Protein AF-0000000066196982 (afdb_homodimer)

InterPro domains:
  IPR005828 Major facilitator, sugar transporter-like [PF00083] (126-309)
  IPR020846 Major facilitator superfamily domain [PS50850] (96-330)
  IPR036259 MFS transporter superfamily [G3DSA:1.20.1250.20] (120-324)
  IPR036259 MFS transporter superfamily [SSF103473] (125-310)

Secondary structure (DSSP, 8-state):
-HHHHHHHHH-TTSHHHHHHHHHHHHHHHHHGGGTSTHHHHT----EEE--HHHH-TTS-TTTT-S--HHHHHHHHS-B-TTSSBPSSEEESS--THHHH--S------GGGEEE-TT-EEE--SS-SB-HHHHHT--GGGHHHHHHHHHHHHHHHHHHHHHHHHHHHHH-HHHHHHHHHHHHHHHHHHHHT-SSHHHHHHHHHHHHHHHHHHHHHHHHHHHHTS-HHHHHHHHHHHHHHHHHHHHHHHHHHHH--BHHHHHHHHHHHHHHHHHHGGGPPPPHHHHHHTT-HHHHHHHHHHHHHHTT-S-HHHHS-HHHHHHHHHHHHH-/-HHHHHHHHH-TTSHHHHHHHHHHHHHHHHHGGGTSTHHHHT----EEE--HHHH-TTS-TTTT-S--HHHHHHHHS-B-TTSSBPSSEEESS--THHHH--S------GGGEEE-TT-EEE--SS-SB-HHHHHT--GGGHHHHHHHHHHHHHHHHHHHHHHHHHHHHH-HHHHHHHHHHHHHHHHHHHHT-SSHHHHHHHHHHHHHHHHHHHHHHHHHHHHTS-HHHHHHHHHHHHHHHHHHHHHHHHHHHH--BHHHHHHHHHHHHHHHHHHGGGPPPPHHHHHHTT-HHHHHHHHHHHHHHTT-S-HHHHS-HHHHHHHHHHHHH-

Radius of gyration: 30.45 Å; Cα contacts (8 Å, |Δi|>4): 1036; chains: 2; bounding box: 46×93×70 Å

Nearest PDB structures (foldseek):
  9b1o-assembly1_A  TM=9.537E-01  e=1.356E-25  Homo sapiens
  8wjh-assembly1_A  TM=9.286E-01  e=8.519E-24  Homo sapiens
  8wjq-assembly1_A  TM=9.465E-01  e=1.471E-23  Homo sapiens
  8sdz-assembly1_A  TM=9.503E-01  e=7.357E-22  Rattus norvegicus
  8bvt-assembly1_A  TM=9.376E-01  e=7.357E-22  Rattus nativitatis

Sequence (660 aa):
MGFDVLLDQVGGMGRFQICLIAFFCIANILLFPNIVLENFTAFTPGHRCWVPLLDNDTVSDNDTGTLSKDDLLRISIPLDSNLRPQKCQRFIHPQWQLLHLKGTFPNTNETDTEPCVDGWVYDRTSFLSTIVTEWDLVCESQSLKSMVQSLFMAGSLLGGLIYGHLSDRVGRKIICKLCFLQLAISNTCAAFAPTFLVYCILRFLAGFSTMTILGNTFILSLEWTLPQSRSMAIMVLLCSYSVGQMLLGGLAFAIQDWRVLQLTVSTPIIVLFLSSWKMVESARWLIINNQLDEGLKELRRVAHTNGKKNTEETLTAEVIWKGEMIAVIKMGFDVLLDQVGGMGRFQICLIAFFCIANILLFPNIVLENFTAFTPGHRCWVPLLDNDTVSDNDTGTLSKDDLLRISIPLDSNLRPQKCQRFIHPQWQLLHLKGTFPNTNETDTEPCVDGWVYDRTSFLSTIVTEWDLVCESQSLKSMVQSLFMAGSLLGGLIYGHLSDRVGRKIICKLCFLQLAISNTCAAFAPTFLVYCILRFLAGFSTMTILGNTFILSLEWTLPQSRSMAIMVLLCSYSVGQMLLGGLAFAIQDWRVLQLTVSTPIIVLFLSSWKMVESARWLIINNQLDEGLKELRRVAHTNGKKNTEETLTAEVIWKGEMIAVIK

Structure (mmCIF, N/CA/C/O backbone):
data_AF-0000000066196982-model_v1
#
loop_
_entity.id
_entity.type
_entity.pdbx_description
1 polymer 'Steroid transmembrane transporter SLC22A24'
#
loop_
_atom_site.group_PDB
_atom_site.id
_atom_site.type_symbol
_atom_site.label_atom_id
_atom_site.label_alt_id
_atom_site.label_comp_id
_atom_site.label_asym_id
_atom_site.label_entity_id
_atom_site.label_seq_id
_atom_site.pdbx_PDB_ins_code
_atom_site.Cartn_x
_atom_site.Cartn_y
_atom_site.Cartn_z
_atom_site.occupancy
_atom_site.B_iso_or_equiv
_atom_site.auth_seq_id
_atom_site.auth_comp_id
_atom_site.auth_asym_id
_atom_site.auth_atom_id
_atom_site.pdbx_PDB_model_num
ATOM 1 N N . MET A 1 1 ? 2.791 -30.219 -17 1 42.16 1 MET A N 1
ATOM 2 C CA . MET A 1 1 ? 2.607 -31.391 -16.156 1 42.16 1 MET A CA 1
ATOM 3 C C . MET A 1 1 ? 3.783 -31.562 -15.195 1 42.16 1 MET A C 1
ATOM 5 O O . MET A 1 1 ? 3.588 -31.812 -14.008 1 42.16 1 MET A O 1
ATOM 9 N N . GLY A 1 2 ? 5.004 -31.234 -15.883 1 58.72 2 GLY A N 1
ATOM 10 C CA . GLY A 1 2 ? 6.227 -31.906 -15.461 1 58.72 2 GLY A CA 1
ATOM 11 C C . GLY A 1 2 ? 6.84 -31.297 -14.219 1 58.72 2 GLY A C 1
ATOM 12 O O . GLY A 1 2 ? 7.16 -32 -13.266 1 58.72 2 GLY A O 1
ATOM 13 N N . PHE A 1 3 ? 6.465 -29.953 -14.07 1 73.62 3 PHE A N 1
ATOM 14 C CA . PHE A 1 3 ? 7.293 -29.422 -12.992 1 73.62 3 PHE A CA 1
ATOM 15 C C . PHE A 1 3 ? 6.617 -29.625 -11.641 1 73.62 3 PHE A C 1
ATOM 17 O O . PHE A 1 3 ? 7.293 -29.797 -10.625 1 73.62 3 PHE A O 1
ATOM 24 N N . ASP A 1 4 ? 5.324 -29.766 -11.656 1 74.81 4 ASP A N 1
ATOM 25 C CA . ASP A 1 4 ? 4.586 -29.938 -10.406 1 74.81 4 ASP A CA 1
ATOM 26 C C . ASP A 1 4 ? 4.859 -31.312 -9.805 1 74.81 4 ASP A C 1
ATOM 28 O O . ASP A 1 4 ? 4.852 -31.484 -8.578 1 74.81 4 ASP A O 1
ATOM 32 N N . VAL A 1 5 ? 5.098 -32.25 -10.68 1 73.31 5 VAL A N 1
ATOM 33 C CA . VAL A 1 5 ? 5.41 -33.594 -10.211 1 73.31 5 VAL A CA 1
ATOM 34 C C . VAL A 1 5 ? 6.773 -33.625 -9.531 1 73.31 5 VAL A C 1
ATOM 36 O O . VAL A 1 5 ? 6.961 -34.281 -8.508 1 73.31 5 VAL A O 1
ATOM 39 N N . LEU A 1 6 ? 7.613 -32.844 -10.102 1 77.25 6 LEU A N 1
ATOM 40 C CA . LEU A 1 6 ? 8.938 -32.75 -9.508 1 77.25 6 LEU A CA 1
ATOM 41 C C . LEU A 1 6 ? 8.875 -32.062 -8.148 1 77.25 6 LEU A C 1
ATOM 43 O O . LEU A 1 6 ? 9.562 -32.469 -7.211 1 77.25 6 LEU A O 1
ATOM 47 N N . LEU A 1 7 ? 8.023 -31.125 -8.086 1 80.56 7 LEU A N 1
ATOM 48 C CA . LEU A 1 7 ? 7.871 -30.391 -6.832 1 80.56 7 LEU A CA 1
ATOM 49 C C . LEU A 1 7 ? 7.238 -31.281 -5.766 1 80.56 7 LEU A C 1
ATOM 51 O O . LEU A 1 7 ? 7.578 -31.172 -4.582 1 80.56 7 LEU A O 1
ATOM 55 N N . ASP A 1 8 ? 6.336 -32.031 -6.195 1 78.56 8 ASP A N 1
ATOM 56 C CA . ASP A 1 8 ? 5.688 -32.938 -5.254 1 78.56 8 ASP A CA 1
ATOM 57 C C . ASP A 1 8 ? 6.684 -33.938 -4.691 1 78.56 8 ASP A C 1
ATOM 59 O O . ASP A 1 8 ? 6.586 -34.344 -3.527 1 78.56 8 ASP A O 1
ATOM 63 N N . GLN A 1 9 ? 7.578 -34.375 -5.527 1 77.81 9 GLN A N 1
ATOM 64 C CA . GLN A 1 9 ? 8.594 -35.344 -5.113 1 77.81 9 GLN A CA 1
ATOM 65 C C . GLN A 1 9 ? 9.531 -34.719 -4.074 1 77.81 9 GLN A C 1
ATOM 67 O O . GLN A 1 9 ? 10.062 -35.438 -3.219 1 77.81 9 GLN A O 1
ATOM 72 N N . VAL A 1 10 ? 9.711 -33.438 -4.16 1 82.31 10 VAL A N 1
ATOM 73 C CA . VAL A 1 10 ? 10.617 -32.781 -3.221 1 82.31 10 VAL A CA 1
ATOM 74 C C . VAL A 1 10 ? 9.844 -32.344 -1.983 1 82.31 10 VAL A C 1
ATOM 76 O O . VAL A 1 10 ? 10.438 -31.953 -0.976 1 82.31 10 VAL A O 1
ATOM 79 N N . GLY A 1 11 ? 8.602 -32.438 -1.888 1 76.62 11 GLY A N 1
ATOM 80 C CA . GLY A 1 11 ? 7.777 -32 -0.77 1 76.62 11 GLY A CA 1
ATOM 81 C C . GLY A 1 11 ? 7.102 -30.672 -1.005 1 76.62 11 GLY A C 1
ATOM 82 O O . GLY A 1 11 ? 7.746 -29.625 -0.916 1 76.62 11 GLY A O 1
ATOM 83 N N . GLY A 1 12 ? 6.059 -30.5 -1.497 1 72.06 12 GLY A N 1
ATOM 84 C CA . GLY A 1 12 ? 5.316 -29.328 -1.912 1 72.06 12 GLY A CA 1
ATOM 85 C C . GLY A 1 12 ? 5.188 -28.281 -0.815 1 72.06 12 GLY A C 1
ATOM 86 O O . GLY A 1 12 ? 5.152 -27.094 -1.091 1 72.06 12 GLY A O 1
ATOM 87 N N . MET A 1 13 ? 4.949 -28.641 0.433 1 79.44 13 MET A N 1
ATOM 88 C CA . MET A 1 13 ? 4.859 -27.703 1.561 1 79.44 13 MET A CA 1
ATOM 89 C C . MET A 1 13 ? 5.621 -28.25 2.766 1 79.44 13 MET A C 1
ATOM 91 O O . MET A 1 13 ? 5.02 -28.578 3.791 1 79.44 13 MET A O 1
ATOM 95 N N . GLY A 1 14 ? 6.91 -28.281 2.639 1 88.44 14 GLY A N 1
ATOM 96 C CA . GLY A 1 14 ? 7.781 -28.781 3.695 1 88.44 14 GLY A CA 1
ATOM 97 C C . GLY A 1 14 ? 8.469 -27.672 4.469 1 88.44 14 GLY A C 1
ATOM 98 O O . GLY A 1 14 ? 8.008 -26.531 4.465 1 88.44 14 GLY A O 1
ATOM 99 N N . ARG A 1 15 ? 9.406 -28.031 5.188 1 90.75 15 ARG A N 1
ATOM 100 C CA . ARG A 1 15 ? 10.148 -27.094 6.02 1 90.75 15 ARG A CA 1
ATOM 101 C C . ARG A 1 15 ? 10.812 -26.016 5.172 1 90.75 15 ARG A C 1
ATOM 103 O O . ARG A 1 15 ? 10.852 -24.844 5.57 1 90.75 15 ARG A O 1
ATOM 110 N N . PHE A 1 16 ? 11.297 -26.359 4.047 1 92 16 PHE A N 1
ATOM 111 C CA . PHE A 1 16 ? 11.953 -25.391 3.17 1 92 16 PHE A CA 1
ATOM 112 C C . PHE A 1 16 ? 10.977 -24.312 2.732 1 92 16 PHE A C 1
ATOM 114 O O . PHE A 1 16 ? 11.289 -23.125 2.795 1 92 16 PHE A O 1
ATOM 121 N N . GLN A 1 17 ? 9.828 -24.703 2.287 1 91.94 17 GLN A N 1
ATOM 122 C CA . GLN A 1 17 ? 8.844 -23.75 1.786 1 91.94 17 GLN A CA 1
ATOM 123 C C . GLN A 1 17 ? 8.359 -22.828 2.896 1 91.94 17 GLN A C 1
ATOM 125 O O . GLN A 1 17 ? 8.188 -21.625 2.68 1 91.94 17 GLN A O 1
ATOM 130 N N . ILE A 1 18 ? 8.242 -23.391 4.051 1 92.31 18 ILE A N 1
ATOM 131 C CA . ILE A 1 18 ? 7.797 -22.594 5.18 1 92.31 18 ILE A CA 1
ATOM 132 C C . ILE A 1 18 ? 8.867 -21.562 5.535 1 92.31 18 ILE A C 1
ATOM 134 O O . ILE A 1 18 ? 8.562 -20.391 5.785 1 92.31 18 ILE A O 1
ATOM 138 N N . CYS A 1 19 ? 10.055 -21.953 5.543 1 92 19 CYS A N 1
ATOM 139 C CA . CYS A 1 19 ? 11.164 -21.047 5.836 1 92 19 CYS A CA 1
ATOM 140 C C . CYS A 1 19 ? 11.297 -19.984 4.754 1 92 19 CYS A C 1
ATOM 142 O O . CYS A 1 19 ? 11.586 -18.828 5.047 1 92 19 CYS A O 1
ATOM 144 N N . LEU A 1 20 ? 11.086 -20.406 3.535 1 92.31 20 LEU A N 1
ATOM 145 C CA . LEU A 1 20 ? 11.164 -19.484 2.416 1 92.31 20 LEU A CA 1
ATOM 146 C C . LEU A 1 20 ? 10.078 -18.422 2.514 1 92.31 20 LEU A C 1
ATOM 148 O O . LEU A 1 20 ? 10.367 -17.219 2.396 1 92.31 20 LEU A O 1
ATOM 152 N N . ILE A 1 21 ? 8.898 -18.844 2.779 1 92.88 21 ILE A N 1
ATOM 153 C CA . ILE A 1 21 ? 7.773 -17.922 2.879 1 92.88 21 ILE A CA 1
ATOM 154 C C . ILE A 1 21 ? 7.957 -17.016 4.09 1 92.88 21 ILE A C 1
ATOM 156 O O . ILE A 1 21 ? 7.676 -15.812 4.023 1 92.88 21 ILE A O 1
ATOM 160 N N . ALA A 1 22 ? 8.438 -17.562 5.141 1 93.44 22 ALA A N 1
ATOM 161 C CA . ALA A 1 22 ? 8.711 -16.766 6.332 1 93.44 22 ALA A CA 1
ATOM 162 C C . ALA A 1 22 ? 9.75 -15.68 6.039 1 93.44 22 ALA A C 1
ATOM 164 O O . ALA A 1 22 ? 9.602 -14.531 6.461 1 93.44 22 ALA A O 1
ATOM 165 N N . PHE A 1 23 ? 10.773 -16.094 5.383 1 93.38 23 PHE A N 1
ATOM 166 C CA . PHE A 1 23 ? 11.812 -15.133 5.012 1 93.38 23 PHE A CA 1
ATOM 167 C C . PHE A 1 23 ? 11.234 -14.016 4.156 1 93.38 23 PHE A C 1
ATOM 169 O O . PHE A 1 23 ? 11.531 -12.836 4.379 1 93.38 23 PHE A O 1
ATOM 176 N N . PHE A 1 24 ? 10.383 -14.32 3.197 1 93.94 24 PHE A N 1
ATOM 177 C CA . PHE A 1 24 ? 9.805 -13.32 2.301 1 93.94 24 PHE A CA 1
ATOM 178 C C . PHE A 1 24 ? 8.781 -12.461 3.031 1 93.94 24 PHE A C 1
ATOM 180 O O . PHE A 1 24 ? 8.625 -11.273 2.723 1 93.94 24 PHE A O 1
ATOM 187 N N . CYS A 1 25 ? 8.148 -13.023 4.023 1 94.62 25 CYS A N 1
ATOM 188 C CA . CYS A 1 25 ? 7.254 -12.227 4.852 1 94.62 25 CYS A CA 1
ATOM 189 C C . CYS A 1 25 ? 8.031 -11.156 5.617 1 94.62 25 CYS A C 1
ATOM 191 O O . CYS A 1 25 ? 7.613 -10 5.664 1 94.62 25 CYS A O 1
ATOM 193 N N . ILE A 1 26 ? 9.117 -11.578 6.137 1 94.62 26 ILE A N 1
ATOM 194 C CA . ILE A 1 26 ? 9.953 -10.633 6.867 1 94.62 26 ILE A CA 1
ATOM 195 C C . ILE A 1 26 ? 10.469 -9.555 5.918 1 94.62 26 ILE A C 1
ATOM 197 O O . ILE A 1 26 ? 10.469 -8.367 6.254 1 94.62 26 ILE A O 1
ATOM 201 N N . ALA A 1 27 ? 10.883 -9.969 4.777 1 93.12 27 ALA A N 1
ATOM 202 C CA . ALA A 1 27 ? 11.367 -9.023 3.775 1 93.12 27 ALA A CA 1
ATOM 203 C C . ALA A 1 27 ? 10.281 -8.023 3.398 1 93.12 27 ALA A C 1
ATOM 205 O O . ALA A 1 27 ? 10.539 -6.824 3.297 1 93.12 27 ALA A O 1
ATOM 206 N N . ASN A 1 28 ? 9.086 -8.5 3.234 1 93.69 28 ASN A N 1
ATOM 207 C CA . ASN A 1 28 ? 7.973 -7.629 2.861 1 93.69 28 ASN A CA 1
ATOM 208 C C . ASN A 1 28 ? 7.633 -6.648 3.979 1 93.69 28 ASN A C 1
ATOM 210 O O . ASN A 1 28 ? 7.328 -5.48 3.715 1 93.69 28 ASN A O 1
ATOM 214 N N . ILE A 1 29 ? 7.676 -7.117 5.207 1 94.44 29 ILE A N 1
ATOM 215 C CA . ILE A 1 29 ? 7.363 -6.281 6.363 1 94.44 29 ILE A CA 1
ATOM 216 C C . ILE A 1 29 ? 8.352 -5.121 6.445 1 94.44 29 ILE A C 1
ATOM 218 O O . ILE A 1 29 ? 7.973 -3.99 6.754 1 94.44 29 ILE A O 1
ATOM 222 N N . LEU A 1 30 ? 9.531 -5.395 6.109 1 93.75 30 LEU A N 1
ATOM 223 C CA . LEU A 1 30 ? 10.578 -4.383 6.203 1 93.75 30 LEU A CA 1
ATOM 224 C C . LEU A 1 30 ? 10.594 -3.502 4.961 1 93.75 30 LEU A C 1
ATOM 226 O O . LEU A 1 30 ? 11.023 -2.348 5.02 1 93.75 30 LEU A O 1
ATOM 230 N N . LEU A 1 31 ? 10.102 -4 3.895 1 92.62 31 LEU A N 1
ATOM 231 C CA . LEU A 1 31 ? 10.141 -3.293 2.619 1 92.62 31 LEU A CA 1
ATOM 232 C C . LEU A 1 31 ? 8.945 -2.355 2.479 1 92.62 31 LEU A C 1
ATOM 234 O O . LEU A 1 31 ? 9.07 -1.255 1.94 1 92.62 31 LEU A O 1
ATOM 238 N N . PHE A 1 32 ? 7.828 -2.684 3.006 1 89.56 32 PHE A N 1
ATOM 239 C CA . PHE A 1 32 ? 6.578 -1.977 2.744 1 89.56 32 PHE A CA 1
ATOM 240 C C . PHE A 1 32 ? 6.637 -0.558 3.297 1 89.56 32 PHE A C 1
ATOM 242 O O . PHE A 1 32 ? 6.145 0.381 2.666 1 89.56 32 PHE A O 1
ATOM 249 N N . PRO A 1 33 ? 7.246 -0.372 4.445 1 90.56 33 PRO A N 1
ATOM 250 C CA . PRO A 1 33 ? 7.332 0.988 4.98 1 90.56 33 PRO A CA 1
ATOM 251 C C . PRO A 1 33 ? 7.977 1.968 4 1 90.56 33 PRO A C 1
ATOM 253 O O . PRO A 1 33 ? 7.664 3.162 4.023 1 90.56 33 PRO A O 1
ATOM 256 N N . ASN A 1 34 ? 8.828 1.452 3.156 1 89.44 34 ASN A N 1
ATOM 257 C CA . ASN A 1 34 ? 9.5 2.33 2.207 1 89.44 34 ASN A CA 1
ATOM 258 C C . ASN A 1 34 ? 8.539 2.863 1.15 1 89.44 34 ASN A C 1
ATOM 260 O O . ASN A 1 34 ? 8.805 3.889 0.521 1 89.44 34 ASN A O 1
ATOM 264 N N . ILE A 1 35 ? 7.434 2.203 1.004 1 87.38 35 ILE A N 1
ATOM 265 C CA . ILE A 1 35 ? 6.453 2.584 -0.004 1 87.38 35 ILE A CA 1
ATOM 266 C C . ILE A 1 35 ? 5.59 3.729 0.524 1 87.38 35 ILE A C 1
ATOM 268 O O . ILE A 1 35 ? 5.25 4.652 -0.218 1 87.38 35 ILE A O 1
ATOM 272 N N . VAL A 1 36 ? 5.344 3.736 1.823 1 83.19 36 VAL A N 1
ATOM 273 C CA . VAL A 1 36 ? 4.41 4.715 2.373 1 83.19 36 VAL A CA 1
ATOM 274 C C . VAL A 1 36 ? 5.148 5.652 3.324 1 83.19 36 VAL A C 1
ATOM 276 O O . VAL A 1 36 ? 4.527 6.301 4.172 1 83.19 36 VAL A O 1
ATOM 279 N N . LEU A 1 37 ? 6.375 5.723 3.205 1 87.31 37 LEU A N 1
ATOM 280 C CA . LEU A 1 37 ? 7.219 6.504 4.102 1 87.31 37 LEU A CA 1
ATOM 281 C C . LEU A 1 37 ? 6.863 7.984 4.031 1 87.31 37 LEU A C 1
ATOM 283 O O . LEU A 1 37 ? 6.867 8.68 5.051 1 87.31 37 LEU A O 1
ATOM 287 N N . GLU A 1 38 ? 6.504 8.492 2.879 1 85.12 38 GLU A N 1
ATOM 288 C CA . GLU A 1 38 ? 6.258 9.914 2.658 1 85.12 38 GLU A CA 1
ATOM 289 C C . GLU A 1 38 ? 4.992 10.375 3.375 1 85.12 38 GLU A C 1
ATOM 291 O O . GLU A 1 38 ? 4.773 11.57 3.557 1 85.12 38 GLU A O 1
ATOM 296 N N . ASN A 1 39 ? 4.242 9.453 3.777 1 76.5 39 ASN A N 1
ATOM 297 C CA . ASN A 1 39 ? 3.055 9.805 4.555 1 76.5 39 ASN A CA 1
ATOM 298 C C . ASN A 1 39 ? 3.428 10.453 5.883 1 76.5 39 ASN A C 1
ATOM 300 O O . ASN A 1 39 ? 2.668 11.266 6.414 1 76.5 39 ASN A O 1
ATOM 304 N N . PHE A 1 40 ? 4.57 10.172 6.277 1 78.12 40 PHE A N 1
ATOM 305 C CA . PHE A 1 40 ? 4.996 10.703 7.566 1 78.12 40 PHE A CA 1
ATOM 306 C C . PHE A 1 40 ? 6.129 11.711 7.387 1 78.12 40 PHE A C 1
ATOM 308 O O . PHE A 1 40 ? 6.141 12.758 8.039 1 78.12 40 PHE A O 1
ATOM 315 N N . THR A 1 41 ? 6.992 11.438 6.504 1 83.5 41 THR A N 1
ATOM 316 C CA . THR A 1 41 ? 8.148 12.312 6.324 1 83.5 41 THR A CA 1
ATOM 317 C C . THR A 1 41 ? 7.742 13.594 5.598 1 83.5 41 THR A C 1
ATOM 319 O O . THR A 1 41 ? 8.398 14.633 5.742 1 83.5 41 THR A O 1
ATOM 322 N N . ALA A 1 42 ? 6.734 13.516 4.816 1 78.69 42 ALA A N 1
ATOM 323 C CA . ALA A 1 42 ? 6.305 14.695 4.059 1 78.69 42 ALA A CA 1
ATOM 324 C C . ALA A 1 42 ? 5.082 15.344 4.699 1 78.69 42 ALA A C 1
ATOM 326 O O . ALA A 1 42 ? 4.328 16.062 4.031 1 78.69 42 ALA A O 1
ATOM 327 N N . PHE A 1 43 ? 4.996 15.203 5.895 1 72.69 43 PHE A N 1
ATOM 328 C CA . PHE A 1 43 ? 3.908 15.82 6.637 1 72.69 43 PHE A CA 1
ATOM 329 C C . PHE A 1 43 ? 4.109 17.328 6.73 1 72.69 43 PHE A C 1
ATOM 331 O O . PHE A 1 43 ? 5.227 17.797 6.957 1 72.69 43 PHE A O 1
ATOM 338 N N . THR A 1 44 ? 3.033 18.125 6.453 1 74.81 44 THR A N 1
ATOM 339 C CA . THR A 1 44 ? 3.121 19.578 6.559 1 74.81 44 THR A CA 1
ATOM 340 C C . THR A 1 44 ? 2.664 20.047 7.938 1 74.81 44 THR A C 1
ATOM 342 O O . THR A 1 44 ? 1.473 20 8.25 1 74.81 44 THR A O 1
ATOM 345 N N . PRO A 1 45 ? 3.6 20.516 8.656 1 73.56 45 PRO A N 1
ATOM 346 C CA . PRO A 1 45 ? 3.199 21.047 9.953 1 73.56 45 PRO A CA 1
ATOM 347 C C . PRO A 1 45 ? 2.594 22.453 9.852 1 73.56 45 PRO A C 1
ATOM 349 O O . PRO A 1 45 ? 2.639 23.078 8.789 1 73.56 45 PRO A O 1
ATOM 352 N N . GLY A 1 46 ? 2.002 22.891 10.875 1 70.06 46 GLY A N 1
ATOM 353 C CA . GLY A 1 46 ? 1.596 24.297 10.922 1 70.06 46 GLY A CA 1
ATOM 354 C C . GLY A 1 46 ? 2.756 25.25 10.773 1 70.06 46 GLY A C 1
ATOM 355 O O . GLY A 1 46 ? 3.848 25.016 11.289 1 70.06 46 GLY A O 1
ATOM 356 N N . HIS A 1 47 ? 2.521 26.281 9.945 1 75.19 47 HIS A N 1
ATOM 357 C CA . HIS A 1 47 ? 3.635 27.203 9.719 1 75.19 47 HIS A CA 1
ATOM 358 C C . HIS A 1 47 ? 3.146 28.641 9.594 1 75.19 47 HIS A C 1
ATOM 360 O O . HIS A 1 47 ? 1.95 28.875 9.422 1 75.19 47 HIS A O 1
ATOM 366 N N . ARG A 1 48 ? 4.016 29.578 9.883 1 75.19 48 ARG A N 1
ATOM 367 C CA . ARG A 1 48 ? 3.793 31 9.703 1 75.19 48 ARG A CA 1
ATOM 368 C C . ARG A 1 48 ? 5.027 31.688 9.117 1 75.19 48 ARG A C 1
ATOM 370 O O . ARG A 1 48 ? 6.121 31.109 9.133 1 75.19 48 ARG A O 1
ATOM 377 N N . CYS A 1 49 ? 4.828 32.844 8.562 1 78.69 49 CYS A N 1
ATOM 378 C CA . CYS A 1 49 ? 5.953 33.594 8.016 1 78.69 49 CYS A CA 1
ATOM 379 C C . CYS A 1 49 ? 6.918 34 9.117 1 78.69 49 CYS A C 1
ATOM 381 O O . CYS A 1 49 ? 6.496 34.281 10.234 1 78.69 49 CYS A O 1
ATOM 383 N N . TRP A 1 50 ? 8.18 34.094 8.812 1 80.06 50 TRP A N 1
ATOM 384 C CA . TRP A 1 50 ? 9.195 34.625 9.703 1 80.06 50 TRP A CA 1
ATOM 385 C C . TRP A 1 50 ? 9.039 36.125 9.859 1 80.06 50 TRP A C 1
ATOM 387 O O . TRP A 1 50 ? 8.891 36.844 8.867 1 80.06 50 TRP A O 1
ATOM 397 N N . VAL A 1 51 ? 9.023 36.531 11.07 1 74.94 51 VAL A N 1
ATOM 398 C CA . VAL A 1 51 ? 8.898 37.969 11.391 1 74.94 51 VAL A CA 1
ATOM 399 C C . VAL A 1 51 ? 10.164 38.438 12.094 1 74.94 51 VAL A C 1
ATOM 401 O O . VAL A 1 51 ? 10.469 38 13.211 1 74.94 51 VAL A O 1
ATOM 404 N N . PRO A 1 52 ? 10.93 39.312 11.461 1 72.94 52 PRO A N 1
ATOM 405 C CA . PRO A 1 52 ? 12.203 39.75 12.023 1 72.94 52 PRO A CA 1
ATOM 406 C C . PRO A 1 52 ? 12.062 40.344 13.422 1 72.94 52 PRO A C 1
ATOM 408 O O . PRO A 1 52 ? 12.93 40.125 14.273 1 72.94 52 PRO A O 1
ATOM 411 N N . LEU A 1 53 ? 10.945 41.031 13.695 1 69.5 53 LEU A N 1
ATOM 412 C CA . LEU A 1 53 ? 10.75 41.688 14.992 1 69.5 53 LEU A CA 1
ATOM 413 C C . LEU A 1 53 ? 10.594 40.656 16.094 1 69.5 53 LEU A C 1
ATOM 415 O O . LEU A 1 53 ? 10.922 40.906 17.25 1 69.5 53 LEU A O 1
ATOM 419 N N . LEU A 1 54 ? 10.125 39.531 15.625 1 70.06 54 LEU A N 1
ATOM 420 C CA . LEU A 1 54 ? 9.812 38.5 16.609 1 70.06 54 LEU A CA 1
ATOM 421 C C . LEU A 1 54 ? 10.883 37.406 16.609 1 70.06 54 LEU A C 1
ATOM 423 O O . LEU A 1 54 ? 11.266 36.906 17.672 1 70.06 54 LEU A O 1
ATOM 427 N N . ASP A 1 55 ? 11.422 37.062 15.461 1 69.94 55 ASP A N 1
ATOM 428 C CA . ASP A 1 55 ? 12.172 35.812 15.344 1 69.94 55 ASP A CA 1
ATOM 429 C C . ASP A 1 55 ? 13.672 36.094 15.266 1 69.94 55 ASP A C 1
ATOM 431 O O . ASP A 1 55 ? 14.477 35.156 15.344 1 69.94 55 ASP A O 1
ATOM 435 N N . ASN A 1 56 ? 14.172 37.375 15.078 1 57.88 56 ASN A N 1
ATOM 436 C CA . ASN A 1 56 ? 15.602 37.688 15.125 1 57.88 56 ASN A CA 1
ATOM 437 C C . ASN A 1 56 ? 16.125 37.688 16.562 1 57.88 56 ASN A C 1
ATOM 439 O O . ASN A 1 56 ? 15.453 38.188 17.469 1 57.88 56 ASN A O 1
ATOM 443 N N . ASP A 1 57 ? 16.859 36.75 16.891 1 53.19 57 ASP A N 1
ATOM 444 C CA . ASP A 1 57 ? 17.469 36.656 18.219 1 53.19 57 ASP A CA 1
ATOM 445 C C . ASP A 1 57 ? 17.969 38 18.688 1 53.19 57 ASP A C 1
ATOM 447 O O . ASP A 1 57 ? 18.125 38.25 19.891 1 53.19 57 ASP A O 1
ATOM 451 N N . THR A 1 58 ? 18.562 38.844 17.75 1 44.81 58 THR A N 1
ATOM 452 C CA . THR A 1 58 ? 19.281 40.031 18.188 1 44.81 58 THR A CA 1
ATOM 453 C C . THR A 1 58 ? 18.328 41.062 18.797 1 44.81 58 THR A C 1
ATOM 455 O O . THR A 1 58 ? 18.75 42.125 19.203 1 44.81 58 THR A O 1
ATOM 458 N N . VAL A 1 59 ? 17.188 41.125 18.312 1 44.16 59 VAL A N 1
ATOM 459 C CA . VAL A 1 59 ? 16.406 42.219 18.891 1 44.16 59 VAL A CA 1
ATOM 460 C C . VAL A 1 59 ? 16.281 42.031 20.406 1 44.16 59 VAL A C 1
ATOM 462 O O . VAL A 1 59 ? 15.758 41.031 20.875 1 44.16 59 VAL A O 1
ATOM 465 N N . SER A 1 60 ? 17.266 42.406 21.109 1 39 60 SER A N 1
ATOM 466 C CA . SER A 1 60 ? 17.406 42.656 22.547 1 39 60 SER A CA 1
ATOM 467 C C . SER A 1 60 ? 16.062 42.875 23.203 1 39 60 SER A C 1
ATOM 469 O O . SER A 1 60 ? 15.125 43.406 22.578 1 39 60 SER A O 1
ATOM 471 N N . ASP A 1 61 ? 15.82 42.188 24.297 1 39.41 61 ASP A N 1
ATOM 472 C CA . ASP A 1 61 ? 14.812 42.406 25.328 1 39.41 61 ASP A CA 1
ATOM 473 C C . ASP A 1 61 ? 14.305 43.844 25.328 1 39.41 61 ASP A C 1
ATOM 475 O O . ASP A 1 61 ? 13.312 44.156 25.984 1 39.41 61 ASP A O 1
ATOM 479 N N . ASN A 1 62 ? 15.289 44.781 25.141 1 36.59 62 ASN A N 1
ATOM 480 C CA . ASN A 1 62 ? 15.195 46.188 25.578 1 36.59 62 ASN A CA 1
ATOM 481 C C . ASN A 1 62 ? 14.195 46.969 24.75 1 36.59 62 ASN A C 1
ATOM 483 O O . ASN A 1 62 ? 13.562 47.906 25.25 1 36.59 62 ASN A O 1
ATOM 487 N N . ASP A 1 63 ? 14.453 47.125 23.359 1 38.09 63 ASP A N 1
ATOM 488 C CA . ASP A 1 63 ? 13.836 48.281 22.734 1 38.09 63 ASP A CA 1
ATOM 489 C C . ASP A 1 63 ? 12.344 48.031 22.484 1 38.09 63 ASP A C 1
ATOM 491 O O . ASP A 1 63 ? 11.594 49 22.219 1 38.09 63 ASP A O 1
ATOM 495 N N . THR A 1 64 ? 11.961 46.906 21.844 1 44.28 64 THR A N 1
ATOM 496 C CA . THR A 1 64 ? 10.516 46.75 21.688 1 44.28 64 THR A CA 1
ATOM 497 C C . THR A 1 64 ? 9.898 46.156 22.953 1 44.28 64 THR A C 1
ATOM 499 O O . THR A 1 64 ? 9.781 44.938 23.078 1 44.28 64 THR A O 1
ATOM 502 N N . GLY A 1 65 ? 10.547 46.281 24.125 1 44.41 65 GLY A N 1
ATOM 503 C CA . GLY A 1 65 ? 10.258 46 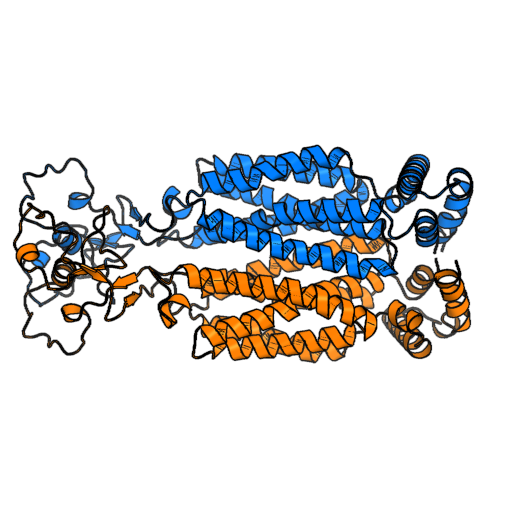25.516 1 44.41 65 GLY A CA 1
ATOM 504 C C . GLY A 1 65 ? 8.812 45.594 25.766 1 44.41 65 GLY A C 1
ATOM 505 O O . GLY A 1 65 ? 8.539 44.719 26.562 1 44.41 65 GLY A O 1
ATOM 506 N N . THR A 1 66 ? 7.699 46.5 25.531 1 52.5 66 THR A N 1
ATOM 507 C CA . THR A 1 66 ? 6.332 46.469 26.047 1 52.5 66 THR A CA 1
ATOM 508 C C . THR A 1 66 ? 5.426 45.625 25.156 1 52.5 66 THR A C 1
ATOM 510 O O . THR A 1 66 ? 4.27 45.375 25.5 1 52.5 66 THR A O 1
ATOM 513 N N . LEU A 1 67 ? 5.906 45.188 23.984 1 58.53 67 LEU A N 1
ATOM 514 C CA . LEU A 1 67 ? 4.891 44.562 23.125 1 58.53 67 LEU A CA 1
ATOM 515 C C . LEU A 1 67 ? 4.988 43.062 23.172 1 58.53 67 LEU A C 1
ATOM 517 O O . LEU A 1 67 ? 6.09 42.5 23.141 1 58.53 67 LEU A O 1
ATOM 521 N N . SER A 1 68 ? 3.932 42.344 23.516 1 59.12 68 SER A N 1
ATOM 522 C CA . SER A 1 68 ? 3.814 40.875 23.562 1 59.12 68 SER A CA 1
ATOM 523 C C . SER A 1 68 ? 4.066 40.25 22.203 1 59.12 68 SER A C 1
ATOM 525 O O . SER A 1 68 ? 3.973 40.938 21.172 1 59.12 68 SER A O 1
ATOM 527 N N . LYS A 1 69 ? 4.668 39.125 22.031 1 66.5 69 LYS A N 1
ATOM 528 C CA . LYS A 1 69 ? 4.887 38.344 20.812 1 66.5 69 LYS A CA 1
ATOM 529 C C . LYS A 1 69 ? 3.648 38.375 19.922 1 66.5 69 LYS A C 1
ATOM 531 O O . LYS A 1 69 ? 3.756 38.469 18.688 1 66.5 69 LYS A O 1
ATOM 536 N N . ASP A 1 70 ? 2.564 38.312 20.484 1 63.09 70 ASP A N 1
ATOM 537 C CA . ASP A 1 70 ? 1.313 38.312 19.719 1 63.09 70 ASP A CA 1
ATOM 538 C C . ASP A 1 70 ? 1.113 39.656 19.016 1 63.09 70 ASP A C 1
ATOM 540 O O . ASP A 1 70 ? 0.629 39.688 17.875 1 63.09 70 ASP A O 1
ATOM 544 N N . ASP A 1 71 ? 1.406 40.656 19.828 1 61.5 71 ASP A N 1
ATOM 545 C CA . ASP A 1 71 ? 1.305 41.969 19.219 1 61.5 71 ASP A CA 1
ATOM 546 C C . ASP A 1 71 ? 2.213 42.094 18 1 61.5 71 ASP A C 1
ATOM 548 O O . ASP A 1 71 ? 1.825 42.688 16.984 1 61.5 71 ASP A O 1
ATOM 552 N N . LEU A 1 72 ? 3.256 41.438 18.266 1 68.62 72 LEU A N 1
ATOM 553 C CA . LEU A 1 72 ? 4.211 41.531 17.172 1 68.62 72 LEU A CA 1
ATOM 554 C C . LEU A 1 72 ? 3.732 40.75 15.961 1 68.62 72 LEU A C 1
ATOM 556 O O . LEU A 1 72 ? 3.949 41.156 14.812 1 68.62 72 LEU A O 1
ATOM 560 N N . LEU A 1 73 ? 3.141 39.688 16.172 1 73 73 LEU A N 1
ATOM 561 C CA . LEU A 1 73 ? 2.619 38.875 15.078 1 73 73 LEU A CA 1
ATOM 562 C C . LEU A 1 73 ? 1.442 39.594 14.398 1 73 73 LEU A C 1
ATOM 564 O O . LEU A 1 73 ? 1.308 39.531 13.18 1 73 73 LEU A O 1
ATOM 568 N N . ARG A 1 74 ? 0.678 40.188 15.18 1 70.75 74 ARG A N 1
ATOM 569 C CA . ARG A 1 74 ? -0.506 40.875 14.664 1 70.75 74 ARG A CA 1
ATOM 570 C C . ARG A 1 74 ? -0.117 42 13.719 1 70.75 74 ARG A C 1
ATOM 572 O O . ARG A 1 74 ? -0.82 42.281 12.742 1 70.75 74 ARG A O 1
ATOM 579 N N . ILE A 1 75 ? 0.874 42.562 14.07 1 73.5 75 ILE A N 1
ATOM 580 C CA . ILE A 1 75 ? 1.254 43.719 13.258 1 73.5 75 ILE A CA 1
ATOM 581 C C . ILE A 1 75 ? 2.072 43.25 12.055 1 73.5 75 ILE A C 1
ATOM 583 O O . ILE A 1 75 ? 2.275 44.031 11.109 1 73.5 75 ILE A O 1
ATOM 587 N N . SER A 1 76 ? 2.477 42 12.133 1 75.38 76 SER A N 1
ATOM 588 C CA . SER A 1 76 ? 3.4 41.562 11.094 1 75.38 76 SER A CA 1
ATOM 589 C C . SER A 1 76 ? 2.713 40.625 10.102 1 75.38 76 SER A C 1
ATOM 591 O O . SER A 1 76 ? 3.119 40.531 8.945 1 75.38 76 SER A O 1
ATOM 593 N N . ILE A 1 77 ? 1.8 39.875 10.523 1 76.81 77 ILE A N 1
ATOM 594 C CA . ILE A 1 77 ? 1.147 38.906 9.672 1 76.81 77 ILE A CA 1
ATOM 595 C C . ILE A 1 77 ? -0.357 39.156 9.641 1 76.81 77 ILE A C 1
ATOM 597 O O . ILE A 1 77 ? -0.992 39.281 10.688 1 76.81 77 ILE A O 1
ATOM 601 N N . PRO A 1 78 ? -0.864 39.219 8.336 1 75.94 78 PRO A N 1
ATOM 602 C CA . PRO A 1 78 ? -2.314 39.406 8.234 1 75.94 78 PRO A CA 1
ATOM 603 C C . PRO A 1 78 ? -3.092 38.156 8.688 1 75.94 78 PRO A C 1
ATOM 605 O O . PRO A 1 78 ? -2.564 37.062 8.641 1 75.94 78 PRO A O 1
ATOM 608 N N . LEU A 1 79 ? -4.16 38.375 9.18 1 67 79 LEU A N 1
ATOM 609 C CA . LEU A 1 79 ? -5.008 37.281 9.648 1 67 79 LEU A CA 1
ATOM 610 C C . LEU A 1 79 ? -5.895 36.75 8.523 1 67 79 LEU A C 1
ATOM 612 O O . LEU A 1 79 ? -6.312 37.531 7.648 1 67 79 LEU A O 1
ATOM 616 N N . ASP A 1 80 ? -6.008 35.531 8.445 1 64.44 80 ASP A N 1
ATOM 617 C CA . ASP A 1 80 ? -6.887 34.906 7.457 1 64.44 80 ASP A CA 1
ATOM 618 C C . ASP A 1 80 ? -8.344 34.969 7.898 1 64.44 80 ASP A C 1
ATOM 620 O O . ASP A 1 80 ? -8.664 35.594 8.922 1 64.44 80 ASP A O 1
ATOM 624 N N . SER A 1 81 ? -9.234 34.438 6.977 1 56.41 81 SER A N 1
ATOM 625 C CA . SER A 1 81 ? -10.672 34.469 7.223 1 56.41 81 SER A CA 1
ATOM 626 C C . SER A 1 81 ? -11.008 33.844 8.57 1 56.41 81 SER A C 1
ATOM 628 O O . SER A 1 81 ? -12.023 34.188 9.188 1 56.41 81 SER A O 1
ATOM 630 N N . ASN A 1 82 ? -10.008 33.031 9.016 1 53.06 82 ASN A N 1
ATOM 631 C CA . ASN A 1 82 ? -10.227 32.375 10.297 1 53.06 82 ASN A CA 1
ATOM 632 C C . ASN A 1 82 ? -9.453 33.031 11.422 1 53.06 82 ASN A C 1
ATOM 634 O O . ASN A 1 82 ? -9.234 32.438 12.477 1 53.06 82 ASN A O 1
ATOM 638 N N . LEU A 1 83 ? -8.984 34.281 11.188 1 50.47 83 LEU A N 1
ATOM 639 C CA . LEU A 1 83 ? -8.25 35.125 12.125 1 50.47 83 LEU A CA 1
ATOM 640 C C . LEU A 1 83 ? -6.938 34.469 12.539 1 50.47 83 LEU A C 1
ATOM 642 O O . LEU A 1 83 ? -6.492 34.625 13.68 1 50.47 83 LEU A O 1
ATOM 646 N N . ARG A 1 84 ? -6.453 33.625 11.797 1 63.5 84 ARG A N 1
ATOM 647 C CA . ARG A 1 84 ? -5.113 33.062 11.953 1 63.5 84 ARG A CA 1
ATOM 648 C C . ARG A 1 84 ? -4.117 33.781 11.039 1 63.5 84 ARG A C 1
ATOM 650 O O . ARG A 1 84 ? -4.496 34.312 10 1 63.5 84 ARG A O 1
ATOM 657 N N . PRO A 1 85 ? -2.953 33.781 11.703 1 65.31 85 PRO A N 1
ATOM 658 C CA . PRO A 1 85 ? -1.95 34.375 10.82 1 65.31 85 PRO A CA 1
ATOM 659 C C . PRO A 1 85 ? -1.828 33.656 9.484 1 65.31 85 PRO A C 1
ATOM 661 O O . PRO A 1 85 ? -1.819 32.406 9.461 1 65.31 85 PRO A O 1
ATOM 664 N N . GLN A 1 86 ? -2.018 34.406 8.5 1 72.56 86 GLN A N 1
ATOM 665 C CA . GLN A 1 86 ? -1.854 33.812 7.176 1 72.56 86 GLN A CA 1
ATOM 666 C C . GLN A 1 86 ? -0.536 33.062 7.066 1 72.56 86 GLN A C 1
ATOM 668 O O . GLN A 1 86 ? 0.482 33.469 7.613 1 72.56 86 GLN A O 1
ATOM 673 N N . LYS A 1 87 ? -0.584 32 6.469 1 77.44 87 LYS A N 1
ATOM 674 C CA . LYS A 1 87 ? 0.556 31.094 6.441 1 77.44 87 LYS A CA 1
ATOM 675 C C . LYS A 1 87 ? 1.562 31.516 5.371 1 77.44 87 LYS A C 1
ATOM 677 O O . LYS A 1 87 ? 2.752 31.203 5.48 1 77.44 87 LYS A O 1
ATOM 682 N N . CYS A 1 88 ? 1.078 32.281 4.422 1 80.5 88 CYS A N 1
ATOM 683 C CA . CYS A 1 88 ? 1.969 32.469 3.281 1 80.5 88 CYS A CA 1
ATOM 684 C C . CYS A 1 88 ? 2.174 33.938 2.977 1 80.5 88 CYS A C 1
ATOM 686 O O . CYS A 1 88 ? 2.848 34.312 2.006 1 80.5 88 CYS A O 1
ATOM 688 N N . GLN A 1 89 ? 1.542 34.75 3.727 1 80.94 89 GLN A N 1
ATOM 689 C CA . GLN A 1 89 ? 1.686 36.188 3.494 1 80.94 89 GLN A CA 1
ATOM 690 C C . GLN A 1 89 ? 1.95 36.938 4.801 1 80.94 89 GLN A C 1
ATOM 692 O O . GLN A 1 89 ? 1.468 36.531 5.859 1 80.94 89 GLN A O 1
ATOM 697 N N . ARG A 1 90 ? 2.791 37.938 4.637 1 80.25 90 ARG A N 1
ATOM 698 C CA . ARG A 1 90 ? 3.035 38.812 5.766 1 80.25 90 ARG A CA 1
ATOM 699 C C . ARG A 1 90 ? 3 40.281 5.328 1 80.25 90 ARG A C 1
ATOM 701 O O . ARG A 1 90 ? 3.047 40.562 4.133 1 80.25 90 ARG A O 1
ATOM 708 N N . PHE A 1 91 ? 2.859 41.219 6.25 1 79.5 91 PHE A N 1
ATOM 709 C CA . PHE A 1 91 ? 2.873 42.625 5.93 1 79.5 91 PHE A CA 1
ATOM 710 C C . PHE A 1 91 ? 4.277 43.094 5.547 1 79.5 91 PHE A C 1
ATOM 712 O O . PHE A 1 91 ? 5.262 42.656 6.148 1 79.5 91 PHE A O 1
ATOM 719 N N . ILE A 1 92 ? 4.355 43.906 4.512 1 79.38 92 ILE A N 1
ATOM 720 C CA . ILE A 1 92 ? 5.645 44.438 4.105 1 79.38 92 ILE A CA 1
ATOM 721 C C . ILE A 1 92 ? 6.23 45.281 5.242 1 79.38 92 ILE A C 1
ATOM 723 O O . ILE A 1 92 ? 7.41 45.156 5.57 1 79.38 92 ILE A O 1
ATOM 727 N N . HIS A 1 93 ? 5.379 46.156 5.863 1 76.94 93 HIS A N 1
ATOM 728 C CA . HIS A 1 93 ? 5.75 46.969 7.031 1 76.94 93 HIS A CA 1
ATOM 729 C C . HIS A 1 93 ? 4.801 46.688 8.195 1 76.94 93 HIS A C 1
ATOM 731 O O . HIS A 1 93 ? 3.602 46.5 7.996 1 76.94 93 HIS A O 1
ATOM 737 N N . PRO A 1 94 ? 5.5 46.594 9.352 1 78.62 94 PRO A N 1
ATOM 738 C CA . PRO A 1 94 ? 4.621 46.375 10.508 1 78.62 94 PRO A CA 1
ATOM 739 C C . PRO A 1 94 ? 3.49 47.406 10.594 1 78.62 94 PRO A C 1
ATOM 741 O O . PRO A 1 94 ? 3.721 48.594 10.414 1 78.62 94 PRO A O 1
ATOM 744 N N . GLN A 1 95 ? 2.34 46.906 10.625 1 75.38 95 GLN A N 1
ATOM 745 C CA . GLN A 1 95 ? 1.17 47.781 10.758 1 75.38 95 GLN A CA 1
ATOM 746 C C . GLN A 1 95 ? 0.895 48.125 12.219 1 75.38 95 GLN A C 1
ATOM 748 O O . GLN A 1 95 ? 0.027 47.5 12.852 1 75.38 95 GLN A O 1
ATOM 753 N N . TRP A 1 96 ? 1.578 49.156 12.742 1 72.25 96 TRP A N 1
ATOM 754 C CA . TRP A 1 96 ? 1.529 49.531 14.148 1 72.25 96 TRP A CA 1
ATOM 755 C C . TRP A 1 96 ? 0.131 50 14.547 1 72.25 96 TRP A C 1
ATOM 757 O O . TRP A 1 96 ? -0.25 49.906 15.711 1 72.25 96 TRP A O 1
ATOM 767 N N . GLN A 1 97 ? -0.597 50.531 13.461 1 66.25 97 GLN A N 1
ATOM 768 C CA . GLN A 1 97 ? -1.952 51 13.719 1 66.25 97 GLN A CA 1
ATOM 769 C C . GLN A 1 97 ? -2.84 49.875 14.234 1 66.25 97 GLN A C 1
ATOM 771 O O . GLN A 1 97 ? -3.863 50.125 14.875 1 66.25 97 GLN A O 1
ATOM 776 N N . LEU A 1 98 ? -2.266 48.688 13.852 1 66.19 98 LEU A N 1
ATOM 777 C CA . LEU A 1 98 ? -3.076 47.531 14.227 1 66.19 98 LEU A CA 1
ATOM 778 C C . LEU A 1 98 ? -2.951 47.25 15.719 1 66.19 98 LEU A C 1
ATOM 780 O O . LEU A 1 98 ? -3.781 46.531 16.281 1 66.19 98 LEU A O 1
ATOM 784 N N . LEU A 1 99 ? -1.886 47.781 16.297 1 63.53 99 LEU A N 1
ATOM 785 C CA . LEU A 1 99 ? -1.723 47.594 17.734 1 63.53 99 LEU A CA 1
ATOM 786 C C . LEU A 1 99 ? -2.807 48.344 18.5 1 63.53 99 LEU A C 1
ATOM 788 O O . LEU A 1 99 ? -3.242 47.906 19.562 1 63.53 99 LEU A O 1
ATOM 792 N N . HIS A 1 100 ? -2.984 49.688 17.953 1 55.97 100 HIS A N 1
ATOM 793 C CA . HIS A 1 100 ? -3.939 50.562 18.641 1 55.97 100 HIS A CA 1
ATOM 794 C C . HIS A 1 100 ? -5.352 50.344 18.109 1 55.97 100 HIS A C 1
ATOM 796 O O . HIS A 1 100 ? -6.316 50.875 18.672 1 55.97 100 HIS A O 1
ATOM 802 N N . LEU A 1 101 ? -5.469 50 16.812 1 50.81 101 LEU A N 1
ATOM 803 C CA . LEU A 1 101 ? -6.793 49.969 16.188 1 50.81 101 LEU A CA 1
ATOM 804 C C . LEU A 1 101 ? -7.672 48.906 16.859 1 50.81 101 LEU A C 1
ATOM 806 O O . LEU A 1 101 ? -7.309 47.719 16.891 1 50.81 101 LEU A O 1
ATOM 810 N N . LYS A 1 102 ? -8.164 49.438 17.812 1 42.12 102 LYS A N 1
ATOM 811 C CA . LYS A 1 102 ? -9.352 48.906 18.5 1 42.12 102 LYS A CA 1
ATOM 812 C C . LYS A 1 102 ? -10.5 48.688 17.516 1 42.12 102 LYS A C 1
ATOM 814 O O . LYS A 1 102 ? -11.07 49.656 16.984 1 42.12 102 LYS A O 1
ATOM 819 N N . GLY A 1 103 ? -10.836 47.688 16.906 1 42.88 103 GLY A N 1
ATOM 820 C CA . GLY A 1 103 ? -12.07 47.312 16.234 1 42.88 103 GLY A CA 1
ATOM 821 C C . GLY A 1 103 ? -11.977 47.406 14.727 1 42.88 103 GLY A C 1
ATOM 822 O O . GLY A 1 103 ? -12.672 46.656 14.008 1 42.88 103 GLY A O 1
ATOM 823 N N . THR A 1 104 ? -11.789 48.719 14.102 1 39.78 104 THR A N 1
ATOM 824 C CA . THR A 1 104 ? -12.023 48.906 12.68 1 39.78 104 THR A CA 1
ATOM 825 C C . THR A 1 104 ? -10.875 48.344 11.852 1 39.78 104 THR A C 1
ATOM 827 O O . THR A 1 104 ? -9.734 48.781 11.977 1 39.78 104 THR A O 1
ATOM 830 N N . PHE A 1 105 ? -10.781 47.094 11.648 1 44.81 105 PHE A N 1
ATOM 831 C CA . PHE A 1 105 ? -9.828 46.531 10.711 1 44.81 105 PHE A CA 1
ATOM 832 C C . PHE A 1 105 ? -9.797 47.312 9.414 1 44.81 105 PHE A C 1
ATOM 834 O O . PHE A 1 105 ? -10.797 47.375 8.695 1 44.81 105 PHE A O 1
ATOM 841 N N . PRO A 1 106 ? -9.086 48.375 9.219 1 42.47 106 PRO A N 1
ATOM 842 C CA . PRO A 1 106 ? -9.078 48.938 7.863 1 42.47 106 PRO A CA 1
ATOM 843 C C . PRO A 1 106 ? -8.914 47.844 6.793 1 42.47 106 PRO A C 1
ATOM 845 O O . PRO A 1 106 ? -8.383 46.781 7.074 1 42.47 106 PRO A O 1
ATOM 848 N N . ASN A 1 107 ? -9.773 47.938 5.805 1 42.91 107 ASN A N 1
ATOM 849 C CA . ASN A 1 107 ? -9.57 47.219 4.547 1 42.91 107 ASN A CA 1
ATOM 850 C C . ASN A 1 107 ? -8.086 47.031 4.246 1 42.91 107 ASN A C 1
ATOM 852 O O . ASN A 1 107 ? -7.387 48.031 3.945 1 42.91 107 ASN A O 1
ATOM 856 N N . THR A 1 108 ? -7.328 46.469 5.113 1 47.38 108 THR A N 1
ATOM 857 C CA . THR A 1 108 ? -5.938 46.219 4.73 1 47.38 108 THR A CA 1
ATOM 858 C C . THR A 1 108 ? -5.828 45.969 3.229 1 47.38 108 THR A C 1
ATOM 860 O O . THR A 1 108 ? -6.453 45.062 2.703 1 47.38 108 THR A O 1
ATOM 863 N N . ASN A 1 109 ? -5.707 46.844 2.486 1 47.25 109 ASN A N 1
ATOM 864 C CA . ASN A 1 109 ? -5.461 46.75 1.052 1 47.25 109 ASN A CA 1
ATOM 865 C C . ASN A 1 109 ? -4.465 45.656 0.726 1 47.25 109 ASN A C 1
ATOM 867 O O . ASN A 1 109 ? -3.443 45.5 1.401 1 47.25 109 ASN A O 1
ATOM 871 N N . GLU A 1 110 ? -4.914 44.5 0.13 1 56.12 110 GLU A N 1
ATOM 872 C CA . GLU A 1 110 ? -4.129 43.469 -0.522 1 56.12 110 GLU A CA 1
ATOM 873 C C . GLU A 1 110 ? -2.742 44 -0.907 1 56.12 110 GLU A C 1
ATOM 875 O O . GLU A 1 110 ? -1.79 43.219 -1.001 1 56.12 110 GLU A O 1
ATOM 880 N N . THR A 1 111 ? -2.65 45.344 -1.039 1 58.62 111 THR A N 1
ATOM 881 C CA . THR A 1 111 ? -1.448 45.906 -1.63 1 58.62 111 THR A CA 1
ATOM 882 C C . THR A 1 111 ? -0.315 45.969 -0.609 1 58.62 111 THR A C 1
ATOM 884 O O . THR A 1 111 ? 0.848 46.156 -0.973 1 58.62 111 THR A O 1
ATOM 887 N N . ASP A 1 112 ? -0.595 45.562 0.705 1 72.38 112 ASP A N 1
ATOM 888 C CA . ASP A 1 112 ? 0.5 45.75 1.65 1 72.38 112 ASP A CA 1
ATOM 889 C C . ASP A 1 112 ? 1.034 44.406 2.15 1 72.38 112 ASP A C 1
ATOM 891 O O . ASP A 1 112 ? 1.638 44.344 3.223 1 72.38 112 ASP A O 1
ATOM 895 N N . THR A 1 113 ? 0.778 43.375 1.44 1 78.62 113 THR A N 1
ATOM 896 C CA . THR A 1 113 ? 1.277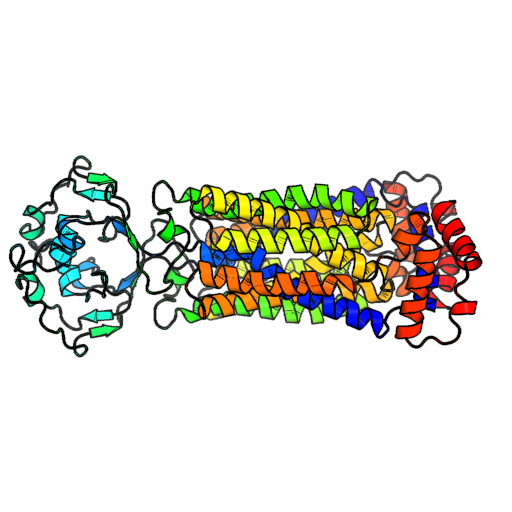 42.094 1.901 1 78.62 113 THR A CA 1
ATOM 897 C C . THR A 1 113 ? 2.299 41.531 0.92 1 78.62 113 THR A C 1
ATOM 899 O O . THR A 1 113 ? 2.307 41.875 -0.257 1 78.62 113 THR A O 1
ATOM 902 N N . GLU A 1 114 ? 3.305 40.906 1.386 1 79 114 GLU A N 1
ATOM 903 C CA . GLU A 1 114 ? 4.316 40.188 0.611 1 79 114 GLU A CA 1
ATOM 904 C C . GLU A 1 114 ? 4.41 38.719 1.041 1 79 114 GLU A C 1
ATOM 906 O O . GLU A 1 114 ? 3.982 38.375 2.141 1 79 114 GLU A O 1
ATOM 911 N N . PRO A 1 115 ? 4.863 37.906 0.119 1 81.5 115 PRO A N 1
ATOM 912 C CA . PRO A 1 115 ? 5.121 36.531 0.526 1 81.5 115 PRO A CA 1
ATOM 913 C C . PRO A 1 115 ? 6.215 36.438 1.586 1 81.5 115 PRO A C 1
ATOM 915 O O . PRO A 1 115 ? 6.914 37.406 1.86 1 81.5 115 PRO A O 1
ATOM 918 N N . CYS A 1 116 ? 6.25 35.312 2.229 1 82.88 116 CYS A N 1
ATOM 919 C CA . CYS A 1 116 ? 7.219 35.094 3.295 1 82.88 116 CYS A CA 1
ATOM 920 C C . CYS A 1 116 ? 8.641 35.062 2.744 1 82.88 116 CYS A C 1
ATOM 922 O O . CYS A 1 116 ? 9.242 33.969 2.629 1 82.88 116 CYS A O 1
ATOM 924 N N . VAL A 1 117 ? 9.219 36.156 2.543 1 77.5 117 VAL A N 1
ATOM 925 C CA . VAL A 1 117 ? 10.5 36.312 1.854 1 77.5 117 VAL A CA 1
ATOM 926 C C . VAL A 1 117 ? 11.641 35.875 2.779 1 77.5 117 VAL A C 1
ATOM 928 O O . VAL A 1 117 ? 12.695 35.438 2.316 1 77.5 117 VAL A O 1
ATOM 931 N N . ASP A 1 118 ? 11.516 36.062 4.152 1 74 118 ASP A N 1
ATOM 932 C CA . ASP A 1 118 ? 12.602 35.781 5.086 1 74 118 ASP A CA 1
ATOM 933 C C . ASP A 1 118 ? 12.516 34.344 5.605 1 74 118 ASP A C 1
ATOM 935 O O . ASP A 1 118 ? 13.266 33.938 6.508 1 74 118 ASP A O 1
ATOM 939 N N . GLY A 1 119 ? 11.531 33.594 5.141 1 77.81 119 GLY A N 1
ATOM 940 C CA . GLY A 1 119 ? 11.43 32.219 5.566 1 77.81 119 GLY A CA 1
ATOM 941 C C . GLY A 1 119 ? 10.195 31.938 6.398 1 77.81 119 GLY A C 1
ATOM 942 O O . GLY A 1 119 ? 9.273 32.75 6.445 1 77.81 119 GLY A O 1
ATOM 943 N N . TRP A 1 120 ? 10.219 30.75 6.941 1 81.06 120 TRP A N 1
ATOM 944 C CA . TRP A 1 120 ? 9.047 30.297 7.684 1 81.06 120 TRP A CA 1
ATOM 945 C C . TRP A 1 120 ? 9.438 29.781 9.062 1 81.06 120 TRP A C 1
ATOM 947 O O . TRP A 1 120 ? 10.594 29.406 9.281 1 81.06 120 TRP A O 1
ATOM 957 N N . VAL A 1 121 ? 8.5 29.891 10.023 1 77.75 121 VAL A N 1
ATOM 958 C CA . VAL A 1 121 ? 8.609 29.234 11.328 1 77.75 121 VAL A CA 1
ATOM 959 C C . VAL A 1 121 ? 7.633 28.062 11.406 1 77.75 121 VAL A C 1
ATOM 961 O O . VAL A 1 121 ? 6.441 28.219 11.125 1 77.75 121 VAL A O 1
ATOM 964 N N . TYR A 1 122 ? 8.141 26.891 11.719 1 75.69 122 TYR A N 1
ATOM 965 C CA . TYR A 1 122 ? 7.34 25.672 11.695 1 75.69 122 TYR A CA 1
ATOM 966 C C . TYR A 1 122 ? 7.016 25.203 13.117 1 75.69 122 TYR A C 1
ATOM 968 O O . TYR A 1 122 ? 7.801 25.422 14.039 1 75.69 122 TYR A O 1
ATOM 976 N N . ASP A 1 123 ? 5.773 24.609 13.211 1 69.12 123 ASP A N 1
ATOM 977 C CA . ASP A 1 123 ? 5.367 23.969 14.453 1 69.12 123 ASP A CA 1
ATOM 978 C C . ASP A 1 123 ? 6.039 22.594 14.594 1 69.12 123 ASP A C 1
ATOM 980 O O . ASP A 1 123 ? 5.785 21.688 13.805 1 69.12 123 ASP A O 1
ATOM 984 N N . ARG A 1 124 ? 6.883 22.406 15.594 1 66.19 124 ARG A N 1
ATOM 985 C CA . ARG A 1 124 ? 7.656 21.172 15.734 1 66.19 124 ARG A CA 1
ATOM 986 C C . ARG A 1 124 ? 7.105 20.297 16.844 1 66.19 124 ARG A C 1
ATOM 988 O O . ARG A 1 124 ? 7.82 19.469 17.406 1 66.19 124 ARG A O 1
ATOM 995 N N . THR A 1 125 ? 5.836 20.438 17.188 1 61.97 125 THR A N 1
ATOM 996 C CA . THR A 1 125 ? 5.258 19.688 18.297 1 61.97 125 THR A CA 1
ATOM 997 C C . THR A 1 125 ? 5.031 18.234 17.891 1 61.97 125 THR A C 1
ATOM 999 O O . THR A 1 125 ? 5.312 17.312 18.672 1 61.97 125 THR A O 1
ATOM 1002 N N . SER A 1 126 ? 4.523 18.062 16.75 1 64.81 126 SER A N 1
ATOM 1003 C CA . SER A 1 126 ? 4.246 16.703 16.297 1 64.81 126 SER A CA 1
ATOM 1004 C C . SER A 1 126 ? 5.48 16.062 15.68 1 64.81 126 SER A C 1
ATOM 1006 O O . SER A 1 126 ? 5.789 14.898 15.953 1 64.81 126 SER A O 1
ATOM 1008 N N . PHE A 1 127 ? 6.113 16.797 14.859 1 71.06 127 PHE A N 1
ATOM 1009 C CA . PHE A 1 127 ? 7.324 16.328 14.195 1 71.06 127 PHE A CA 1
ATOM 1010 C C . PHE A 1 127 ? 8.445 17.359 14.336 1 71.06 127 PHE A C 1
ATOM 1012 O O . PHE A 1 127 ? 8.227 18.547 14.141 1 71.06 127 PHE A O 1
ATOM 1019 N N . LEU A 1 128 ? 9.453 16.812 14.734 1 71.75 128 LEU A N 1
ATOM 1020 C CA . LEU A 1 128 ? 10.609 17.688 14.914 1 71.75 128 LEU A CA 1
ATOM 1021 C C . LEU A 1 128 ? 11.094 18.234 13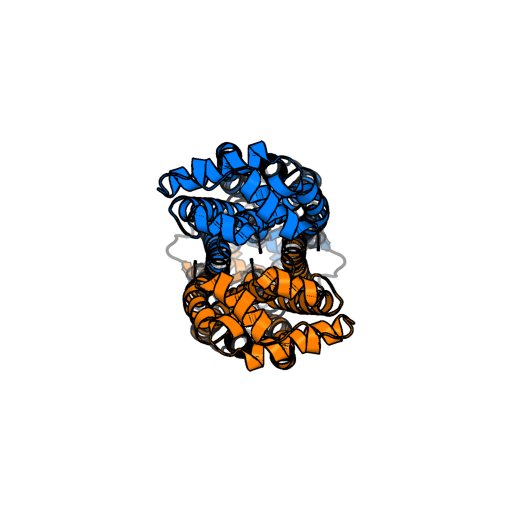.578 1 71.75 128 LEU A C 1
ATOM 1023 O O . LEU A 1 128 ? 11.398 19.422 13.469 1 71.75 128 LEU A O 1
ATOM 1027 N N . SER A 1 129 ? 11.156 17.312 12.633 1 81.06 129 SER A N 1
ATOM 1028 C CA . SER A 1 129 ? 11.625 17.719 11.312 1 81.06 129 SER A CA 1
ATOM 1029 C C . SER A 1 129 ? 11.023 16.844 10.219 1 81.06 129 SER A C 1
ATOM 1031 O O . SER A 1 129 ? 10.844 15.641 10.406 1 81.06 129 SER A O 1
ATOM 1033 N N . THR A 1 130 ? 10.594 17.547 9.156 1 83.5 130 THR A N 1
ATOM 1034 C CA . THR A 1 130 ? 10.086 16.891 7.969 1 83.5 130 THR A CA 1
ATOM 1035 C C . THR A 1 130 ? 10.766 17.422 6.711 1 83.5 130 THR A C 1
ATOM 1037 O O . THR A 1 130 ? 11.539 18.375 6.781 1 83.5 130 THR A O 1
ATOM 1040 N N . ILE A 1 131 ? 10.531 16.734 5.652 1 85.06 131 ILE A N 1
ATOM 1041 C CA . ILE A 1 131 ? 11.102 17.203 4.395 1 85.06 131 ILE A CA 1
ATOM 1042 C C . ILE A 1 131 ? 10.492 18.547 4.02 1 85.06 131 ILE A C 1
ATOM 1044 O O . ILE A 1 131 ? 11.148 19.375 3.379 1 85.06 131 ILE A O 1
ATOM 1048 N N . VAL A 1 132 ? 9.344 18.75 4.426 1 81.69 132 VAL A N 1
ATOM 1049 C CA . VAL A 1 132 ? 8.656 20 4.156 1 81.69 132 VAL A CA 1
ATOM 1050 C C . VAL A 1 132 ? 9.305 21.141 4.945 1 81.69 132 VAL A C 1
ATOM 1052 O O . VAL A 1 132 ? 9.523 22.234 4.41 1 81.69 132 VAL A O 1
ATOM 1055 N N . THR A 1 133 ? 9.617 20.891 6.176 1 81.94 133 THR A N 1
ATOM 1056 C CA . THR A 1 133 ? 10.219 21.906 7.031 1 81.94 133 THR A CA 1
ATOM 1057 C C . THR A 1 133 ? 11.68 22.125 6.656 1 81.94 133 THR A C 1
ATOM 1059 O O . THR A 1 133 ? 12.195 23.234 6.797 1 81.94 133 THR A O 1
ATOM 1062 N N . GLU A 1 134 ? 12.297 21.094 6.18 1 82.94 134 GLU A N 1
ATOM 1063 C CA . GLU A 1 134 ? 13.711 21.172 5.836 1 82.94 134 GLU A CA 1
ATOM 1064 C C . GLU A 1 134 ? 13.93 22.031 4.586 1 82.94 134 GLU A C 1
ATOM 1066 O O . GLU A 1 134 ? 14.852 22.844 4.531 1 82.94 134 GLU A O 1
ATOM 1071 N N . TRP A 1 135 ? 13.07 21.891 3.623 1 83.88 135 TRP A N 1
ATOM 1072 C CA . TRP A 1 135 ? 13.289 22.578 2.354 1 83.88 135 TRP A CA 1
ATOM 1073 C C . TRP A 1 135 ? 12.148 23.562 2.062 1 83.88 135 TRP A C 1
ATOM 1075 O O . TRP A 1 135 ? 11.977 24 0.923 1 83.88 135 TRP A O 1
ATOM 1085 N N . ASP A 1 136 ? 11.32 23.891 3.021 1 79.25 136 ASP A N 1
ATOM 1086 C CA . ASP A 1 136 ? 10.266 24.891 2.973 1 79.25 136 ASP A CA 1
ATOM 1087 C C . ASP A 1 136 ? 9.312 24.641 1.804 1 79.25 136 ASP A C 1
ATOM 1089 O O . ASP A 1 136 ? 9.07 25.531 0.991 1 79.25 136 ASP A O 1
ATOM 1093 N N . LEU A 1 137 ? 8.82 23.484 1.841 1 78.62 137 LEU A N 1
ATOM 1094 C CA . LEU A 1 137 ? 7.898 23.109 0.774 1 78.62 137 LEU A CA 1
ATOM 1095 C C . LEU A 1 137 ? 6.461 23.469 1.139 1 78.62 137 LEU A C 1
ATOM 1097 O O . LEU A 1 137 ? 5.59 22.594 1.16 1 78.62 137 LEU A O 1
ATOM 1101 N N . VAL A 1 138 ? 6.234 24.703 1.373 1 78.5 138 VAL A N 1
ATOM 1102 C CA . VAL A 1 138 ? 4.914 25.172 1.772 1 78.5 138 VAL A CA 1
ATOM 1103 C C . VAL A 1 138 ? 4.422 26.234 0.793 1 78.5 138 VAL A C 1
ATOM 1105 O O . VAL A 1 138 ? 5.188 26.703 -0.05 1 78.5 138 VAL A O 1
ATOM 1108 N N . CYS A 1 139 ? 3.125 26.562 0.889 1 79.19 139 CYS A N 1
ATOM 1109 C CA . CYS A 1 139 ? 2.479 27.609 0.117 1 79.19 139 CYS A CA 1
ATOM 1110 C C . CYS A 1 139 ? 2.656 27.375 -1.379 1 79.19 139 CYS A C 1
ATOM 1112 O O . CYS A 1 139 ? 2.268 26.328 -1.899 1 79.19 139 CYS A O 1
ATOM 1114 N N . GLU A 1 140 ? 3.455 28.109 -2.113 1 70.88 140 GLU A N 1
ATOM 1115 C CA . GLU A 1 140 ? 3.605 27.969 -3.559 1 70.88 140 GLU A CA 1
ATOM 1116 C C . GLU A 1 140 ? 4.309 26.656 -3.906 1 70.88 140 GLU A C 1
ATOM 1118 O O . GLU A 1 140 ? 4.102 26.109 -4.992 1 70.88 140 GLU A O 1
ATOM 1123 N N . SER A 1 141 ? 5.055 26.203 -2.92 1 74.69 141 SER A N 1
ATOM 1124 C CA . SER A 1 141 ? 5.836 24.984 -3.172 1 74.69 141 SER A CA 1
ATOM 1125 C C . SER A 1 141 ? 5.164 23.766 -2.562 1 74.69 141 SER A C 1
ATOM 1127 O O . SER A 1 141 ? 5.789 22.703 -2.424 1 74.69 141 SER A O 1
ATOM 1129 N N . GLN A 1 142 ? 3.912 23.875 -2.221 1 75.38 142 GLN A N 1
ATOM 1130 C CA . GLN A 1 142 ? 3.191 22.766 -1.59 1 75.38 142 GLN A CA 1
ATOM 1131 C C . GLN A 1 142 ? 3.045 21.594 -2.545 1 75.38 142 GLN A C 1
ATOM 1133 O O . GLN A 1 142 ? 3.053 20.438 -2.119 1 75.38 142 GLN A O 1
ATOM 1138 N N . SER A 1 143 ? 2.943 21.828 -3.801 1 72.75 143 SER A N 1
ATOM 1139 C CA . SER A 1 143 ? 2.803 20.781 -4.805 1 72.75 143 SER A CA 1
ATOM 1140 C C . SER A 1 143 ? 4.062 19.922 -4.891 1 72.75 143 SER A C 1
ATOM 1142 O O . SER A 1 143 ? 4.008 18.781 -5.332 1 72.75 143 SER A O 1
ATOM 1144 N N . LEU A 1 144 ? 5.105 20.469 -4.449 1 76.12 144 LEU A N 1
ATOM 1145 C CA . LEU A 1 144 ? 6.379 19.766 -4.535 1 76.12 144 LEU A CA 1
ATOM 1146 C C . LEU A 1 144 ? 6.414 18.578 -3.564 1 76.12 144 LEU A C 1
ATOM 1148 O O . LEU A 1 144 ? 7.109 17.594 -3.807 1 76.12 144 LEU A O 1
ATOM 1152 N N . LYS A 1 145 ? 5.711 18.75 -2.502 1 74 145 LYS A N 1
ATOM 1153 C CA . LYS A 1 145 ? 5.684 17.641 -1.556 1 74 145 LYS A CA 1
ATOM 1154 C C . LYS A 1 145 ? 5.02 16.406 -2.172 1 74 145 LYS A C 1
ATOM 1156 O O . LYS A 1 145 ? 5.484 15.281 -1.974 1 74 145 LYS A O 1
ATOM 1161 N N . SER A 1 146 ? 4.012 16.594 -2.965 1 74.5 146 SER A N 1
ATOM 1162 C CA . SER A 1 146 ? 3.322 15.5 -3.633 1 74.5 146 SER A CA 1
ATOM 1163 C C . SER A 1 146 ? 4.176 14.914 -4.754 1 74.5 146 SER A C 1
ATOM 1165 O O . SER A 1 146 ? 3.955 13.781 -5.184 1 74.5 146 SER A O 1
ATOM 1167 N N . MET A 1 147 ? 5.109 15.656 -5.172 1 80.44 147 MET A N 1
ATOM 1168 C CA . MET A 1 147 ? 5.973 15.234 -6.27 1 80.44 147 MET A CA 1
ATOM 1169 C C . MET A 1 147 ? 6.871 14.078 -5.844 1 80.44 147 MET A C 1
ATOM 1171 O O . MET A 1 147 ? 7.172 13.188 -6.645 1 80.44 147 MET A O 1
ATOM 1175 N N . VAL A 1 148 ? 7.203 14.062 -4.562 1 85.44 148 VAL A N 1
ATOM 1176 C CA . VAL A 1 148 ? 8.078 13 -4.082 1 85.44 148 VAL A CA 1
ATOM 1177 C C . VAL A 1 148 ? 7.375 11.656 -4.199 1 85.44 148 VAL A C 1
ATOM 1179 O O . VAL A 1 148 ? 7.926 10.703 -4.762 1 85.44 148 VAL A O 1
ATOM 1182 N N . GLN A 1 149 ? 6.219 11.594 -3.727 1 84.06 149 GLN A N 1
ATOM 1183 C CA . GLN A 1 149 ? 5.465 10.352 -3.793 1 84.06 149 GLN A CA 1
ATOM 1184 C C . GLN A 1 149 ? 5.172 9.961 -5.238 1 84.06 149 GLN A C 1
ATOM 1186 O O . GLN A 1 149 ? 5.199 8.773 -5.586 1 84.06 149 GLN A O 1
ATOM 1191 N N . SER A 1 150 ? 4.871 10.922 -6.086 1 84.75 150 SER A N 1
ATOM 1192 C CA . SER A 1 150 ? 4.617 10.664 -7.5 1 84.75 150 SER A CA 1
ATOM 1193 C C . SER A 1 150 ? 5.855 10.109 -8.195 1 84.75 150 SER A C 1
ATOM 1195 O O . SER A 1 150 ? 5.754 9.188 -9.016 1 84.75 150 SER A O 1
ATOM 1197 N N . LEU A 1 151 ? 6.922 10.641 -7.832 1 89.06 151 LEU A N 1
ATOM 1198 C CA . LEU A 1 151 ? 8.164 10.172 -8.43 1 89.06 151 LEU A CA 1
ATOM 1199 C C . LEU A 1 151 ? 8.492 8.758 -7.965 1 89.06 151 LEU A C 1
ATOM 1201 O O . LEU A 1 151 ? 9 7.945 -8.742 1 89.06 151 LEU A O 1
ATOM 1205 N N . PHE A 1 152 ? 8.258 8.531 -6.715 1 91.94 152 PHE A N 1
ATOM 1206 C CA . PHE A 1 152 ? 8.453 7.176 -6.219 1 91.94 152 PHE A CA 1
ATOM 1207 C C . PHE A 1 152 ? 7.57 6.191 -6.977 1 91.94 152 PHE A C 1
ATOM 1209 O O . PHE A 1 152 ? 8.031 5.125 -7.387 1 91.94 152 PHE A O 1
ATOM 1216 N N . MET A 1 153 ? 6.352 6.547 -7.215 1 89.62 153 MET A N 1
ATOM 1217 C CA . MET A 1 153 ? 5.414 5.684 -7.926 1 89.62 153 MET A CA 1
ATOM 1218 C C . MET A 1 153 ? 5.816 5.527 -9.391 1 89.62 153 MET A C 1
ATOM 1220 O O . MET A 1 153 ? 5.719 4.434 -9.945 1 89.62 153 MET A O 1
ATOM 1224 N N . ALA A 1 154 ? 6.207 6.562 -9.906 1 90.38 154 ALA A N 1
ATOM 1225 C CA . ALA A 1 154 ? 6.688 6.5 -11.289 1 90.38 154 ALA A CA 1
ATOM 1226 C C . ALA A 1 154 ? 7.891 5.566 -11.406 1 90.38 154 ALA A C 1
ATOM 1228 O O . ALA A 1 154 ? 7.988 4.789 -12.359 1 90.38 154 ALA A O 1
ATOM 1229 N N . GLY A 1 155 ? 8.781 5.719 -10.508 1 94 155 GLY A N 1
ATOM 1230 C CA . GLY A 1 155 ? 9.906 4.805 -10.477 1 94 155 GLY A CA 1
ATOM 1231 C C . GLY A 1 155 ? 9.5 3.354 -10.32 1 94 155 GLY A C 1
ATOM 1232 O O . GLY A 1 155 ? 10.055 2.473 -10.977 1 94 155 GLY A O 1
ATOM 1233 N N . SER A 1 156 ? 8.594 3.133 -9.484 1 92.94 156 SER A N 1
ATOM 1234 C CA . SER A 1 156 ? 8.133 1.768 -9.258 1 92.94 156 SER A CA 1
ATOM 1235 C C . SER A 1 156 ? 7.527 1.168 -10.523 1 92.94 156 SER A C 1
ATOM 1237 O O . SER A 1 156 ? 7.707 -0.02 -10.797 1 92.94 156 SER A O 1
ATOM 1239 N N . LEU A 1 157 ? 6.801 1.966 -11.273 1 91 157 LEU A N 1
ATOM 1240 C CA . LEU A 1 157 ? 6.203 1.5 -12.516 1 91 157 LEU A CA 1
ATOM 1241 C C . LEU A 1 157 ? 7.277 1.166 -13.547 1 91 157 LEU A C 1
ATOM 1243 O O . LEU A 1 157 ? 7.266 0.082 -14.133 1 91 157 LEU A O 1
ATOM 1247 N N . LEU A 1 158 ? 8.18 2.055 -13.672 1 93.56 158 LEU A N 1
ATOM 1248 C CA . LEU A 1 158 ? 9.242 1.867 -14.648 1 93.56 158 LEU A CA 1
ATOM 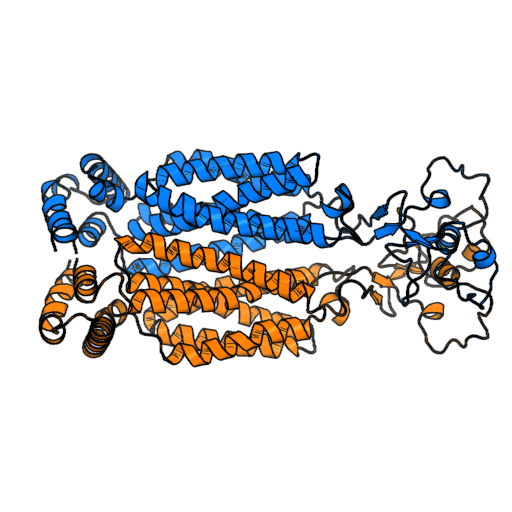1249 C C . LEU A 1 158 ? 10.156 0.717 -14.234 1 93.56 158 LEU A C 1
ATOM 1251 O O . LEU A 1 158 ? 10.516 -0.122 -15.062 1 93.56 158 LEU A O 1
ATOM 1255 N N . GLY A 1 159 ? 10.531 0.743 -13.039 1 93.5 159 GLY A N 1
ATOM 1256 C CA . GLY A 1 159 ? 11.391 -0.318 -12.539 1 93.5 159 GLY A CA 1
ATOM 1257 C C . GLY A 1 159 ? 10.75 -1.69 -12.609 1 93.5 159 GLY A C 1
ATOM 1258 O O . GLY A 1 159 ? 11.406 -2.674 -12.953 1 93.5 159 GLY A O 1
ATOM 1259 N N . GLY A 1 160 ? 9.469 -1.747 -12.25 1 91.75 160 GLY A N 1
ATOM 1260 C CA . GLY A 1 160 ? 8.758 -3.014 -12.336 1 91.75 160 GLY A CA 1
ATOM 1261 C C . GLY A 1 160 ? 8.758 -3.604 -13.734 1 91.75 160 GLY A C 1
ATOM 1262 O O . GLY A 1 160 ? 8.961 -4.805 -13.906 1 91.75 160 GLY A O 1
ATOM 1263 N N . LEU A 1 161 ? 8.625 -2.822 -14.695 1 88.12 161 LEU A N 1
ATOM 1264 C CA . LEU A 1 161 ? 8.57 -3.281 -16.078 1 88.12 161 LEU A CA 1
ATOM 1265 C C . LEU A 1 161 ? 9.953 -3.666 -16.578 1 88.12 161 LEU A C 1
ATOM 1267 O O . LEU A 1 161 ? 10.133 -4.723 -17.188 1 88.12 161 LEU A O 1
ATOM 1271 N N . ILE A 1 162 ? 10.914 -2.898 -16.203 1 92.56 162 ILE A N 1
ATOM 1272 C CA . ILE A 1 162 ? 12.266 -3.115 -16.719 1 92.56 162 ILE A CA 1
ATOM 1273 C C . ILE A 1 162 ? 12.914 -4.273 -15.961 1 92.56 162 ILE A C 1
ATOM 1275 O O . ILE A 1 162 ? 13.352 -5.25 -16.578 1 92.56 162 ILE A O 1
ATOM 1279 N N . TYR A 1 163 ? 12.945 -4.156 -14.672 1 93.06 163 TYR A N 1
ATOM 1280 C CA . TYR A 1 163 ? 13.594 -5.191 -13.867 1 93.06 163 TYR A CA 1
ATOM 1281 C C . TYR A 1 163 ? 12.797 -6.488 -13.906 1 93.06 163 TYR A C 1
ATOM 1283 O O . TYR A 1 163 ? 13.352 -7.57 -13.703 1 93.06 163 TYR A O 1
ATOM 1291 N N . GLY A 1 164 ? 11.5 -6.371 -14.102 1 85.88 164 GLY A N 1
ATOM 1292 C CA . GLY A 1 164 ? 10.711 -7.582 -14.273 1 85.88 164 GLY A CA 1
ATOM 1293 C C . GLY A 1 164 ? 11.125 -8.406 -15.477 1 85.88 164 GLY A C 1
ATOM 1294 O O . GLY A 1 164 ? 11.312 -9.617 -15.367 1 85.88 164 GLY A O 1
ATOM 1295 N N . HIS A 1 165 ? 11.32 -7.742 -16.5 1 87.38 165 HIS A N 1
ATOM 1296 C CA . HIS A 1 165 ? 11.773 -8.406 -17.719 1 87.38 165 HIS A CA 1
ATOM 1297 C C . HIS A 1 165 ? 13.203 -8.93 -17.562 1 87.38 165 HIS A C 1
ATOM 1299 O O . HIS A 1 165 ? 13.516 -10.031 -18.016 1 87.38 165 HIS A O 1
ATOM 1305 N N . LEU A 1 166 ? 13.953 -8.203 -16.906 1 90.81 166 LEU A N 1
ATOM 1306 C CA . LEU A 1 166 ? 15.336 -8.609 -16.688 1 90.81 166 LEU A CA 1
ATOM 1307 C C . LEU A 1 166 ? 15.422 -9.805 -15.75 1 90.81 166 LEU A C 1
ATOM 1309 O O . LEU A 1 166 ? 16.312 -10.641 -15.875 1 90.81 166 LEU A O 1
ATOM 1313 N N . SER A 1 167 ? 14.5 -9.867 -14.82 1 90.12 167 SER A N 1
ATOM 1314 C CA . SER A 1 167 ? 14.453 -11 -13.898 1 90.12 167 SER A CA 1
ATOM 1315 C C . SER A 1 167 ? 14.18 -12.305 -14.641 1 90.12 167 SER A C 1
ATOM 1317 O O . SER A 1 167 ? 14.711 -13.352 -14.273 1 90.12 167 SER A O 1
ATOM 1319 N N . ASP A 1 168 ? 13.453 -12.211 -15.719 1 86.62 168 ASP A N 1
ATOM 1320 C CA . ASP A 1 168 ? 13.125 -13.391 -16.5 1 86.62 168 ASP A CA 1
ATOM 1321 C C . ASP A 1 168 ? 14.305 -13.836 -17.359 1 86.62 168 ASP A C 1
ATOM 1323 O O . ASP A 1 168 ? 14.477 -15.023 -17.625 1 86.62 168 ASP A O 1
ATOM 1327 N N . ARG A 1 169 ? 15.141 -12.93 -17.688 1 88.25 169 ARG A N 1
ATOM 1328 C CA . ARG A 1 169 ? 16.234 -13.227 -18.594 1 88.25 169 ARG A CA 1
ATOM 1329 C C . ARG A 1 169 ? 17.5 -13.617 -17.828 1 88.25 169 ARG A C 1
ATOM 1331 O O . ARG A 1 169 ? 18.188 -14.57 -18.188 1 88.25 169 ARG A O 1
ATOM 1338 N N . VAL A 1 170 ? 17.828 -12.938 -16.781 1 90.56 170 VAL A N 1
ATOM 1339 C CA . VAL A 1 170 ? 19.109 -13.102 -16.094 1 90.56 170 VAL A CA 1
ATOM 1340 C C . VAL A 1 170 ? 18.938 -14.023 -14.883 1 90.56 170 VAL A C 1
ATOM 1342 O O . VAL A 1 170 ? 19.859 -14.75 -14.508 1 90.56 170 VAL A O 1
ATOM 1345 N N . GLY A 1 171 ? 17.766 -14.039 -14.375 1 89.31 171 GLY A N 1
ATOM 1346 C CA . GLY A 1 171 ? 17.5 -14.797 -13.164 1 89.31 171 GLY A CA 1
ATOM 1347 C C . GLY A 1 171 ? 16.859 -13.961 -12.062 1 89.31 171 GLY A C 1
ATOM 1348 O O . GLY A 1 171 ? 17.203 -12.789 -11.891 1 89.31 171 GLY A O 1
ATOM 1349 N N . ARG A 1 172 ? 16.016 -14.539 -11.352 1 88.38 172 ARG A N 1
ATOM 1350 C CA . ARG A 1 172 ? 15.273 -13.828 -10.32 1 88.38 172 ARG A CA 1
ATOM 1351 C C . ARG A 1 172 ? 16.156 -13.539 -9.109 1 88.38 172 ARG A C 1
ATOM 1353 O O . ARG A 1 172 ? 16.078 -12.461 -8.516 1 88.38 172 ARG A O 1
ATOM 1360 N N . LYS A 1 173 ? 16.938 -14.484 -8.82 1 90.31 173 LYS A N 1
ATOM 1361 C CA . LYS A 1 173 ? 17.781 -14.352 -7.641 1 90.31 173 LYS A CA 1
ATOM 1362 C C . LYS A 1 173 ? 18.766 -13.188 -7.793 1 90.31 173 LYS A C 1
ATOM 1364 O O . LYS A 1 173 ? 18.875 -12.344 -6.898 1 90.31 173 LYS A O 1
ATOM 1369 N N . ILE A 1 174 ? 19.406 -13.094 -8.906 1 91.62 174 ILE A N 1
ATOM 1370 C CA . ILE A 1 174 ? 20.422 -12.078 -9.141 1 91.62 174 ILE A CA 1
ATOM 1371 C C . ILE A 1 174 ? 19.781 -10.695 -9.172 1 91.62 174 ILE A C 1
ATOM 1373 O O . ILE A 1 174 ? 20.297 -9.742 -8.578 1 91.62 174 ILE A O 1
ATOM 1377 N N . ILE A 1 175 ? 18.703 -10.578 -9.867 1 93.38 175 ILE A N 1
ATOM 1378 C CA . ILE A 1 175 ? 18.047 -9.281 -9.977 1 93.38 175 ILE A CA 1
ATOM 1379 C C . ILE A 1 175 ? 17.484 -8.867 -8.617 1 93.38 175 ILE A C 1
ATOM 1381 O O . ILE A 1 175 ? 17.531 -7.691 -8.25 1 93.38 175 ILE A O 1
ATOM 1385 N N . CYS A 1 176 ? 16.969 -9.82 -7.883 1 92.12 176 CYS A N 1
ATOM 1386 C CA . CYS A 1 176 ? 16.469 -9.523 -6.543 1 92.12 176 CYS A CA 1
ATOM 1387 C C . CYS A 1 176 ? 17.594 -8.984 -5.66 1 92.12 176 CYS A C 1
ATOM 1389 O O . CYS A 1 176 ? 17.391 -8 -4.941 1 92.12 176 CYS A O 1
ATOM 1391 N N . LYS A 1 177 ? 18.734 -9.594 -5.738 1 92.62 177 LYS A N 1
ATOM 1392 C CA . LYS A 1 177 ? 19.891 -9.141 -4.965 1 92.62 177 LYS A CA 1
ATOM 1393 C C . LYS A 1 177 ? 20.281 -7.715 -5.348 1 92.62 177 LYS A C 1
ATOM 1395 O O . LYS A 1 177 ? 20.531 -6.883 -4.477 1 92.62 177 LYS A O 1
ATOM 1400 N N . LEU A 1 178 ? 20.312 -7.488 -6.598 1 93.62 178 LEU A N 1
ATOM 1401 C CA . LEU A 1 178 ? 20.703 -6.172 -7.098 1 93.62 178 LEU A CA 1
ATOM 1402 C C . LEU A 1 178 ? 19.688 -5.117 -6.676 1 93.62 178 LEU A C 1
ATOM 1404 O O . LEU A 1 178 ? 20.047 -3.982 -6.359 1 93.62 178 LEU A O 1
ATOM 1408 N N . CYS A 1 179 ? 18.469 -5.465 -6.703 1 94.81 179 CYS A N 1
ATOM 1409 C CA . CYS A 1 179 ? 17.422 -4.531 -6.309 1 94.81 179 CYS A CA 1
ATOM 1410 C C . CYS A 1 179 ? 17.484 -4.23 -4.816 1 94.81 179 CYS A C 1
ATOM 1412 O O . CYS A 1 179 ? 17.25 -3.096 -4.395 1 94.81 179 CYS A O 1
ATOM 1414 N N . PHE A 1 180 ? 17.812 -5.262 -4 1 94.81 180 PHE A N 1
ATOM 1415 C CA . PHE A 1 180 ? 18 -5.023 -2.576 1 94.81 180 PHE A CA 1
ATOM 1416 C C . PHE A 1 180 ? 19.141 -4.043 -2.34 1 94.81 180 PHE A C 1
ATOM 1418 O O . PHE A 1 180 ? 19.031 -3.139 -1.511 1 94.81 180 PHE A O 1
ATOM 1425 N N . LEU A 1 181 ? 20.172 -4.266 -3.09 1 95.12 181 LEU A N 1
ATOM 1426 C CA . LEU A 1 181 ? 21.328 -3.387 -2.957 1 95.12 181 LEU A CA 1
ATOM 1427 C C . LEU A 1 181 ? 20.984 -1.963 -3.377 1 95.12 181 LEU A C 1
ATOM 1429 O O . LEU A 1 181 ? 21.312 -1.005 -2.678 1 95.12 181 LEU A O 1
ATOM 1433 N N . GLN A 1 182 ? 20.375 -1.88 -4.477 1 96.75 182 GLN A N 1
ATOM 1434 C CA . GLN A 1 182 ? 19.984 -0.567 -4.98 1 96.75 182 GLN A CA 1
ATOM 1435 C C . GLN A 1 182 ? 19.062 0.148 -3.994 1 96.75 182 GLN A C 1
ATOM 1437 O O . GLN A 1 182 ? 19.203 1.35 -3.762 1 96.75 182 GLN A O 1
ATOM 1442 N N . LEU A 1 183 ? 18.125 -0.516 -3.461 1 95.88 183 LEU A N 1
ATOM 1443 C CA . LEU A 1 183 ? 17.203 0.069 -2.5 1 95.88 183 LEU A CA 1
ATOM 1444 C C . LEU A 1 183 ? 17.938 0.513 -1.238 1 95.88 183 LEU A C 1
ATOM 1446 O O . LEU A 1 183 ? 17.688 1.606 -0.725 1 95.88 183 LEU A O 1
ATOM 1450 N N . ALA A 1 184 ? 18.781 -0.327 -0.757 1 95.25 184 ALA A N 1
ATOM 1451 C CA . ALA A 1 184 ? 19.547 -0.01 0.45 1 95.25 184 ALA A CA 1
ATOM 1452 C C . ALA A 1 184 ? 20.391 1.247 0.254 1 95.25 184 ALA A C 1
ATOM 1454 O O . ALA A 1 184 ? 20.391 2.139 1.106 1 95.25 184 ALA A O 1
ATOM 1455 N N . ILE A 1 185 ? 21.031 1.344 -0.845 1 96.25 185 ILE A N 1
ATOM 1456 C CA . ILE A 1 185 ? 21.906 2.477 -1.121 1 96.25 185 ILE A CA 1
ATOM 1457 C C . ILE A 1 185 ? 21.078 3.742 -1.311 1 96.25 185 ILE A C 1
ATOM 1459 O O . ILE A 1 185 ? 21.375 4.781 -0.721 1 96.25 185 ILE A O 1
ATOM 1463 N N . SER A 1 186 ? 20.094 3.668 -2.115 1 96.62 186 SER A N 1
ATOM 1464 C CA . SER A 1 186 ? 19.266 4.836 -2.412 1 96.62 186 SER A CA 1
ATOM 1465 C C . SER A 1 186 ? 18.578 5.359 -1.157 1 96.62 186 SER A C 1
ATOM 1467 O O . SER A 1 186 ? 18.547 6.566 -0.917 1 96.62 186 SER A O 1
ATOM 1469 N N . ASN A 1 187 ? 18.047 4.488 -0.361 1 94 187 ASN A N 1
ATOM 1470 C CA . ASN A 1 187 ? 17.359 4.891 0.854 1 94 187 ASN A CA 1
ATOM 1471 C C . ASN A 1 187 ? 18.312 5.496 1.877 1 94 187 ASN A C 1
ATOM 1473 O O . ASN A 1 187 ? 17.969 6.465 2.559 1 94 187 ASN A O 1
ATOM 1477 N N . THR A 1 188 ? 19.453 4.887 2.045 1 95.25 188 THR A N 1
ATOM 1478 C CA . THR A 1 188 ? 20.438 5.418 2.982 1 95.25 188 THR A CA 1
ATOM 1479 C C . THR A 1 188 ? 20.938 6.789 2.529 1 95.25 188 THR A C 1
ATOM 1481 O O . THR A 1 188 ? 21.047 7.711 3.34 1 95.25 188 THR A O 1
ATOM 1484 N N . CYS A 1 189 ? 21.172 6.938 1.277 1 96.44 189 CYS A N 1
ATOM 1485 C CA . CYS A 1 189 ? 21.625 8.211 0.741 1 96.44 189 CYS A CA 1
ATOM 1486 C C . CYS A 1 189 ? 20.531 9.266 0.835 1 96.44 189 CYS A C 1
ATOM 1488 O O . CYS A 1 189 ? 20.828 10.461 0.981 1 96.44 189 CYS A O 1
ATOM 1490 N N . ALA A 1 190 ? 19.328 8.859 0.773 1 95 190 ALA A N 1
ATOM 1491 C CA . ALA A 1 190 ? 18.203 9.789 0.854 1 95 190 ALA A CA 1
ATOM 1492 C C . ALA A 1 190 ? 18.141 10.461 2.225 1 95 190 ALA A C 1
ATOM 1494 O O . ALA A 1 190 ? 17.719 11.609 2.34 1 95 190 ALA A O 1
ATOM 1495 N N . ALA A 1 191 ? 18.562 9.727 3.236 1 93.44 191 ALA A N 1
ATOM 1496 C CA . ALA A 1 191 ? 18.562 10.281 4.586 1 93.44 191 ALA A CA 1
ATOM 1497 C C . ALA A 1 191 ? 19.547 11.453 4.695 1 93.44 191 ALA A C 1
ATOM 1499 O O . ALA A 1 191 ? 19.375 12.328 5.551 1 93.44 191 ALA A O 1
ATOM 1500 N N . PHE A 1 192 ? 20.5 11.484 3.797 1 94.31 192 PHE A N 1
ATOM 1501 C CA . PHE A 1 192 ? 21.531 12.516 3.861 1 94.31 192 PHE A CA 1
ATOM 1502 C C . PHE A 1 192 ? 21.406 13.469 2.68 1 94.31 192 PHE A C 1
ATOM 1504 O O . PHE A 1 192 ? 22.359 14.195 2.363 1 94.31 192 PHE A O 1
ATOM 1511 N N . ALA A 1 193 ? 20.391 13.391 2.039 1 94.06 193 ALA A N 1
ATOM 1512 C CA . ALA A 1 193 ? 20.219 14.258 0.875 1 94.06 193 ALA A CA 1
ATOM 1513 C C . ALA A 1 193 ? 20.312 15.734 1.269 1 94.06 193 ALA A C 1
ATOM 1515 O O . ALA A 1 193 ? 19.594 16.188 2.166 1 94.06 193 ALA A O 1
ATOM 1516 N N . PRO A 1 194 ? 21.094 16.531 0.621 1 91.75 194 PRO A N 1
ATOM 1517 C CA . PRO A 1 194 ? 21.25 17.953 0.964 1 91.75 194 PRO A CA 1
ATOM 1518 C C . PRO A 1 194 ? 20.203 18.844 0.315 1 91.75 194 PRO A C 1
ATOM 1520 O O . PRO A 1 194 ? 19.891 19.922 0.834 1 91.75 194 PRO A O 1
ATOM 1523 N N . THR A 1 195 ? 19.797 18.375 -0.844 1 93 195 THR A N 1
ATOM 1524 C CA . THR A 1 195 ? 18.812 19.172 -1.562 1 93 195 THR A CA 1
ATOM 1525 C C . THR A 1 195 ? 17.562 18.344 -1.851 1 93 195 THR A C 1
ATOM 1527 O O . THR A 1 195 ? 17.609 17.109 -1.831 1 93 195 THR A O 1
ATOM 1530 N N . PHE A 1 196 ? 16.547 19.078 -2.141 1 92.12 196 PHE A N 1
ATOM 1531 C CA . PHE A 1 196 ? 15.273 18.422 -2.408 1 92.12 196 PHE A CA 1
ATOM 1532 C C . PHE A 1 196 ? 15.328 17.625 -3.703 1 92.12 196 PHE A C 1
ATOM 1534 O O . PHE A 1 196 ? 14.781 16.531 -3.785 1 92.12 196 PHE A O 1
ATOM 1541 N N . LEU A 1 197 ? 16 18.156 -4.652 1 92 197 LEU A N 1
ATOM 1542 C CA . LEU A 1 197 ? 16.109 17.484 -5.941 1 92 197 LEU A CA 1
ATOM 1543 C C . LEU A 1 197 ? 16.844 16.156 -5.801 1 92 197 LEU A C 1
ATOM 1545 O O . LEU A 1 197 ? 16.438 15.141 -6.383 1 92 197 LEU A O 1
ATOM 1549 N N . VAL A 1 198 ? 17.906 16.188 -5.023 1 94.88 198 VAL A N 1
ATO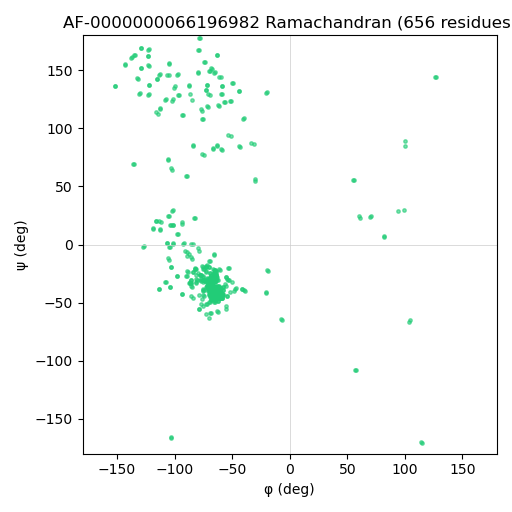M 1550 C CA . VAL A 1 198 ? 18.672 14.961 -4.793 1 94.88 198 VAL A CA 1
ATOM 1551 C C . VAL A 1 198 ? 17.797 13.938 -4.07 1 94.88 198 VAL A C 1
ATOM 1553 O O . VAL A 1 198 ? 17.844 12.742 -4.375 1 94.88 198 VAL A O 1
ATOM 1556 N N . TYR A 1 199 ? 17.031 14.422 -3.133 1 95.5 199 TYR A N 1
ATOM 1557 C CA . TYR A 1 199 ? 16.125 13.539 -2.408 1 95.5 199 TYR A CA 1
ATOM 1558 C C . TYR A 1 199 ? 15.117 12.898 -3.355 1 95.5 199 TYR A C 1
ATOM 1560 O O . TYR A 1 199 ? 14.867 11.688 -3.277 1 95.5 199 TYR A O 1
ATOM 1568 N N . CYS A 1 200 ? 14.609 13.672 -4.293 1 93.88 200 CYS A N 1
ATOM 1569 C CA . CYS A 1 200 ? 13.617 13.188 -5.242 1 93.88 200 CYS A CA 1
ATOM 1570 C C . CYS A 1 200 ? 14.211 12.117 -6.156 1 93.88 200 CYS A C 1
ATOM 1572 O O . CYS A 1 200 ? 13.578 11.094 -6.418 1 93.88 200 CYS A O 1
ATOM 1574 N N . ILE A 1 201 ? 15.352 12.297 -6.57 1 95.94 201 ILE A N 1
ATOM 1575 C CA . ILE A 1 201 ? 16 11.352 -7.469 1 95.94 201 ILE A CA 1
ATOM 1576 C C . ILE A 1 201 ? 16.281 10.047 -6.73 1 95.94 201 ILE A C 1
ATOM 1578 O O . ILE A 1 201 ? 16.094 8.961 -7.285 1 95.94 201 ILE A O 1
ATOM 1582 N N . LEU A 1 202 ? 16.703 10.211 -5.535 1 96.44 202 LEU A N 1
ATOM 1583 C CA . LEU A 1 202 ? 17 9.023 -4.742 1 96.44 202 LEU A CA 1
ATOM 1584 C C . LEU A 1 202 ? 15.742 8.227 -4.441 1 96.44 202 LEU A C 1
ATOM 1586 O O . LEU A 1 202 ? 15.758 6.996 -4.469 1 96.44 202 LEU A O 1
ATOM 1590 N N . ARG A 1 203 ? 14.68 8.93 -4.246 1 94.81 203 ARG A N 1
ATOM 1591 C CA . ARG A 1 203 ? 13.414 8.242 -4 1 94.81 203 ARG A CA 1
ATOM 1592 C C . ARG A 1 203 ? 12.898 7.582 -5.273 1 94.81 203 ARG A C 1
ATOM 1594 O O . ARG A 1 203 ? 12.289 6.508 -5.219 1 94.81 203 ARG A O 1
ATOM 1601 N N . PHE A 1 204 ? 13.133 8.234 -6.336 1 96 204 PHE A N 1
ATOM 1602 C CA . PHE A 1 204 ? 12.797 7.637 -7.625 1 96 204 PHE A CA 1
ATOM 1603 C C . PHE A 1 204 ? 13.555 6.328 -7.824 1 96 204 PHE A C 1
ATOM 1605 O O . PHE A 1 204 ? 12.969 5.324 -8.234 1 96 204 PHE A O 1
ATOM 1612 N N . LEU A 1 205 ? 14.75 6.344 -7.488 1 96.31 205 LEU A N 1
ATOM 1613 C CA . LEU A 1 205 ? 15.578 5.152 -7.629 1 96.31 205 LEU A CA 1
ATOM 1614 C C . LEU A 1 205 ? 15.148 4.074 -6.637 1 96.31 205 LEU A C 1
ATOM 1616 O O . LEU A 1 205 ? 15.219 2.881 -6.949 1 96.31 205 LEU A O 1
ATOM 1620 N N . ALA A 1 206 ? 14.797 4.484 -5.465 1 95.44 206 ALA A N 1
ATOM 1621 C CA . ALA A 1 206 ? 14.297 3.535 -4.477 1 95.44 206 ALA A CA 1
ATOM 1622 C C . ALA A 1 206 ? 13.016 2.867 -4.965 1 95.44 206 ALA A C 1
ATOM 1624 O O . ALA A 1 206 ? 12.844 1.652 -4.828 1 95.44 206 ALA A O 1
ATOM 1625 N N . GLY A 1 207 ? 12.141 3.646 -5.551 1 94.19 207 GLY A N 1
ATOM 1626 C CA . GLY A 1 207 ? 10.93 3.09 -6.133 1 94.19 207 GLY A CA 1
ATOM 1627 C C . GLY A 1 207 ? 11.203 2.148 -7.289 1 94.19 207 GLY A C 1
ATOM 1628 O O . GLY A 1 207 ? 10.508 1.144 -7.457 1 94.19 207 GLY A O 1
ATOM 1629 N N . PHE A 1 208 ? 12.25 2.359 -7.977 1 94.62 208 PHE A N 1
ATOM 1630 C CA . PHE A 1 208 ? 12.633 1.594 -9.156 1 94.62 208 PHE A CA 1
ATOM 1631 C C . PHE A 1 208 ? 12.891 0.136 -8.797 1 94.62 208 PHE A C 1
ATOM 1633 O O . PHE A 1 208 ? 12.656 -0.762 -9.609 1 94.62 208 PHE A O 1
ATOM 1640 N N . SER A 1 209 ? 13.281 -0.076 -7.613 1 94.56 209 SER A N 1
ATOM 1641 C CA . SER A 1 209 ? 13.664 -1.424 -7.207 1 94.56 209 SER A CA 1
ATOM 1642 C C . SER A 1 209 ? 12.578 -2.08 -6.363 1 94.56 209 SER A C 1
ATOM 1644 O O . SER A 1 209 ? 12.547 -3.305 -6.223 1 94.56 209 SER A O 1
ATOM 1646 N N . THR A 1 210 ? 11.727 -1.335 -5.828 1 92.62 210 THR A N 1
ATOM 1647 C CA . THR A 1 210 ? 10.805 -1.808 -4.801 1 92.62 210 THR A CA 1
ATOM 1648 C C . THR A 1 210 ? 9.797 -2.795 -5.391 1 92.62 210 THR A C 1
ATOM 1650 O O . THR A 1 210 ? 9.602 -3.887 -4.852 1 92.62 210 THR A O 1
ATOM 1653 N N . MET A 1 211 ? 9.195 -2.523 -6.52 1 90.5 211 MET A N 1
ATOM 1654 C CA . MET A 1 211 ? 8.156 -3.379 -7.094 1 90.5 211 MET A CA 1
ATOM 1655 C C . MET A 1 211 ? 8.75 -4.703 -7.574 1 90.5 211 MET A C 1
ATOM 1657 O O . MET A 1 211 ? 8.094 -5.742 -7.5 1 90.5 211 MET A O 1
ATOM 1661 N N . THR A 1 212 ? 9.914 -4.586 -8 1 91.94 212 THR A N 1
ATOM 1662 C CA . THR A 1 212 ? 10.57 -5.797 -8.477 1 91.94 212 THR A CA 1
ATOM 1663 C C . THR A 1 212 ? 10.883 -6.734 -7.309 1 91.94 212 THR A C 1
ATOM 1665 O O . THR A 1 212 ? 10.758 -7.953 -7.438 1 91.94 212 THR A O 1
ATOM 1668 N N . ILE A 1 213 ? 11.273 -6.215 -6.25 1 93.25 213 ILE A N 1
ATOM 1669 C CA . ILE A 1 213 ? 11.531 -7.035 -5.07 1 93.25 213 ILE A CA 1
ATOM 1670 C C . ILE A 1 213 ? 10.234 -7.719 -4.625 1 93.25 213 ILE A C 1
ATOM 1672 O O . ILE A 1 213 ? 10.211 -8.93 -4.402 1 93.25 213 ILE A O 1
ATOM 1676 N N . LEU A 1 214 ? 9.172 -6.957 -4.609 1 92.44 214 LEU A N 1
ATOM 1677 C CA . LEU A 1 214 ? 7.879 -7.504 -4.207 1 92.44 214 LEU A CA 1
ATOM 1678 C C . LEU A 1 214 ? 7.43 -8.602 -5.164 1 92.44 214 LEU A C 1
ATOM 1680 O O . LEU A 1 214 ? 6.973 -9.664 -4.727 1 92.44 214 LEU A O 1
ATOM 1684 N N . GLY A 1 215 ? 7.598 -8.352 -6.391 1 92.69 215 GLY A N 1
ATOM 1685 C CA . GLY A 1 215 ? 7.191 -9.32 -7.391 1 92.69 215 GLY A CA 1
ATOM 1686 C C . GLY A 1 215 ? 7.992 -10.609 -7.328 1 92.69 215 GLY A C 1
ATOM 1687 O O . GLY A 1 215 ? 7.43 -11.703 -7.426 1 92.69 215 GLY A O 1
ATOM 1688 N N . ASN A 1 216 ? 9.227 -10.469 -7.125 1 90.88 216 ASN A N 1
ATOM 1689 C CA . ASN A 1 216 ? 10.086 -11.648 -7.094 1 90.88 216 ASN A CA 1
ATOM 1690 C C . ASN A 1 216 ? 9.828 -12.492 -5.852 1 90.88 216 ASN A C 1
ATOM 1692 O O . ASN A 1 216 ? 9.961 -13.719 -5.895 1 90.88 216 ASN A O 1
ATOM 1696 N N . THR A 1 217 ? 9.5 -11.867 -4.797 1 89.06 217 THR A N 1
ATOM 1697 C CA . THR A 1 217 ? 9.141 -12.633 -3.607 1 89.06 217 THR A CA 1
ATOM 1698 C C . THR A 1 217 ? 7.906 -13.492 -3.871 1 89.06 217 THR A C 1
ATOM 1700 O O . THR A 1 217 ? 7.84 -14.641 -3.432 1 89.06 217 THR A O 1
ATOM 1703 N N . PHE A 1 218 ? 6.965 -12.953 -4.633 1 91.75 218 PHE A N 1
ATOM 1704 C CA . PHE A 1 218 ? 5.781 -13.719 -5.004 1 91.75 218 PHE A CA 1
ATOM 1705 C C . PHE A 1 218 ? 6.148 -14.867 -5.938 1 91.75 218 PHE A C 1
ATOM 1707 O O . PHE A 1 218 ? 5.797 -16.016 -5.684 1 91.75 218 PHE A O 1
ATOM 1714 N N . ILE A 1 219 ? 6.898 -14.547 -6.871 1 91.94 219 ILE A N 1
ATOM 1715 C CA . ILE A 1 219 ? 7.188 -15.508 -7.93 1 91.94 219 ILE A CA 1
ATOM 1716 C C . ILE A 1 219 ? 8.016 -16.656 -7.359 1 91.94 219 ILE A C 1
ATOM 1718 O O . ILE A 1 219 ? 7.688 -17.828 -7.574 1 91.94 219 ILE A O 1
ATOM 1722 N N . LEU A 1 220 ? 9.023 -16.312 -6.625 1 91.19 220 LEU A N 1
ATOM 1723 C CA . LEU A 1 220 ? 9.883 -17.344 -6.066 1 91.19 220 LEU A CA 1
ATOM 1724 C C . LEU A 1 220 ? 9.117 -18.219 -5.074 1 91.19 220 LEU A C 1
ATOM 1726 O O . LEU A 1 220 ? 9.328 -19.422 -5.02 1 91.19 220 LEU A O 1
ATOM 1730 N N . SER A 1 221 ? 8.266 -17.641 -4.34 1 91.25 221 SER A N 1
ATOM 1731 C CA . SER A 1 221 ? 7.461 -18.406 -3.398 1 91.25 221 SER A CA 1
ATOM 1732 C C . SER A 1 221 ? 6.504 -19.344 -4.125 1 91.25 221 SER A C 1
ATOM 1734 O O . SER A 1 221 ? 6.359 -20.516 -3.748 1 91.25 221 SER A O 1
ATOM 1736 N N . LEU A 1 222 ? 5.945 -18.922 -5.207 1 89.25 222 LEU A N 1
ATOM 1737 C CA . LEU A 1 222 ? 4.938 -19.688 -5.93 1 89.25 222 LEU A CA 1
ATOM 1738 C C . LEU A 1 222 ? 5.586 -20.797 -6.742 1 89.25 222 LEU A C 1
ATOM 1740 O O . LEU A 1 222 ? 4.988 -21.859 -6.93 1 89.25 222 LEU A O 1
ATOM 1744 N N . GLU A 1 223 ? 6.746 -20.578 -7.172 1 87.44 223 GLU A N 1
ATOM 1745 C CA . GLU A 1 223 ? 7.418 -21.562 -8 1 87.44 223 GLU A CA 1
ATOM 1746 C C . GLU A 1 223 ? 7.918 -22.734 -7.152 1 87.44 223 GLU A C 1
ATOM 1748 O O . GLU A 1 223 ? 8.172 -23.828 -7.676 1 87.44 223 GLU A O 1
ATOM 1753 N N . TRP A 1 224 ? 8.086 -22.547 -5.844 1 89.56 224 TRP A N 1
ATOM 1754 C CA . TRP A 1 224 ? 8.57 -23.625 -4.98 1 89.56 224 TRP A CA 1
ATOM 1755 C C . TRP A 1 224 ? 7.418 -24.266 -4.211 1 89.56 224 TRP A C 1
ATOM 1757 O O . TRP A 1 224 ? 7.625 -25.188 -3.426 1 89.56 224 TRP A O 1
ATOM 1767 N N . THR A 1 225 ? 6.258 -23.75 -4.465 1 88 225 THR A N 1
ATOM 1768 C CA . THR A 1 225 ? 5.098 -24.281 -3.752 1 88 225 THR A CA 1
ATOM 1769 C C . THR A 1 225 ? 4.16 -25.016 -4.707 1 88 225 THR A C 1
ATOM 1771 O O . THR A 1 225 ? 4.051 -24.656 -5.879 1 88 225 THR A O 1
ATOM 1774 N N . LEU A 1 226 ? 3.545 -26.016 -4.207 1 84.88 226 LEU A N 1
ATOM 1775 C CA . LEU A 1 226 ? 2.566 -26.766 -4.988 1 84.88 226 LEU A CA 1
ATOM 1776 C C . LEU A 1 226 ? 1.322 -25.922 -5.25 1 84.88 226 LEU A C 1
ATOM 1778 O O . LEU A 1 226 ? 1.022 -25 -4.492 1 84.88 226 LEU A O 1
ATOM 1782 N N . PRO A 1 227 ? 0.654 -26.172 -6.32 1 80.81 227 PRO A N 1
ATOM 1783 C CA . PRO A 1 227 ? -0.52 -25.391 -6.699 1 80.81 227 PRO A CA 1
ATOM 1784 C C . PRO A 1 227 ? -1.568 -25.312 -5.59 1 80.81 227 PRO A C 1
ATOM 1786 O O . PRO A 1 227 ? -2.221 -24.281 -5.418 1 80.81 227 PRO A O 1
ATOM 1789 N N . GLN A 1 228 ? -1.685 -26.312 -4.754 1 78.75 228 GLN A N 1
ATOM 1790 C CA . GLN A 1 228 ? -2.701 -26.359 -3.709 1 78.75 228 GLN A CA 1
ATOM 1791 C C . GLN A 1 228 ? -2.375 -25.375 -2.584 1 78.75 228 GLN A C 1
ATOM 1793 O O . GLN A 1 228 ? -3.273 -24.906 -1.882 1 78.75 228 GLN A O 1
ATOM 1798 N N . SER A 1 229 ? -1.162 -25.062 -2.486 1 86.44 229 SER A N 1
ATOM 1799 C CA . SER A 1 229 ? -0.737 -24.219 -1.375 1 86.44 229 SER A CA 1
ATOM 1800 C C . SER A 1 229 ? -0.427 -22.812 -1.845 1 86.44 229 SER A C 1
ATOM 1802 O O . SER A 1 229 ? -0.036 -21.953 -1.046 1 86.44 229 SER A O 1
ATOM 1804 N N . ARG A 1 230 ? -0.605 -22.562 -3.088 1 87.19 230 ARG A N 1
ATOM 1805 C CA . ARG A 1 230 ? -0.248 -21.25 -3.643 1 87.19 230 ARG A CA 1
ATOM 1806 C C . ARG A 1 230 ? -1.179 -20.172 -3.123 1 87.19 230 ARG A C 1
ATOM 1808 O O . ARG A 1 230 ? -0.743 -19.047 -2.865 1 87.19 230 ARG A O 1
ATOM 1815 N N . SER A 1 231 ? -2.422 -20.594 -2.99 1 87.25 231 SER A N 1
ATOM 1816 C CA . SER A 1 231 ? -3.379 -19.609 -2.49 1 87.25 231 SER A CA 1
ATOM 1817 C C . SER A 1 231 ? -3.006 -19.141 -1.087 1 87.25 231 SER A C 1
ATOM 1819 O O . SER A 1 231 ? -3.074 -17.938 -0.787 1 87.25 231 SER A O 1
ATOM 1821 N N . MET A 1 232 ? -2.658 -20.016 -0.307 1 88.5 232 MET A N 1
ATOM 1822 C CA . MET A 1 232 ? -2.256 -19.688 1.056 1 88.5 232 MET A CA 1
ATOM 1823 C C . MET A 1 232 ? -0.987 -18.844 1.057 1 88.5 232 MET A C 1
ATOM 1825 O O . MET A 1 232 ? -0.877 -17.875 1.817 1 88.5 232 MET A O 1
ATOM 1829 N N . ALA A 1 233 ? -0.054 -19.203 0.262 1 91 233 ALA A N 1
ATOM 1830 C CA . ALA A 1 233 ? 1.197 -18.453 0.17 1 91 233 ALA A CA 1
ATOM 1831 C C . ALA A 1 233 ? 0.944 -17.016 -0.236 1 91 233 ALA A C 1
ATOM 1833 O O . ALA A 1 233 ? 1.496 -16.078 0.364 1 91 233 ALA A O 1
ATOM 1834 N N . ILE A 1 234 ? 0.095 -16.828 -1.176 1 91.88 234 ILE A N 1
ATOM 1835 C CA . ILE A 1 234 ? -0.225 -15.484 -1.662 1 91.88 234 ILE A CA 1
ATOM 1836 C C . ILE A 1 234 ? -0.866 -14.672 -0.542 1 91.88 234 ILE A C 1
ATOM 1838 O O . ILE A 1 234 ? -0.468 -13.531 -0.29 1 91.88 234 ILE A O 1
ATOM 1842 N N . MET A 1 235 ? -1.768 -15.273 0.133 1 91.12 235 MET A N 1
ATOM 1843 C CA . MET A 1 235 ? -2.488 -14.562 1.186 1 91.12 235 MET A CA 1
ATOM 1844 C C . MET A 1 235 ? -1.543 -14.156 2.311 1 91.12 235 MET A C 1
ATOM 1846 O O . MET A 1 235 ? -1.606 -13.023 2.803 1 91.12 235 MET A O 1
ATOM 1850 N N . VAL A 1 236 ? -0.723 -15.023 2.664 1 92.06 236 VAL A N 1
ATOM 1851 C CA . VAL A 1 236 ? 0.203 -14.75 3.758 1 92.06 236 VAL A CA 1
ATOM 1852 C C . VAL A 1 236 ? 1.156 -13.625 3.355 1 92.06 236 VAL A C 1
ATOM 1854 O O . VAL A 1 236 ? 1.471 -12.75 4.168 1 92.06 236 VAL A O 1
ATOM 1857 N N . LEU A 1 237 ? 1.588 -13.664 2.164 1 93.5 237 LEU A N 1
ATOM 1858 C CA . LEU A 1 237 ? 2.484 -12.617 1.675 1 93.5 237 LEU A CA 1
ATOM 1859 C C . LEU A 1 237 ? 1.78 -11.266 1.646 1 93.5 237 LEU A C 1
ATOM 1861 O O . LEU A 1 237 ? 2.363 -10.25 2.035 1 93.5 237 LEU A O 1
ATOM 1865 N N . LEU A 1 238 ? 0.558 -11.305 1.277 1 92.31 238 LEU A N 1
ATOM 1866 C CA . LEU A 1 238 ? -0.201 -10.055 1.232 1 92.31 238 LEU A CA 1
ATOM 1867 C C . LEU A 1 238 ? -0.45 -9.523 2.639 1 92.31 238 LEU A C 1
ATOM 1869 O O . LEU A 1 238 ? -0.373 -8.312 2.869 1 92.31 238 LEU A O 1
ATOM 1873 N N . CYS A 1 239 ? -0.683 -10.359 3.564 1 90.94 239 CYS A N 1
ATOM 1874 C CA . CYS A 1 239 ? -0.905 -9.945 4.945 1 90.94 239 CYS A CA 1
ATOM 1875 C C . CYS A 1 239 ? 0.357 -9.336 5.543 1 90.94 239 CYS A C 1
ATOM 1877 O O . CYS A 1 239 ? 0.28 -8.461 6.406 1 90.94 239 CYS A O 1
ATOM 1879 N N . SER A 1 240 ? 1.448 -9.781 5.082 1 93 240 SER A N 1
ATOM 1880 C CA . SER A 1 240 ? 2.703 -9.219 5.578 1 93 240 SER A CA 1
ATOM 1881 C C . SER A 1 240 ? 2.832 -7.746 5.215 1 93 240 SER A C 1
ATOM 1883 O O . SER A 1 240 ? 3.48 -6.98 5.93 1 93 240 SER A O 1
ATOM 1885 N N . TYR A 1 241 ? 2.166 -7.312 4.148 1 89.19 241 TYR A N 1
ATOM 1886 C CA . TYR A 1 241 ? 2.156 -5.898 3.785 1 89.19 241 TYR A CA 1
ATOM 1887 C C . TYR A 1 241 ? 1.462 -5.066 4.859 1 89.19 241 TYR A C 1
ATOM 1889 O O . TYR A 1 241 ? 1.93 -3.982 5.211 1 89.19 241 TYR A O 1
ATOM 1897 N N . SER A 1 242 ? 0.373 -5.598 5.324 1 88.25 242 SER A N 1
ATOM 1898 C CA . SER A 1 242 ? -0.387 -4.895 6.355 1 88.25 242 SER A CA 1
ATOM 1899 C C . SER A 1 242 ? 0.42 -4.754 7.641 1 88.25 242 SER A C 1
ATOM 1901 O O . SER A 1 242 ? 0.388 -3.707 8.289 1 88.25 242 SER A O 1
ATOM 1903 N N . VAL A 1 243 ? 1.128 -5.77 7.918 1 91.69 243 VAL A N 1
ATOM 1904 C CA . VAL A 1 243 ? 1.959 -5.734 9.117 1 91.69 243 VAL A CA 1
ATOM 1905 C C . VAL A 1 243 ? 3.068 -4.699 8.945 1 91.69 243 VAL A C 1
ATOM 1907 O O . VAL A 1 243 ? 3.418 -3.99 9.891 1 91.69 243 VAL A O 1
ATOM 1910 N N . GLY A 1 244 ? 3.602 -4.621 7.789 1 91.44 244 GLY A N 1
ATOM 1911 C CA . GLY A 1 244 ? 4.613 -3.613 7.508 1 91.44 244 GLY A CA 1
ATOM 1912 C C . GLY A 1 244 ? 4.102 -2.193 7.66 1 91.44 244 GLY A C 1
ATOM 1913 O O . GLY A 1 244 ? 4.805 -1.33 8.188 1 91.44 244 GLY A O 1
ATOM 1914 N N . GLN A 1 245 ? 2.949 -2.012 7.18 1 86.5 245 GLN A N 1
ATOM 1915 C CA . GLN A 1 245 ? 2.344 -0.691 7.309 1 86.5 245 GLN A CA 1
ATOM 1916 C C . GLN A 1 245 ? 2.141 -0.317 8.773 1 86.5 245 GLN A C 1
ATOM 1918 O O . GLN A 1 245 ? 2.381 0.826 9.164 1 86.5 245 GLN A O 1
ATOM 1923 N N . MET A 1 246 ? 1.71 -1.251 9.531 1 86.69 246 MET A N 1
ATOM 1924 C CA . MET A 1 246 ? 1.517 -1.013 10.961 1 86.69 246 MET A CA 1
ATOM 1925 C C . MET A 1 246 ? 2.844 -0.708 11.641 1 86.69 246 MET A C 1
ATOM 1927 O O . MET A 1 246 ? 2.906 0.132 12.539 1 86.69 246 MET A O 1
ATOM 1931 N N . LEU A 1 247 ? 3.799 -1.334 11.203 1 89.62 247 LEU A N 1
ATOM 1932 C CA . LEU A 1 247 ? 5.129 -1.124 11.766 1 89.62 247 LEU A CA 1
ATOM 1933 C C . LEU A 1 247 ? 5.598 0.309 11.531 1 89.62 247 LEU A C 1
ATOM 1935 O O . LEU A 1 247 ? 6.168 0.933 12.43 1 89.62 247 LEU A O 1
ATOM 1939 N N . LEU A 1 248 ? 5.383 0.84 10.375 1 88.44 248 LEU A N 1
ATOM 1940 C CA . LEU A 1 248 ? 5.789 2.209 10.078 1 88.44 248 LEU A CA 1
ATOM 1941 C C . LEU A 1 248 ? 5.055 3.203 10.969 1 88.44 248 LEU A C 1
ATOM 1943 O O . LEU A 1 248 ? 5.648 4.168 11.453 1 88.44 248 LEU A O 1
ATOM 1947 N N . GLY A 1 249 ? 3.779 2.992 11.102 1 83.06 249 GLY A N 1
ATOM 1948 C CA . GLY A 1 249 ? 3.029 3.855 12 1 83.06 249 GLY A CA 1
ATOM 1949 C C . GLY A 1 249 ? 3.605 3.9 13.406 1 83.06 249 GLY A C 1
ATOM 1950 O O . GLY A 1 249 ? 3.738 4.977 13.992 1 83.06 249 GLY A O 1
ATOM 1951 N N . GLY A 1 250 ? 3.951 2.748 13.891 1 83.88 250 GLY A N 1
ATOM 1952 C CA . GLY A 1 250 ? 4.578 2.676 15.203 1 83.88 250 GLY A CA 1
ATOM 1953 C C . GLY A 1 250 ? 5.93 3.365 15.258 1 83.88 250 GLY A C 1
ATOM 1954 O O . GLY A 1 250 ? 6.227 4.078 16.219 1 83.88 250 GLY A O 1
ATOM 1955 N N . LEU A 1 251 ? 6.711 3.264 14.258 1 88.06 251 LEU A N 1
ATOM 1956 C CA . LEU A 1 251 ? 8.031 3.885 14.188 1 88.06 251 LEU A CA 1
ATOM 1957 C C . LEU A 1 251 ? 7.914 5.402 14.078 1 88.06 251 LEU A C 1
ATOM 1959 O O . LEU A 1 251 ? 8.695 6.137 14.68 1 88.06 251 LEU A O 1
ATOM 1963 N N . ALA A 1 252 ? 6.98 5.805 13.289 1 84.19 252 ALA A N 1
ATOM 1964 C CA . ALA A 1 252 ? 6.793 7.238 13.086 1 84.19 252 ALA A CA 1
ATOM 1965 C C . ALA A 1 252 ? 6.352 7.918 14.383 1 84.19 252 ALA A C 1
ATOM 1967 O O . ALA A 1 252 ? 6.648 9.094 14.602 1 84.19 252 ALA A O 1
ATOM 1968 N N . PHE A 1 253 ? 5.641 7.184 15.203 1 77.81 253 PHE A N 1
ATOM 1969 C CA . PHE A 1 253 ? 5.219 7.719 16.484 1 77.81 253 PHE A CA 1
ATOM 1970 C C . PHE A 1 253 ? 6.41 7.859 17.438 1 77.81 253 PHE A C 1
ATOM 1972 O O . PHE A 1 253 ? 6.457 8.781 18.25 1 77.81 253 PHE A O 1
ATOM 1979 N N . ALA A 1 254 ? 7.312 6.953 17.297 1 83.31 254 ALA A N 1
ATOM 1980 C CA . ALA A 1 254 ? 8.469 6.941 18.188 1 83.31 254 ALA A CA 1
ATOM 1981 C C . ALA A 1 254 ? 9.562 7.875 17.672 1 83.31 254 ALA A C 1
ATOM 1983 O O . ALA A 1 254 ? 10.328 8.438 18.453 1 83.31 254 ALA A O 1
ATOM 1984 N N . ILE A 1 255 ? 9.719 7.949 16.422 1 87.5 255 ILE A N 1
ATOM 1985 C CA . ILE A 1 255 ? 10.773 8.742 15.789 1 87.5 255 ILE A CA 1
ATOM 1986 C C . ILE A 1 255 ? 10.148 9.914 15.031 1 87.5 255 ILE A C 1
ATOM 1988 O O . ILE A 1 255 ? 9.461 9.719 14.023 1 87.5 255 ILE A O 1
ATOM 1992 N N . GLN A 1 256 ? 10.5 11.125 15.492 1 83.44 256 GLN A N 1
ATOM 1993 C CA . GLN A 1 256 ? 9.812 12.289 14.93 1 83.44 256 GLN A CA 1
ATOM 1994 C C . GLN A 1 256 ? 10.703 13.039 13.945 1 83.44 256 GLN A C 1
ATOM 1996 O O . GLN A 1 256 ? 10.289 14.023 13.344 1 83.44 256 GLN A O 1
ATOM 2001 N N . ASP A 1 257 ? 11.898 12.547 13.82 1 88.25 257 ASP A N 1
ATOM 2002 C CA . ASP A 1 257 ? 12.812 13.117 12.836 1 88.25 257 ASP A CA 1
ATOM 2003 C C . ASP A 1 257 ? 12.805 12.305 11.547 1 88.25 257 ASP A C 1
ATOM 2005 O O . ASP A 1 257 ? 12.969 11.086 11.57 1 88.25 257 ASP A O 1
ATOM 2009 N N . TRP A 1 258 ? 12.617 13.008 10.453 1 89.5 258 TRP A N 1
ATOM 2010 C CA . TRP A 1 258 ? 12.445 12.312 9.18 1 89.5 258 TRP A CA 1
ATOM 2011 C C . TRP A 1 258 ? 13.742 11.609 8.773 1 89.5 258 TRP A C 1
ATOM 2013 O O . TRP A 1 258 ? 13.703 10.547 8.148 1 89.5 258 TRP A O 1
ATOM 2023 N N . ARG A 1 259 ? 14.891 12.18 9.086 1 92.44 259 ARG A N 1
ATOM 2024 C CA . ARG A 1 259 ? 16.156 11.578 8.711 1 92.44 259 ARG A CA 1
ATOM 2025 C C . ARG A 1 259 ? 16.406 10.289 9.492 1 92.44 259 ARG A C 1
ATOM 2027 O O . ARG A 1 259 ? 16.844 9.281 8.922 1 92.44 259 ARG A O 1
ATOM 2034 N N . VAL A 1 260 ? 16.141 10.375 10.758 1 92.12 260 VAL A N 1
ATOM 2035 C CA . VAL A 1 260 ? 16.328 9.195 11.602 1 92.12 260 VAL A CA 1
ATOM 2036 C C . VAL A 1 260 ? 15.32 8.117 11.203 1 92.12 260 VAL A C 1
ATOM 2038 O O . VAL A 1 260 ? 15.648 6.926 11.188 1 92.12 260 VAL A O 1
ATOM 2041 N N . LEU A 1 261 ? 14.133 8.547 10.953 1 92.5 261 LEU A N 1
ATOM 2042 C CA . LEU A 1 261 ? 13.117 7.594 10.508 1 92.5 261 LEU A CA 1
ATOM 2043 C C . LEU A 1 261 ? 13.539 6.91 9.211 1 92.5 261 LEU A C 1
ATOM 2045 O O . LEU A 1 261 ? 13.43 5.688 9.086 1 92.5 261 LEU A O 1
ATOM 2049 N N . GLN A 1 262 ? 14.023 7.664 8.297 1 93.69 262 GLN A N 1
ATOM 2050 C CA . GLN A 1 262 ? 14.508 7.141 7.023 1 93.69 262 GLN A CA 1
ATOM 2051 C C . GLN A 1 262 ? 15.648 6.152 7.23 1 93.69 262 GLN A C 1
ATOM 2053 O O . GLN A 1 262 ? 15.688 5.098 6.59 1 93.69 262 GLN A O 1
ATOM 2058 N N . LEU A 1 263 ? 16.5 6.449 8.078 1 93.81 263 LEU A N 1
ATOM 2059 C CA . LEU A 1 263 ? 17.625 5.574 8.352 1 93.81 263 LEU A CA 1
ATOM 2060 C C . LEU A 1 263 ? 17.172 4.297 9.047 1 93.81 263 LEU A C 1
ATOM 2062 O O . LEU A 1 263 ? 17.719 3.219 8.797 1 93.81 263 LEU A O 1
ATOM 2066 N N . THR A 1 264 ? 16.219 4.445 9.898 1 94.25 264 THR A N 1
ATOM 2067 C CA . THR A 1 264 ? 15.711 3.297 10.633 1 94.25 264 THR A CA 1
ATOM 2068 C C . THR A 1 264 ? 15.055 2.297 9.68 1 94.25 264 THR A C 1
ATOM 2070 O O . THR A 1 264 ? 15.203 1.085 9.852 1 94.25 264 THR A O 1
ATOM 2073 N N . VAL A 1 265 ? 14.367 2.799 8.719 1 93 265 VAL A N 1
ATOM 2074 C CA . VAL A 1 265 ? 13.688 1.929 7.77 1 93 265 VAL A CA 1
ATOM 2075 C C . VAL A 1 265 ? 14.688 1.367 6.762 1 93 265 VAL A C 1
ATOM 2077 O O . VAL A 1 265 ? 14.492 0.272 6.23 1 93 265 VAL A O 1
ATOM 2080 N N . SER A 1 266 ? 15.781 2.039 6.496 1 92.56 266 SER A N 1
ATOM 2081 C CA . SER A 1 266 ? 16.781 1.629 5.52 1 92.56 266 SER A CA 1
ATOM 2082 C C . SER A 1 266 ? 17.719 0.568 6.094 1 92.56 266 SER A C 1
ATOM 2084 O O . SER A 1 266 ? 18.156 -0.327 5.375 1 92.56 266 SER A O 1
ATOM 2086 N N . THR A 1 267 ? 17.969 0.562 7.316 1 92.94 267 THR A N 1
ATOM 2087 C CA . THR A 1 267 ? 18.953 -0.297 7.949 1 92.94 267 THR A CA 1
ATOM 2088 C C . THR A 1 267 ? 18.562 -1.767 7.812 1 92.94 267 THR A C 1
ATOM 2090 O O . THR A 1 267 ? 19.391 -2.602 7.438 1 92.94 267 THR A O 1
ATOM 2093 N N . PRO A 1 268 ? 17.344 -2.098 8.023 1 94.5 268 PRO A N 1
ATOM 2094 C CA . PRO A 1 268 ? 16.984 -3.512 7.887 1 94.5 268 PRO A CA 1
ATOM 2095 C C . PRO A 1 268 ? 17.125 -4.016 6.453 1 94.5 268 PRO A C 1
ATOM 2097 O O . PRO A 1 268 ? 17.312 -5.215 6.23 1 94.5 268 PRO A O 1
ATOM 2100 N N . ILE A 1 269 ? 17.047 -3.162 5.5 1 94.12 269 ILE A N 1
ATOM 2101 C CA . ILE A 1 269 ? 17.141 -3.557 4.098 1 94.12 269 ILE A CA 1
ATOM 2102 C C . ILE A 1 269 ? 18.578 -4.004 3.795 1 94.12 269 ILE A C 1
ATOM 2104 O O . ILE A 1 269 ? 18.797 -4.887 2.961 1 94.12 269 ILE A O 1
ATOM 2108 N N . ILE A 1 270 ? 19.516 -3.461 4.516 1 93.12 270 ILE A N 1
ATOM 2109 C CA . ILE A 1 270 ? 20.906 -3.871 4.355 1 93.12 270 ILE A CA 1
ATOM 2110 C C . ILE A 1 270 ? 21.078 -5.312 4.828 1 93.12 270 ILE A C 1
ATOM 2112 O O . ILE A 1 270 ? 21.766 -6.109 4.184 1 93.12 270 ILE A O 1
ATOM 2116 N N . VAL A 1 271 ? 20.406 -5.613 5.855 1 91.31 271 VAL A N 1
ATOM 2117 C CA . VAL A 1 271 ? 20.469 -6.969 6.391 1 91.31 271 VAL A CA 1
ATOM 2118 C C . VAL A 1 271 ? 19.797 -7.941 5.418 1 91.31 271 VAL A C 1
ATOM 2120 O O . VAL A 1 271 ? 20.281 -9.062 5.227 1 91.31 271 VAL A O 1
ATOM 2123 N N . LEU A 1 272 ? 18.766 -7.504 4.816 1 90.81 272 LEU A N 1
ATOM 2124 C CA . LEU A 1 272 ? 18.078 -8.344 3.842 1 90.81 272 LEU A CA 1
ATOM 2125 C C . LEU A 1 272 ? 18.953 -8.594 2.619 1 90.81 272 LEU A C 1
ATOM 2127 O O . LEU A 1 272 ? 18.953 -9.695 2.061 1 90.81 272 LEU A O 1
ATOM 2131 N N . PHE A 1 273 ? 19.656 -7.562 2.26 1 92.81 273 PHE A N 1
ATOM 2132 C CA . PHE A 1 273 ? 20.594 -7.727 1.143 1 92.81 273 PHE A CA 1
ATOM 2133 C C . PHE A 1 273 ? 21.641 -8.789 1.456 1 92.81 273 PHE A C 1
ATOM 2135 O O . PHE A 1 273 ? 21.906 -9.664 0.63 1 92.81 273 PHE A O 1
ATOM 2142 N N . LEU A 1 274 ? 22.078 -8.773 2.66 1 89.62 274 LEU A N 1
ATOM 2143 C CA . LEU A 1 274 ? 23.109 -9.727 3.074 1 89.62 274 LEU A CA 1
ATOM 2144 C C . LEU A 1 274 ? 22.531 -11.133 3.197 1 89.62 274 LEU A C 1
ATOM 2146 O O . LEU A 1 274 ? 23.203 -12.117 2.883 1 89.62 274 LEU A O 1
ATOM 2150 N N . SER A 1 275 ? 21.312 -11.242 3.547 1 87.75 275 SER A N 1
ATOM 2151 C CA . SER A 1 275 ? 20.656 -12.539 3.721 1 87.75 275 SER A CA 1
ATOM 2152 C C . SER A 1 275 ? 20.188 -13.109 2.383 1 87.75 275 SER A C 1
ATOM 2154 O O . SER A 1 275 ? 19.938 -14.305 2.27 1 87.75 275 SER A O 1
ATOM 2156 N N . SER A 1 276 ? 20.031 -12.297 1.399 1 85.38 276 SER A N 1
ATOM 2157 C CA . SER A 1 276 ? 19.531 -12.711 0.093 1 85.38 276 SER A CA 1
ATOM 2158 C C . SER A 1 276 ? 20.516 -13.648 -0.601 1 85.38 276 SER A C 1
ATOM 2160 O O . SER A 1 276 ? 20.156 -14.344 -1.554 1 85.38 276 SER A O 1
ATOM 2162 N N . TRP A 1 277 ? 21.688 -13.805 -0.073 1 81.19 277 TRP A N 1
ATOM 2163 C CA . TRP A 1 277 ? 22.688 -14.695 -0.647 1 81.19 277 TRP A CA 1
ATOM 2164 C C . TRP A 1 277 ? 22.297 -16.156 -0.438 1 81.19 277 TRP A C 1
ATOM 2166 O O . TRP A 1 277 ? 22.719 -17.031 -1.193 1 81.19 277 TRP A O 1
ATOM 2176 N N . LYS A 1 278 ? 21.422 -16.375 0.458 1 81.12 278 LYS A N 1
ATOM 2177 C CA . LYS A 1 278 ? 21.047 -17.75 0.774 1 81.12 278 LYS A CA 1
ATOM 2178 C C . LYS A 1 278 ? 19.766 -18.156 0.044 1 81.12 278 LYS A C 1
ATOM 2180 O O . LYS A 1 278 ? 19.312 -19.281 0.158 1 81.12 278 LYS A O 1
ATOM 2185 N N . MET A 1 279 ? 19.359 -17.375 -0.791 1 84.94 279 MET A N 1
ATOM 2186 C CA . MET A 1 279 ? 18.125 -17.656 -1.499 1 84.94 279 MET A CA 1
ATOM 2187 C C . MET A 1 279 ? 18.359 -18.672 -2.621 1 84.94 279 MET A C 1
ATOM 2189 O O . MET A 1 279 ? 19.453 -18.766 -3.16 1 84.94 279 MET A O 1
ATOM 2193 N N . VAL A 1 280 ? 17.328 -19.406 -2.814 1 86.75 280 VAL A N 1
ATOM 2194 C CA . VAL A 1 280 ? 17.391 -20.422 -3.854 1 86.75 280 VAL A CA 1
ATOM 2195 C C . VAL A 1 280 ? 16.688 -19.938 -5.117 1 86.75 280 VAL A C 1
ATOM 2197 O O . VAL A 1 280 ? 15.656 -19.266 -5.039 1 86.75 280 VAL A O 1
ATOM 2200 N N . GLU A 1 281 ? 17.375 -20.188 -6.156 1 89.31 281 GLU A N 1
ATOM 2201 C CA . GLU A 1 281 ? 16.797 -19.797 -7.438 1 89.31 281 GLU A CA 1
ATOM 2202 C C . GLU A 1 281 ? 15.648 -20.734 -7.828 1 89.31 281 GLU A C 1
ATOM 2204 O O . GLU A 1 281 ? 15.555 -21.859 -7.316 1 89.31 281 GLU A O 1
ATOM 2209 N N . SER A 1 282 ? 14.773 -20.281 -8.648 1 87.12 282 SER A N 1
ATOM 2210 C CA . SER A 1 282 ? 13.672 -21.078 -9.172 1 87.12 282 SER A CA 1
ATOM 2211 C C . SER A 1 282 ? 14.172 -22.266 -9.977 1 87.12 282 SER A C 1
ATOM 2213 O O . SER A 1 282 ? 14.914 -22.094 -10.945 1 87.12 282 SER A O 1
ATOM 2215 N N . ALA A 1 283 ? 13.828 -23.422 -9.531 1 85.56 283 ALA A N 1
ATOM 2216 C CA . ALA A 1 283 ? 14.234 -24.609 -10.266 1 85.56 283 ALA A CA 1
ATOM 2217 C C . ALA A 1 283 ? 13.656 -24.625 -11.68 1 85.56 283 ALA A C 1
ATOM 2219 O O . ALA A 1 283 ? 14.328 -25.047 -12.625 1 85.56 283 ALA A O 1
ATOM 2220 N N . ARG A 1 284 ? 12.5 -24.156 -11.695 1 83.44 284 ARG A N 1
ATOM 2221 C CA . ARG A 1 284 ? 11.852 -24.094 -13.008 1 83.44 284 ARG A CA 1
ATOM 2222 C C . ARG A 1 284 ? 12.625 -23.203 -13.961 1 83.44 284 ARG A C 1
ATOM 2224 O O . ARG A 1 284 ? 12.82 -23.531 -15.133 1 83.44 284 ARG A O 1
ATOM 2231 N N . TRP A 1 285 ? 13 -22.109 -13.492 1 83.81 285 TRP A N 1
ATOM 2232 C CA . TRP A 1 285 ? 13.75 -21.156 -14.312 1 83.81 285 TRP A CA 1
ATOM 2233 C C . TRP A 1 285 ? 15.094 -21.75 -14.727 1 83.81 285 TRP A C 1
ATOM 2235 O O . TRP A 1 285 ? 15.508 -21.609 -15.875 1 83.81 285 TRP A O 1
ATOM 2245 N N . LEU A 1 286 ? 15.758 -22.406 -13.836 1 85.75 286 LEU A N 1
ATOM 2246 C CA . LEU A 1 286 ? 17.062 -23 -14.117 1 85.75 286 LEU A CA 1
ATOM 2247 C C . LEU A 1 286 ? 16.938 -24.062 -15.219 1 85.75 286 LEU A C 1
ATOM 2249 O O . LEU A 1 286 ? 17.781 -24.109 -16.125 1 85.75 286 LEU A O 1
ATOM 2253 N N . ILE A 1 287 ? 15.938 -24.812 -15.133 1 81.62 287 ILE A N 1
ATOM 2254 C CA . ILE A 1 287 ? 15.734 -25.891 -16.078 1 81.62 287 ILE A CA 1
ATOM 2255 C C . ILE A 1 287 ? 15.383 -25.312 -17.453 1 81.62 287 ILE A C 1
ATOM 2257 O O . ILE A 1 287 ? 15.914 -25.766 -18.469 1 81.62 287 ILE A O 1
ATOM 2261 N N . ILE A 1 288 ? 14.531 -24.312 -17.484 1 80.06 288 ILE A N 1
ATOM 2262 C CA . ILE A 1 288 ? 14.102 -23.703 -18.734 1 80.06 288 ILE A CA 1
ATOM 2263 C C . ILE A 1 288 ? 15.281 -22.984 -19.391 1 80.06 288 ILE A C 1
ATOM 2265 O O . ILE A 1 288 ? 15.391 -22.953 -20.625 1 80.06 288 ILE A O 1
ATOM 2269 N N . ASN A 1 289 ? 16.172 -22.5 -18.609 1 83.56 289 ASN A N 1
ATOM 2270 C CA . ASN A 1 289 ? 17.328 -21.781 -19.141 1 83.56 289 ASN A CA 1
ATOM 2271 C C . ASN A 1 289 ? 18.531 -22.703 -19.328 1 83.56 289 ASN A C 1
ATOM 2273 O O . ASN A 1 289 ? 19.672 -22.266 -19.281 1 83.56 289 ASN A O 1
ATOM 2277 N N . ASN A 1 290 ? 18.344 -23.922 -19.359 1 83.69 290 ASN A N 1
ATOM 2278 C CA . ASN A 1 290 ? 19.297 -24.953 -19.734 1 83.69 290 ASN A CA 1
ATOM 2279 C C . ASN A 1 290 ? 20.391 -25.125 -18.688 1 83.69 290 ASN A C 1
ATOM 2281 O O . ASN A 1 290 ? 21.562 -25.344 -19.016 1 83.69 290 ASN A O 1
ATOM 2285 N N . GLN A 1 291 ? 20.109 -24.781 -17.562 1 87.31 291 GLN A N 1
ATOM 2286 C CA . GLN A 1 291 ? 20.969 -25.047 -16.422 1 87.31 291 GLN A CA 1
ATOM 2287 C C . GLN A 1 291 ? 20.438 -26.219 -15.594 1 87.31 291 GLN A C 1
ATOM 2289 O O . GLN A 1 291 ? 20.156 -26.062 -14.406 1 87.31 291 GLN A O 1
ATOM 2294 N N . LEU A 1 292 ? 20.438 -27.312 -16.234 1 85.25 292 LEU A N 1
ATOM 2295 C CA . LEU A 1 292 ? 19.797 -28.5 -15.695 1 85.25 292 LEU A CA 1
ATOM 2296 C C . LEU A 1 292 ? 20.516 -28.984 -14.445 1 85.25 292 LEU A C 1
ATOM 2298 O O . LEU A 1 292 ? 19.875 -29.375 -13.461 1 85.25 292 LEU A O 1
ATOM 2302 N N . ASP A 1 293 ? 21.781 -28.938 -14.5 1 86.31 293 ASP A N 1
ATOM 2303 C CA . ASP A 1 293 ? 22.562 -29.422 -13.375 1 86.31 293 ASP A CA 1
ATOM 2304 C C . ASP A 1 293 ? 22.312 -28.594 -12.117 1 86.31 293 ASP A C 1
ATOM 2306 O O . ASP A 1 293 ? 22.141 -29.141 -11.031 1 86.31 293 ASP A O 1
ATOM 2310 N N . GLU A 1 294 ? 22.297 -27.344 -12.375 1 88.19 294 GLU A N 1
ATOM 2311 C CA . GLU A 1 294 ? 22.031 -26.453 -11.25 1 88.19 294 GLU A CA 1
ATOM 2312 C C . GLU A 1 294 ? 20.609 -26.625 -10.727 1 88.19 294 GLU A C 1
ATOM 2314 O O . GLU A 1 294 ? 20.375 -26.547 -9.516 1 88.19 294 GLU A O 1
ATOM 2319 N N . GLY A 1 295 ? 19.703 -26.797 -11.617 1 87.44 295 GLY A N 1
ATOM 2320 C CA . GLY A 1 295 ? 18.328 -27.047 -11.219 1 87.44 295 GLY A CA 1
ATOM 2321 C C . GLY A 1 295 ? 18.172 -28.297 -10.383 1 87.44 295 GLY A C 1
ATOM 2322 O O . GLY A 1 295 ? 17.453 -28.281 -9.367 1 87.44 295 GLY A O 1
ATOM 2323 N N . LEU A 1 296 ? 18.812 -29.328 -10.781 1 85.94 296 LEU A N 1
ATOM 2324 C CA . LEU A 1 296 ? 18.766 -30.594 -10.047 1 85.94 296 LEU A CA 1
ATOM 2325 C C . LEU A 1 296 ? 19.406 -30.453 -8.672 1 85.94 296 LEU A C 1
ATOM 2327 O O . LEU A 1 296 ? 18.938 -31.047 -7.703 1 85.94 296 LEU A O 1
ATOM 2331 N N . LYS A 1 297 ? 20.438 -29.781 -8.688 1 87.56 297 LYS A N 1
ATOM 2332 C CA . LYS A 1 297 ? 21.125 -29.547 -7.422 1 87.56 297 LYS A CA 1
ATOM 2333 C C . LYS A 1 297 ? 20.219 -28.844 -6.426 1 87.56 297 LYS A C 1
ATOM 2335 O O . LYS A 1 297 ? 20.156 -29.219 -5.254 1 87.56 297 LYS A O 1
ATOM 2340 N N . GLU A 1 298 ? 19.531 -27.812 -6.895 1 87.75 298 GLU A N 1
ATOM 2341 C CA . GLU A 1 298 ? 18.625 -27.062 -6.023 1 87.75 298 GLU A CA 1
ATOM 2342 C C . GLU A 1 298 ? 17.453 -27.938 -5.586 1 87.75 298 GLU A C 1
ATOM 2344 O O . GLU A 1 298 ? 17 -27.859 -4.438 1 87.75 298 GLU A O 1
ATOM 2349 N N . LEU A 1 299 ? 16.984 -28.719 -6.445 1 87.81 299 LEU A N 1
ATOM 2350 C CA . LEU A 1 299 ? 15.883 -29.609 -6.113 1 87.81 299 LEU A CA 1
ATOM 2351 C C . LEU A 1 299 ? 16.312 -30.625 -5.059 1 87.81 299 LEU A C 1
ATOM 2353 O O . LEU A 1 299 ? 15.539 -30.922 -4.141 1 87.81 299 LEU A O 1
ATOM 2357 N N . ARG A 1 300 ? 17.469 -31.109 -5.234 1 87.19 300 ARG A N 1
ATOM 2358 C CA . ARG A 1 300 ? 17.984 -32.062 -4.266 1 87.19 300 ARG A CA 1
ATOM 2359 C C . ARG A 1 300 ? 18.188 -31.422 -2.902 1 87.19 300 ARG A C 1
ATOM 2361 O O . ARG A 1 300 ? 17.922 -32.031 -1.868 1 87.19 300 ARG A O 1
ATOM 2368 N N . ARG A 1 301 ? 18.672 -30.266 -2.967 1 87.81 301 ARG A N 1
ATOM 2369 C CA . ARG A 1 301 ? 18.859 -29.516 -1.729 1 87.81 301 ARG A CA 1
ATOM 2370 C C . ARG A 1 301 ? 17.547 -29.328 -0.995 1 87.81 301 ARG A C 1
ATOM 2372 O O . ARG A 1 301 ? 17.469 -29.484 0.225 1 87.81 301 ARG A O 1
ATOM 2379 N N . VAL A 1 302 ? 16.547 -28.953 -1.662 1 88.69 302 VAL A N 1
ATOM 2380 C CA . VAL A 1 302 ? 15.227 -28.719 -1.083 1 88.69 302 VAL A CA 1
ATOM 2381 C C . VAL A 1 302 ? 14.648 -30.047 -0.58 1 88.69 302 VAL A C 1
ATOM 2383 O O . VAL A 1 302 ? 14.039 -30.094 0.494 1 88.69 302 VAL A O 1
ATOM 2386 N N . ALA A 1 303 ? 14.844 -31.078 -1.352 1 88.56 303 ALA A N 1
ATOM 2387 C CA . ALA A 1 303 ? 14.367 -32.406 -0.945 1 88.56 303 ALA A CA 1
ATOM 2388 C C . ALA A 1 303 ? 15.031 -32.844 0.355 1 88.56 303 ALA A C 1
ATOM 2390 O O . ALA A 1 303 ? 14.375 -33.406 1.233 1 88.56 303 ALA A O 1
ATOM 2391 N N . HIS A 1 304 ? 16.297 -32.562 0.408 1 87.75 304 HIS A N 1
ATOM 2392 C CA . HIS A 1 304 ? 17.031 -32.938 1.612 1 87.75 304 HIS A CA 1
ATOM 2393 C C . HIS A 1 304 ? 16.531 -32.156 2.822 1 87.75 304 HIS A C 1
ATOM 2395 O O . HIS A 1 304 ? 16.375 -32.719 3.908 1 87.75 304 HIS A O 1
ATOM 2401 N N . THR A 1 305 ? 16.312 -30.891 2.637 1 88.62 305 THR A N 1
ATOM 2402 C CA . THR A 1 305 ? 15.82 -30.047 3.717 1 88.62 305 THR A CA 1
ATOM 2403 C C . THR A 1 305 ? 14.414 -30.469 4.145 1 88.62 305 THR A C 1
ATOM 2405 O O . THR A 1 305 ? 14.055 -30.344 5.316 1 88.62 305 THR A O 1
ATOM 2408 N N . ASN A 1 306 ? 13.594 -31.016 3.219 1 90.81 306 ASN A N 1
ATOM 2409 C CA . ASN A 1 306 ? 12.242 -31.469 3.504 1 90.81 306 ASN A CA 1
ATOM 2410 C C . ASN A 1 306 ? 12.227 -32.906 4.043 1 90.81 306 ASN A C 1
ATOM 2412 O O . ASN A 1 306 ? 11.164 -33.438 4.332 1 90.81 306 ASN A O 1
ATOM 2416 N N . GLY A 1 307 ? 13.32 -33.438 4.156 1 84.19 307 GLY A N 1
ATOM 2417 C CA . GLY A 1 307 ? 13.438 -34.75 4.762 1 84.19 307 GLY A CA 1
ATOM 2418 C C . GLY A 1 307 ? 13.125 -35.875 3.797 1 84.19 307 GLY A C 1
ATOM 2419 O O . GLY A 1 307 ? 12.75 -36.969 4.219 1 84.19 307 GLY A O 1
ATOM 2420 N N . LYS A 1 308 ? 12.938 -35.594 2.562 1 82.12 308 LYS A N 1
ATOM 2421 C CA . LYS A 1 308 ? 12.68 -36.688 1.602 1 82.12 308 LYS A CA 1
ATOM 2422 C C . LYS A 1 308 ? 13.938 -37.5 1.348 1 82.12 308 LYS A C 1
ATOM 2424 O O . LYS A 1 308 ? 15.008 -36.938 1.074 1 82.12 308 LYS A O 1
ATOM 2429 N N . LYS A 1 309 ? 13.773 -38.812 1.718 1 71.25 309 LYS A N 1
ATOM 2430 C CA . LYS A 1 309 ? 14.875 -39.75 1.616 1 71.25 309 LYS A CA 1
ATOM 2431 C C . LYS A 1 309 ? 14.953 -40.375 0.218 1 71.25 309 LYS A C 1
ATOM 2433 O O . LYS A 1 309 ? 13.93 -40.5 -0.458 1 71.25 309 LYS A O 1
ATOM 2438 N N . ASN A 1 310 ? 16.062 -40.438 -0.562 1 64.88 310 ASN A N 1
ATOM 2439 C CA . ASN A 1 310 ? 16.391 -41.125 -1.804 1 64.88 310 ASN A CA 1
ATOM 2440 C C . ASN A 1 310 ? 16.156 -40.25 -3.02 1 64.88 310 ASN A C 1
ATOM 2442 O O . ASN A 1 310 ? 15.672 -40.719 -4.055 1 64.88 310 ASN A O 1
ATOM 2446 N N . THR A 1 311 ? 16.281 -39 -2.816 1 64.44 311 THR A N 1
ATOM 2447 C CA . THR A 1 311 ? 16.016 -38 -3.836 1 64.44 311 THR A CA 1
ATOM 2448 C C . THR A 1 311 ? 16.984 -38.125 -5.004 1 64.44 311 THR A C 1
ATOM 2450 O O . THR A 1 311 ? 16.641 -37.812 -6.145 1 64.44 311 THR A O 1
ATOM 2453 N N . GLU A 1 312 ? 18.141 -38.625 -4.746 1 64.94 312 GLU A N 1
ATOM 2454 C CA . GLU A 1 312 ? 19.125 -38.75 -5.82 1 64.94 312 GLU A CA 1
ATOM 2455 C C . GLU A 1 312 ? 18.656 -39.75 -6.879 1 64.94 312 GLU A C 1
ATOM 2457 O O . GLU A 1 312 ? 18.922 -39.562 -8.07 1 64.94 312 GLU A O 1
ATOM 2462 N N . GLU A 1 313 ? 17.844 -40.625 -6.512 1 62.53 313 GLU A N 1
ATOM 2463 C CA . GLU A 1 313 ? 17.375 -41.625 -7.457 1 62.53 313 GLU A CA 1
ATOM 2464 C C . GLU A 1 313 ? 16.156 -41.125 -8.227 1 62.53 313 GLU A C 1
ATOM 2466 O O . GLU A 1 313 ? 15.977 -41.5 -9.398 1 62.53 313 GLU A O 1
ATOM 2471 N N . THR A 1 314 ? 15.438 -40.406 -7.602 1 64.25 314 THR A N 1
ATOM 2472 C CA . THR A 1 314 ? 14.172 -40.031 -8.211 1 64.25 314 THR A CA 1
ATOM 2473 C C . THR A 1 314 ? 14.32 -38.75 -9.047 1 64.25 314 THR A C 1
ATOM 2475 O O . THR A 1 314 ? 13.641 -38.594 -10.055 1 64.25 314 THR A O 1
ATOM 2478 N N . LEU A 1 315 ? 15.289 -38 -8.602 1 66.62 315 LEU A N 1
ATOM 2479 C CA . LEU A 1 315 ? 15.461 -36.75 -9.289 1 66.62 315 LEU A CA 1
ATOM 2480 C C . LEU A 1 315 ? 16.688 -36.781 -10.203 1 66.62 315 LEU A C 1
ATOM 2482 O O . LEU A 1 315 ? 17.781 -36.375 -9.805 1 66.62 315 LEU A O 1
ATOM 2486 N N . THR A 1 316 ? 16.531 -37.5 -11.297 1 65.62 316 THR A N 1
ATOM 2487 C CA . THR A 1 316 ? 17.594 -37.625 -12.297 1 65.62 316 THR A CA 1
ATOM 2488 C C . THR A 1 316 ? 17.266 -36.781 -13.531 1 65.62 316 THR A C 1
ATOM 2490 O O . THR A 1 316 ? 16.125 -36.344 -13.719 1 65.62 316 THR A O 1
ATOM 2493 N N . ALA A 1 317 ? 18.391 -36.438 -14.219 1 65.75 317 ALA A N 1
ATOM 2494 C CA . ALA A 1 317 ? 18.266 -35.656 -15.445 1 65.75 317 ALA A CA 1
ATOM 2495 C C . ALA A 1 317 ? 17.234 -36.281 -16.391 1 65.75 317 ALA A C 1
ATOM 2497 O O . ALA A 1 317 ? 16.516 -35.562 -17.094 1 65.75 317 ALA A O 1
ATOM 2498 N N . GLU A 1 318 ? 17.141 -37.5 -16.344 1 62.22 318 GLU A N 1
ATOM 2499 C CA . GLU A 1 318 ? 16.219 -38.219 -17.219 1 62.22 318 GLU A CA 1
ATOM 2500 C C . GLU A 1 318 ? 14.766 -37.938 -16.859 1 62.22 318 GLU A C 1
ATOM 2502 O O . GLU A 1 318 ? 13.922 -37.75 -17.734 1 62.22 318 GLU A O 1
ATOM 2507 N N . VAL A 1 319 ? 14.555 -37.812 -15.633 1 60.62 319 VAL A N 1
ATOM 2508 C CA . VAL A 1 319 ? 13.195 -37.562 -15.172 1 60.62 319 VAL A CA 1
ATOM 2509 C C . VAL A 1 319 ? 12.797 -36.125 -15.516 1 60.62 319 VAL A C 1
ATOM 2511 O O . VAL A 1 319 ? 11.648 -35.844 -15.883 1 60.62 319 VAL A O 1
ATOM 2514 N N . ILE A 1 320 ? 13.805 -35.344 -15.383 1 59.75 320 ILE A N 1
ATOM 2515 C CA . ILE A 1 320 ? 13.555 -33.938 -15.695 1 59.75 320 ILE A CA 1
ATOM 2516 C C . ILE A 1 320 ? 13.273 -33.781 -17.188 1 59.75 320 ILE A C 1
ATOM 2518 O O . ILE A 1 320 ? 12.375 -33.031 -17.578 1 59.75 320 ILE A O 1
ATOM 2522 N N . TRP A 1 321 ? 14.18 -34.469 -17.938 1 57.47 321 TRP A N 1
ATOM 2523 C CA . TRP A 1 321 ? 14 -34.375 -19.375 1 57.47 321 TRP A CA 1
ATOM 2524 C C . TRP A 1 321 ? 12.648 -34.938 -19.781 1 57.47 321 TRP A C 1
ATOM 2526 O O . TRP A 1 321 ? 11.984 -34.406 -20.672 1 57.47 321 TRP A O 1
ATOM 2536 N N . LYS A 1 322 ? 12.258 -35.969 -19.141 1 53.44 322 LYS A N 1
ATOM 2537 C CA . LYS A 1 322 ? 10.945 -36.562 -19.422 1 53.44 322 LYS A CA 1
ATOM 2538 C C . LYS A 1 322 ? 9.828 -35.625 -18.953 1 53.44 322 LYS A C 1
ATOM 2540 O O . LYS A 1 322 ? 8.805 -35.5 -19.625 1 53.44 322 LYS A O 1
ATOM 2545 N N . GLY A 1 323 ? 10.156 -35 -17.875 1 50.78 323 GLY A N 1
ATOM 2546 C CA . GLY A 1 323 ? 9.203 -34.062 -17.328 1 50.78 323 GLY A CA 1
ATOM 2547 C C . GLY A 1 323 ? 9.195 -32.719 -18.062 1 50.78 323 GLY A C 1
ATOM 2548 O O . GLY A 1 323 ? 8.133 -32.125 -18.25 1 50.78 323 GLY A O 1
ATOM 2549 N N . GLU A 1 324 ? 10.43 -32.156 -18.391 1 50.56 324 GLU A N 1
ATOM 2550 C CA . GLU A 1 324 ? 10.648 -30.953 -19.172 1 50.56 324 GLU A CA 1
ATOM 2551 C C . GLU A 1 324 ? 10.148 -31.109 -20.594 1 50.56 324 GLU A C 1
ATOM 2553 O O . GLU A 1 324 ? 9.594 -30.172 -21.172 1 50.56 324 GLU A O 1
ATOM 2558 N N . MET A 1 325 ? 10.711 -32.188 -21.312 1 43.25 325 MET A N 1
ATOM 2559 C CA . MET A 1 325 ? 10.297 -32.438 -22.688 1 43.25 325 MET A CA 1
ATOM 2560 C C . MET A 1 325 ? 8.781 -32.406 -22.812 1 43.25 325 MET A C 1
ATOM 2562 O O . MET A 1 325 ? 8.25 -31.891 -23.812 1 43.25 325 MET A O 1
ATOM 2566 N N . ILE A 1 326 ? 8.156 -32.906 -21.875 1 44.12 326 ILE A N 1
ATOM 2567 C CA . ILE A 1 326 ? 6.707 -32.875 -22 1 44.12 326 ILE A CA 1
ATOM 2568 C C . ILE A 1 326 ? 6.207 -31.438 -21.75 1 44.12 326 ILE A C 1
ATOM 2570 O O . ILE A 1 326 ? 5.215 -31.016 -22.344 1 44.12 326 ILE A O 1
ATOM 2574 N N . ALA A 1 327 ? 6.777 -30.594 -20.969 1 45.19 327 ALA A N 1
ATOM 2575 C CA . ALA A 1 327 ? 6.457 -29.188 -20.672 1 45.19 327 ALA A CA 1
ATOM 2576 C C . ALA A 1 327 ? 6.805 -28.297 -21.859 1 45.19 327 ALA A C 1
ATOM 2578 O O . ALA A 1 327 ? 6.125 -27.297 -22.109 1 45.19 327 ALA A O 1
ATOM 2579 N N . VAL A 1 328 ? 8.078 -28.297 -22.531 1 39.19 328 VAL A N 1
ATOM 2580 C CA . VAL A 1 328 ? 8.594 -27.578 -23.688 1 39.19 328 VAL A CA 1
ATOM 2581 C C . VAL A 1 328 ? 7.918 -28.062 -24.953 1 39.19 328 VAL A C 1
ATOM 2583 O O . VAL A 1 328 ? 7.84 -27.328 -25.953 1 39.19 328 VAL A O 1
ATOM 2586 N N . ILE A 1 329 ? 7.969 -29.375 -25.359 1 35.53 329 ILE A N 1
ATOM 2587 C CA . ILE A 1 329 ? 7.633 -29.906 -26.672 1 35.53 329 ILE A CA 1
ATOM 2588 C C . ILE A 1 329 ? 6.211 -29.5 -27.047 1 35.53 329 ILE A C 1
ATOM 2590 O O . ILE A 1 329 ? 5.875 -29.406 -28.234 1 35.53 329 ILE A O 1
ATOM 2594 N N . LYS A 1 330 ? 5.051 -29.719 -26.25 1 34.44 330 LYS A N 1
ATOM 2595 C CA . LYS A 1 330 ? 3.867 -29.391 -27.031 1 34.44 330 LYS A CA 1
ATOM 2596 C C . LYS A 1 330 ? 3.627 -27.875 -27.047 1 34.44 330 LYS A C 1
ATOM 2598 O O . LYS A 1 330 ? 3.795 -27.219 -26.016 1 34.44 330 LYS A O 1
ATOM 2603 N N . MET B 1 1 ? 1.177 -32.219 -13.258 1 41.72 1 MET B N 1
ATOM 2604 C CA . MET B 1 1 ? 1.407 -32.25 -14.703 1 41.72 1 MET B CA 1
ATOM 2605 C C . MET B 1 1 ? 0.209 -31.688 -15.461 1 41.72 1 MET B C 1
ATOM 2607 O O . MET B 1 1 ? 0.371 -30.891 -16.391 1 41.72 1 MET B O 1
ATOM 2611 N N . GLY B 1 2 ? -1.016 -32.094 -14.812 1 58.78 2 GLY B N 1
ATOM 2612 C CA . GLY B 1 2 ? -2.201 -32.281 -15.633 1 58.78 2 GLY B CA 1
ATOM 2613 C C . GLY B 1 2 ? -2.912 -30.984 -15.953 1 58.78 2 GLY B C 1
ATOM 2614 O O . GLY B 1 2 ? -3.209 -30.703 -17.109 1 58.78 2 GLY B O 1
ATOM 2615 N N . PHE B 1 3 ? -2.66 -30.016 -14.977 1 73.75 3 PHE B N 1
ATOM 2616 C CA . PHE B 1 3 ? -3.572 -28.906 -15.266 1 73.75 3 PHE B CA 1
ATOM 2617 C C . PHE B 1 3 ? -2.939 -27.922 -16.234 1 73.75 3 PHE B C 1
ATOM 2619 O O . PHE B 1 3 ? -3.643 -27.281 -17.016 1 73.75 3 PHE B O 1
ATOM 2626 N N . ASP B 1 4 ? -1.638 -27.906 -16.281 1 74.69 4 ASP B N 1
ATOM 2627 C CA . ASP B 1 4 ? -0.941 -26.984 -17.172 1 74.69 4 ASP B CA 1
ATOM 2628 C C . ASP B 1 4 ? -1.127 -27.375 -18.625 1 74.69 4 ASP B C 1
ATOM 2630 O O . ASP B 1 4 ? -1.155 -26.516 -19.516 1 74.69 4 ASP B O 1
ATOM 2634 N N . VAL B 1 5 ? -1.251 -28.656 -18.828 1 73.25 5 VAL B N 1
ATOM 2635 C CA . VAL B 1 5 ? -1.472 -29.156 -20.188 1 73.25 5 VAL B CA 1
ATOM 2636 C C . VAL B 1 5 ? -2.859 -28.734 -20.672 1 73.25 5 VAL B C 1
ATOM 2638 O O . VAL B 1 5 ? -3.033 -28.359 -21.828 1 73.25 5 VAL B O 1
ATOM 2641 N N . LEU B 1 6 ? -3.732 -28.766 -19.75 1 77.12 6 LEU B N 1
ATOM 2642 C CA . LEU B 1 6 ? -5.09 -28.344 -20.094 1 77.12 6 LEU B CA 1
ATOM 2643 C C . LEU B 1 6 ? -5.133 -26.859 -20.391 1 77.12 6 LEU B C 1
ATOM 2645 O O . LEU B 1 6 ? -5.824 -26.438 -21.328 1 77.12 6 LEU B O 1
ATOM 2649 N N . LEU B 1 7 ? -4.367 -26.172 -19.656 1 80.56 7 LEU B N 1
ATOM 2650 C CA . LEU B 1 7 ? -4.324 -24.734 -19.875 1 80.56 7 LEU B CA 1
ATOM 2651 C C . LEU B 1 7 ? -3.664 -24.391 -21.203 1 80.56 7 LEU B C 1
ATOM 2653 O O . LEU B 1 7 ? -4.055 -23.422 -21.875 1 80.56 7 LEU B O 1
ATOM 2657 N N . ASP B 1 8 ? -2.688 -25.109 -21.484 1 78.38 8 ASP B N 1
ATOM 2658 C CA . ASP B 1 8 ? -2.002 -24.875 -22.75 1 78.38 8 ASP B CA 1
ATOM 2659 C C . ASP B 1 8 ? -2.932 -25.156 -23.938 1 78.38 8 ASP B C 1
ATOM 2661 O O . ASP B 1 8 ? -2.852 -24.469 -24.953 1 78.38 8 ASP B O 1
ATOM 2665 N N . GLN B 1 9 ? -3.754 -26.141 -23.781 1 77.75 9 GLN B N 1
ATOM 2666 C CA . GLN B 1 9 ? -4.699 -26.5 -24.844 1 77.75 9 GLN B CA 1
ATOM 2667 C C . GLN B 1 9 ? -5.73 -25.391 -25.047 1 77.75 9 GLN B C 1
ATOM 2669 O O . GLN B 1 9 ? -6.234 -25.203 -26.156 1 77.75 9 GLN B O 1
ATOM 2674 N N . VAL B 1 10 ? -6.004 -24.672 -24 1 82.12 10 VAL B N 1
ATOM 2675 C CA . VAL B 1 10 ? -6.996 -23.609 -24.109 1 82.12 10 VAL B CA 1
ATOM 2676 C C . VAL B 1 10 ? -6.312 -22.297 -24.5 1 82.12 10 VAL B C 1
ATOM 2678 O O . VAL B 1 10 ? -6.98 -21.328 -24.844 1 82.12 10 VAL B O 1
ATOM 2681 N N . GLY B 1 11 ? -5.074 -22.172 -24.594 1 76.62 11 GLY B N 1
ATOM 2682 C CA . GLY B 1 11 ? -4.34 -20.969 -24.938 1 76.62 11 GLY B CA 1
ATOM 2683 C C . GLY B 1 11 ? -3.766 -20.266 -23.719 1 76.62 11 GLY B C 1
ATOM 2684 O O . GLY B 1 11 ? -4.445 -19.438 -23.094 1 76.62 11 GLY B O 1
ATOM 2685 N N . GLY B 1 12 ? -2.768 -20.5 -23.188 1 72.06 12 GLY B N 1
ATOM 2686 C CA . GLY B 1 12 ? -2.107 -20.031 -21.969 1 72.06 12 GLY B CA 1
ATOM 2687 C C . GLY B 1 12 ? -2.094 -18.531 -21.844 1 72.06 12 GLY B C 1
ATOM 2688 O O . GLY B 1 12 ? -2.127 -17.984 -20.734 1 72.06 12 GLY B O 1
ATOM 2689 N N . MET B 1 13 ? -1.868 -17.734 -22.891 1 79.25 13 MET B N 1
ATOM 2690 C CA . MET B 1 13 ? -1.889 -16.281 -22.875 1 79.25 13 MET B CA 1
ATOM 2691 C C . MET B 1 13 ? -2.648 -15.734 -24.078 1 79.25 13 MET B C 1
ATOM 2693 O O . MET B 1 13 ? -2.059 -15.102 -24.953 1 79.25 13 MET B O 1
ATOM 2697 N N . GLY B 1 14 ? -3.928 -15.945 -24.078 1 88.25 14 GLY B N 1
ATOM 2698 C CA . GLY B 1 14 ? -4.793 -15.5 -25.156 1 88.25 14 GLY B CA 1
ATOM 2699 C C . GLY B 1 14 ? -5.598 -14.266 -24.812 1 88.25 14 GLY B C 1
ATOM 2700 O O . GLY B 1 14 ? -5.23 -13.516 -23.891 1 88.25 14 GLY B O 1
ATOM 2701 N N . ARG B 1 15 ? -6.535 -14.008 -25.578 1 90.5 15 ARG B N 1
ATOM 2702 C CA . ARG B 1 15 ? -7.391 -12.844 -25.391 1 90.5 15 ARG B CA 1
ATOM 2703 C C . ARG B 1 15 ? -8.102 -12.891 -24.047 1 90.5 15 ARG B C 1
ATOM 2705 O O . ARG B 1 15 ? -8.258 -11.859 -23.375 1 90.5 15 ARG B O 1
ATOM 2712 N N . PHE B 1 16 ? -8.516 -14.023 -23.625 1 92 16 PHE B N 1
ATOM 2713 C CA . PHE B 1 16 ? -9.211 -14.164 -22.359 1 92 16 PHE B CA 1
ATOM 2714 C C . PHE B 1 16 ? -8.312 -13.758 -21.203 1 92 16 PHE B C 1
ATOM 2716 O O . PHE B 1 16 ? -8.727 -13 -20.312 1 92 16 PHE B O 1
ATOM 2723 N N . GLN B 1 17 ? -7.133 -14.25 -21.172 1 91.94 17 GLN B N 1
ATOM 2724 C CA . GLN B 1 17 ? -6.207 -13.969 -20.078 1 91.94 17 GLN B CA 1
ATOM 2725 C C . GLN B 1 17 ? -5.848 -12.484 -20.031 1 91.94 17 GLN B C 1
ATOM 2727 O O . GLN B 1 17 ? -5.766 -11.898 -18.953 1 91.94 17 GLN B O 1
ATOM 2732 N N . ILE B 1 18 ? -5.727 -11.93 -21.203 1 92.31 18 ILE B N 1
ATOM 2733 C CA . ILE B 1 18 ? -5.398 -10.508 -21.25 1 92.31 18 ILE B CA 1
ATOM 2734 C C . ILE B 1 18 ? -6.566 -9.688 -20.719 1 92.31 18 ILE B C 1
ATOM 2736 O O . ILE B 1 18 ? -6.367 -8.742 -19.953 1 92.31 18 ILE B O 1
ATOM 2740 N N . CYS B 1 19 ? -7.711 -10.031 -21.078 1 91.94 19 CYS B N 1
ATOM 2741 C CA . CYS B 1 19 ? -8.898 -9.336 -20.594 1 91.94 19 CYS B CA 1
ATOM 2742 C C . CYS B 1 19 ? -9.078 -9.531 -19.094 1 91.94 19 CYS B C 1
ATOM 2744 O O . CYS B 1 19 ? -9.469 -8.609 -18.391 1 91.94 19 CYS B O 1
ATOM 2746 N N . LEU B 1 20 ? -8.789 -10.727 -18.672 1 92.31 20 LEU B N 1
ATOM 2747 C CA . LEU B 1 20 ? -8.906 -11.031 -17.25 1 92.31 20 LEU B CA 1
ATOM 2748 C C . LEU B 1 20 ? -7.918 -10.211 -16.438 1 92.31 20 LEU B C 1
ATOM 2750 O O . LEU B 1 20 ? -8.297 -9.586 -15.438 1 92.31 20 LEU B O 1
ATOM 2754 N N . ILE B 1 21 ? -6.715 -10.164 -16.875 1 92.88 21 ILE B N 1
ATOM 2755 C CA . ILE B 1 21 ? -5.676 -9.422 -16.172 1 92.88 21 ILE B CA 1
ATOM 2756 C C . ILE B 1 21 ? -5.984 -7.926 -16.234 1 92.88 21 ILE B C 1
ATOM 2758 O O . ILE B 1 21 ? -5.805 -7.211 -15.234 1 92.88 21 ILE B O 1
ATOM 2762 N N . ALA B 1 22 ? -6.469 -7.484 -17.328 1 93.38 22 ALA B N 1
ATOM 2763 C CA . ALA B 1 22 ? -6.855 -6.082 -17.453 1 93.38 22 ALA B CA 1
ATOM 2764 C C . ALA B 1 22 ? -7.969 -5.73 -16.484 1 93.38 22 ALA B C 1
ATOM 2766 O O . ALA B 1 22 ? -7.93 -4.676 -15.836 1 93.38 22 ALA B O 1
ATOM 2767 N N . PHE B 1 23 ? -8.922 -6.582 -16.438 1 93.31 23 PHE B N 1
ATOM 2768 C CA . PHE B 1 23 ? -10.023 -6.371 -15.5 1 93.31 23 PHE B CA 1
ATOM 2769 C C . PHE B 1 23 ? -9.5 -6.297 -14.07 1 93.31 23 PHE B C 1
ATOM 2771 O O . PHE B 1 23 ? -9.906 -5.422 -13.305 1 93.31 23 PHE B O 1
ATOM 2778 N N . PHE B 1 24 ? -8.594 -7.156 -13.672 1 93.94 24 PHE B N 1
ATOM 2779 C CA . PHE B 1 24 ? -8.07 -7.195 -12.312 1 93.94 24 PHE B CA 1
ATOM 2780 C C . PHE B 1 24 ? -7.156 -6.004 -12.055 1 93.94 24 PHE B C 1
ATOM 2782 O O . PHE B 1 24 ? -7.086 -5.5 -10.93 1 93.94 24 PHE B O 1
ATOM 2789 N N . CYS B 1 25 ? -6.52 -5.531 -13.086 1 94.69 25 CYS B N 1
ATOM 2790 C CA . CYS B 1 25 ? -5.73 -4.312 -12.945 1 94.69 25 CYS B CA 1
ATOM 2791 C C . CYS B 1 25 ? -6.621 -3.119 -12.617 1 94.69 25 CYS B C 1
ATOM 2793 O O . CYS B 1 25 ? -6.309 -2.334 -11.719 1 94.69 25 CYS B O 1
ATOM 2795 N N . ILE B 1 26 ? -7.691 -3.062 -13.305 1 94.56 26 ILE B N 1
ATOM 2796 C CA . ILE B 1 26 ? -8.633 -1.977 -13.055 1 94.56 26 ILE B CA 1
ATOM 2797 C C . ILE B 1 26 ? -9.195 -2.098 -11.641 1 94.56 26 ILE B C 1
ATOM 2799 O O . ILE B 1 26 ? -9.305 -1.103 -10.922 1 94.56 26 ILE B O 1
ATOM 2803 N N . ALA B 1 27 ? -9.523 -3.279 -11.281 1 93.12 27 ALA B N 1
ATOM 2804 C CA . ALA B 1 27 ? -10.047 -3.521 -9.938 1 93.12 27 ALA B CA 1
ATOM 2805 C C . ALA B 1 27 ? -9.031 -3.104 -8.875 1 93.12 27 ALA B C 1
ATOM 2807 O O . ALA B 1 27 ? -9.391 -2.463 -7.887 1 93.12 27 ALA B O 1
ATOM 2808 N N . ASN B 1 28 ? -7.801 -3.418 -9.094 1 93.75 28 ASN B N 1
ATOM 2809 C CA . ASN B 1 28 ? -6.754 -3.076 -8.133 1 93.75 28 ASN B CA 1
ATOM 2810 C C . ASN B 1 28 ? -6.539 -1.568 -8.055 1 93.75 28 ASN B C 1
ATOM 2812 O O . ASN B 1 28 ? -6.32 -1.026 -6.969 1 93.75 28 ASN B O 1
ATOM 2816 N N . ILE B 1 29 ? -6.59 -0.904 -9.18 1 94.5 29 ILE B N 1
ATOM 2817 C CA . ILE B 1 29 ? -6.398 0.541 -9.234 1 94.5 29 ILE B CA 1
ATOM 2818 C C . ILE B 1 29 ? -7.484 1.236 -8.422 1 94.5 29 ILE B C 1
ATOM 2820 O O . ILE B 1 29 ? -7.211 2.207 -7.711 1 94.5 29 ILE B O 1
ATOM 2824 N N . LEU B 1 30 ? -8.625 0.702 -8.477 1 93.75 30 LEU B N 1
ATOM 2825 C CA . LEU B 1 30 ? -9.75 1.312 -7.781 1 93.75 30 LEU B CA 1
ATOM 2826 C C . LEU B 1 30 ? -9.789 0.886 -6.316 1 93.75 30 LEU B C 1
ATOM 2828 O O . LEU B 1 30 ? -10.312 1.611 -5.469 1 93.75 30 LEU B O 1
ATOM 2832 N N . LEU B 1 31 ? -9.211 -0.213 -6.023 1 92.62 31 LEU B N 1
ATOM 2833 C CA . LEU B 1 31 ? -9.25 -0.775 -4.676 1 92.62 31 LEU B CA 1
ATOM 2834 C C . LEU B 1 31 ? -8.133 -0.197 -3.811 1 92.62 31 LEU B C 1
ATOM 2836 O O . LEU B 1 31 ? -8.336 0.051 -2.619 1 92.62 31 LEU B O 1
ATOM 2840 N N . PHE B 1 32 ? -7.023 0.113 -4.352 1 89.62 32 PHE B N 1
ATOM 2841 C CA . PHE B 1 32 ? -5.832 0.457 -3.586 1 89.62 32 PHE B CA 1
ATOM 2842 C C . PHE B 1 32 ? -6.035 1.76 -2.822 1 89.62 32 PHE B C 1
ATOM 2844 O O . PHE B 1 32 ? -5.602 1.887 -1.675 1 89.62 32 PHE B O 1
ATOM 2851 N N . PRO B 1 33 ? -6.711 2.723 -3.424 1 90.69 33 PRO B N 1
ATOM 2852 C CA . PRO B 1 33 ? -6.938 3.973 -2.697 1 90.69 33 PRO B CA 1
ATOM 2853 C C . PRO B 1 33 ? -7.613 3.756 -1.345 1 90.69 33 PRO B C 1
ATOM 2855 O O . PRO B 1 33 ? -7.398 4.535 -0.412 1 90.69 33 PRO B O 1
ATOM 2858 N N . ASN B 1 34 ? -8.375 2.701 -1.253 1 89.44 34 ASN B N 1
ATOM 2859 C CA . ASN B 1 34 ? -9.078 2.443 -0.001 1 89.44 34 ASN B CA 1
ATOM 2860 C C . ASN B 1 34 ? -8.117 2.027 1.107 1 89.44 34 ASN B C 1
ATOM 2862 O O . ASN B 1 34 ? -8.438 2.148 2.291 1 89.44 34 ASN B O 1
ATOM 2866 N N . ILE B 1 35 ? -6.957 1.598 0.725 1 87.38 35 ILE B N 1
ATOM 2867 C CA . ILE B 1 35 ? -5.969 1.129 1.689 1 87.38 35 ILE B CA 1
ATOM 2868 C C . ILE B 1 35 ? -5.227 2.32 2.287 1 87.38 35 ILE B C 1
ATOM 2870 O O . ILE B 1 35 ? -4.93 2.338 3.484 1 87.38 35 ILE B O 1
ATOM 2874 N N . VAL B 1 36 ? -5.047 3.367 1.489 1 83.12 36 VAL B N 1
ATOM 2875 C CA . VAL B 1 36 ? -4.219 4.48 1.951 1 83.12 36 VAL B CA 1
ATOM 2876 C C . VAL B 1 36 ? -5.07 5.742 2.062 1 83.12 36 VAL B C 1
ATOM 2878 O O . VAL B 1 36 ? -4.543 6.855 2.066 1 83.12 36 VAL B O 1
ATOM 2881 N N . LEU B 1 37 ? -6.289 5.602 2.137 1 87.38 37 LEU B N 1
ATOM 2882 C CA . LEU B 1 37 ? -7.234 6.715 2.152 1 87.38 37 LEU B CA 1
ATOM 2883 C C . LEU B 1 37 ? -7.004 7.609 3.367 1 87.38 37 LEU B C 1
ATOM 2885 O O . LEU B 1 37 ? -7.109 8.836 3.271 1 87.38 37 LEU B O 1
ATOM 2889 N N . GLU B 1 38 ? -6.637 7.051 4.492 1 85.19 38 GLU B N 1
ATOM 2890 C CA . GLU B 1 38 ? -6.504 7.781 5.75 1 85.19 38 GLU B CA 1
ATOM 2891 C C . GLU B 1 38 ? -5.312 8.734 5.711 1 85.19 38 GLU B C 1
ATOM 2893 O O . GLU B 1 38 ? -5.207 9.641 6.543 1 85.19 38 GLU B O 1
ATOM 2898 N N . ASN B 1 39 ? -4.504 8.547 4.777 1 76.38 39 ASN B N 1
ATOM 2899 C CA . ASN B 1 39 ? -3.391 9.469 4.609 1 76.38 39 ASN B CA 1
ATOM 2900 C C . ASN B 1 39 ? -3.877 10.883 4.277 1 76.38 39 ASN B C 1
ATOM 2902 O O . ASN B 1 39 ? -3.211 11.867 4.602 1 76.38 39 ASN B O 1
ATOM 2906 N N . PHE B 1 40 ? -5.016 10.906 3.764 1 78.19 40 PHE B N 1
ATOM 2907 C CA . PHE B 1 40 ? -5.539 12.211 3.361 1 78.19 40 PHE B CA 1
ATOM 2908 C C . PHE B 1 40 ? -6.746 12.594 4.215 1 78.19 40 PHE B C 1
ATOM 2910 O O . PHE B 1 40 ? -6.875 13.742 4.625 1 78.19 40 PHE B O 1
ATOM 2917 N N . THR B 1 41 ? -7.539 11.656 4.516 1 83.5 41 THR B N 1
ATOM 2918 C CA . THR B 1 41 ? -8.75 11.961 5.266 1 83.5 41 THR B CA 1
ATOM 2919 C C . THR B 1 41 ? -8.43 12.219 6.734 1 83.5 41 THR B C 1
ATOM 2921 O O . THR B 1 41 ? -9.18 12.922 7.426 1 83.5 41 THR B O 1
ATOM 2924 N N . ALA B 1 42 ? -7.391 11.641 7.207 1 78.62 42 ALA B N 1
ATOM 2925 C CA . ALA B 1 42 ? -7.031 11.812 8.609 1 78.62 42 ALA B CA 1
ATOM 2926 C C . ALA B 1 42 ? -5.895 12.82 8.766 1 78.62 42 ALA B C 1
ATOM 2928 O O . ALA B 1 42 ? -5.168 12.789 9.766 1 78.62 42 ALA B O 1
ATOM 2929 N N . PHE B 1 43 ? -5.852 13.68 7.914 1 72.5 43 PHE B N 1
ATOM 2930 C CA . PHE B 1 43 ? -4.848 14.734 7.984 1 72.5 43 PHE B CA 1
ATOM 2931 C C . PHE B 1 43 ? -5.18 15.727 9.102 1 72.5 43 PHE B C 1
ATOM 2933 O O . PHE B 1 43 ? -6.34 16.094 9.281 1 72.5 43 PHE B O 1
ATOM 2940 N N . THR B 1 44 ? -4.16 16.078 9.93 1 74.62 44 THR B N 1
ATOM 2941 C CA . THR B 1 44 ? -4.371 17.047 10.992 1 74.62 44 THR B CA 1
ATOM 2942 C C . THR B 1 44 ? -4.016 18.453 10.523 1 74.62 44 THR B C 1
ATOM 2944 O O . THR B 1 44 ? -2.84 18.781 10.336 1 74.62 44 THR B O 1
ATOM 2947 N N . PRO B 1 45 ? -5.027 19.234 10.414 1 73.38 45 PRO B N 1
ATOM 2948 C CA . PRO B 1 45 ? -4.727 20.609 10.039 1 73.38 45 PRO B CA 1
ATOM 2949 C C . PRO B 1 45 ? -4.242 21.453 11.219 1 73.38 45 PRO B C 1
ATOM 2951 O O . PRO B 1 45 ? -4.301 21 12.367 1 73.38 45 PRO B O 1
ATOM 2954 N N . GLY B 1 46 ? -3.725 22.578 10.953 1 69.94 46 GLY B N 1
ATOM 2955 C CA . GLY B 1 46 ? -3.441 23.516 12.031 1 69.94 46 GLY B CA 1
ATOM 2956 C C . GLY B 1 46 ? -4.676 23.891 12.836 1 69.94 46 GLY B C 1
ATOM 2957 O O . GLY B 1 46 ? -5.762 24.047 12.273 1 69.94 46 GLY B O 1
ATOM 2958 N N . HIS B 1 47 ? -4.5 23.906 14.164 1 74.94 47 HIS B N 1
ATOM 2959 C CA . HIS B 1 47 ? -5.676 24.188 14.977 1 74.94 47 HIS B CA 1
ATOM 2960 C C . HIS B 1 47 ? -5.309 25.031 16.203 1 74.94 47 HIS B C 1
ATOM 2962 O O . HIS B 1 47 ? -4.129 25.156 16.547 1 74.94 47 HIS B O 1
ATOM 2968 N N . ARG B 1 48 ? -6.254 25.766 16.703 1 74.88 48 ARG B N 1
ATOM 2969 C CA . ARG B 1 48 ? -6.145 26.531 17.938 1 74.88 48 ARG B CA 1
ATOM 2970 C C . ARG B 1 48 ? -7.406 26.391 18.781 1 74.88 48 ARG B C 1
ATOM 2972 O O . ARG B 1 48 ? -8.453 25.969 18.281 1 74.88 48 ARG B O 1
ATOM 2979 N N . CYS B 1 49 ? -7.289 26.703 20.047 1 78.25 49 CYS B N 1
ATOM 2980 C CA . CYS B 1 49 ? -8.453 26.641 20.922 1 78.25 49 CYS B CA 1
ATOM 2981 C C . CYS B 1 49 ? -9.492 27.672 20.531 1 78.25 49 CYS B C 1
ATOM 2983 O O . CYS B 1 49 ? -9.141 28.766 20.062 1 78.25 49 CYS B O 1
ATOM 2985 N N . TRP B 1 50 ? -10.742 27.375 20.719 1 79.69 50 TRP B N 1
ATOM 2986 C CA . TRP B 1 50 ? -11.844 28.328 20.547 1 79.69 50 TRP B CA 1
ATOM 2987 C C . TRP B 1 50 ? -11.82 29.391 21.641 1 79.69 50 TRP B C 1
ATOM 2989 O O . TRP B 1 50 ? -11.68 29.078 22.812 1 79.69 50 TRP B O 1
ATOM 2999 N N . VAL B 1 51 ? -11.875 30.578 21.203 1 74.69 51 VAL B N 1
ATOM 3000 C CA . VAL B 1 51 ? -11.891 31.734 22.109 1 74.69 51 VAL B CA 1
ATOM 3001 C C . VAL B 1 51 ? -13.227 32.469 22 1 74.69 51 VAL B C 1
ATOM 3003 O O . VAL B 1 51 ? -13.531 33.031 20.953 1 74.69 51 VAL B O 1
ATOM 3006 N N . PRO B 1 52 ? -14.031 32.438 23.031 1 72.88 52 PRO B N 1
ATOM 3007 C CA . PRO B 1 52 ? -15.367 33.031 22.969 1 72.88 52 PRO B CA 1
ATOM 3008 C C . PRO B 1 52 ? -15.344 34.5 22.562 1 72.88 52 PRO B C 1
ATOM 3010 O O . PRO B 1 52 ? -16.219 34.969 21.828 1 72.88 52 PRO B O 1
ATOM 3013 N N . LEU B 1 53 ? -14.305 35.281 23 1 69.62 53 LEU B N 1
ATOM 3014 C CA . LEU B 1 53 ? -14.219 36.688 22.703 1 69.62 53 LEU B CA 1
ATOM 3015 C C . LEU B 1 53 ? -14.023 36.938 21.219 1 69.62 53 LEU B C 1
ATOM 3017 O O . LEU B 1 53 ? -14.43 37.969 20.688 1 69.62 53 LEU B O 1
ATOM 3021 N N . LEU B 1 54 ? -13.438 35.906 20.641 1 69.81 54 LEU B N 1
ATOM 3022 C CA . LEU B 1 54 ? -13.086 36.062 19.234 1 69.81 54 LEU B CA 1
ATOM 3023 C C . LEU B 1 54 ? -14.055 35.312 18.344 1 69.81 54 LEU B C 1
ATOM 3025 O O . LEU B 1 54 ? -14.445 35.812 17.281 1 69.81 54 LEU B O 1
ATOM 3029 N N . ASP B 1 55 ? -14.508 34.156 18.781 1 69.44 55 ASP B N 1
ATOM 3030 C CA . ASP B 1 55 ? -15.141 33.219 17.859 1 69.44 55 ASP B CA 1
ATOM 3031 C C . ASP B 1 55 ? -16.656 33.219 18.047 1 69.44 55 ASP B C 1
ATOM 3033 O O . ASP B 1 55 ? -17.375 32.625 17.234 1 69.44 55 ASP B O 1
ATOM 3037 N N . ASN B 1 56 ? -17.25 33.812 19.141 1 57.56 56 ASN B N 1
ATOM 3038 C CA . ASN B 1 56 ? -18.703 33.906 19.297 1 57.56 56 ASN B CA 1
ATOM 3039 C C . ASN B 1 56 ? -19.281 35 18.391 1 57.56 56 ASN B C 1
ATOM 3041 O O . ASN B 1 56 ? -18.703 36.062 18.234 1 57.56 56 ASN B O 1
ATOM 3045 N N . ASP B 1 57 ? -19.938 34.625 17.406 1 53.25 57 ASP B N 1
ATOM 3046 C CA . ASP B 1 57 ? -20.609 35.531 16.5 1 53.25 57 ASP B CA 1
ATOM 3047 C C . ASP B 1 57 ? -21.234 36.688 17.266 1 53.25 57 ASP B C 1
ATOM 3049 O O . ASP B 1 57 ? -21.484 37.781 16.688 1 53.25 57 ASP B O 1
ATOM 3053 N N . THR B 1 58 ? -21.844 36.438 18.469 1 44.66 58 THR B N 1
ATOM 3054 C CA . THR B 1 58 ? -22.688 37.438 19.094 1 44.66 58 THR B CA 1
ATOM 3055 C C . THR B 1 58 ? -21.859 38.625 19.578 1 44.66 58 THR B C 1
ATOM 3057 O O . THR B 1 58 ? -22.391 39.594 20.156 1 44.66 58 THR B O 1
ATOM 3060 N N . VAL B 1 59 ? -20.719 38.406 19.938 1 43.81 59 VAL B N 1
ATOM 3061 C CA . VAL B 1 59 ? -20.062 39.594 20.469 1 43.81 59 VAL B CA 1
ATOM 3062 C C . VAL B 1 59 ? -20.016 40.688 19.391 1 43.81 59 VAL B C 1
ATOM 3064 O O . VAL B 1 59 ? -19.438 40.469 18.328 1 43.81 59 VAL B O 1
ATOM 3067 N N . SER B 1 60 ? -21.062 41.406 19.234 1 38.75 60 SER B N 1
ATOM 3068 C CA . SER B 1 60 ? -21.297 42.656 18.531 1 38.75 60 SER B CA 1
ATOM 3069 C C . SER B 1 60 ? -20 43.406 18.312 1 38.75 60 SER B C 1
ATOM 3071 O O . SER B 1 60 ? -19.078 43.344 19.125 1 38.75 60 SER B O 1
ATOM 3073 N N . ASP B 1 61 ? -19.75 43.844 17.094 1 39.16 61 ASP B N 1
ATOM 3074 C CA . ASP B 1 61 ? -18.812 44.844 16.609 1 39.16 61 ASP B CA 1
ATOM 3075 C C . ASP B 1 61 ? -18.391 45.781 17.75 1 39.16 61 ASP B C 1
ATOM 3077 O O . ASP B 1 61 ? -17.516 46.625 17.562 1 39.16 61 ASP B O 1
ATOM 3081 N N . ASN B 1 62 ? -19.438 46.156 18.578 1 36.53 62 ASN B N 1
ATOM 3082 C CA . ASN B 1 62 ? -19.453 47.375 19.375 1 36.53 62 ASN B CA 1
ATOM 3083 C C . ASN B 1 62 ? -18.5 47.281 20.562 1 36.53 62 ASN B C 1
ATOM 3085 O O . ASN B 1 62 ? -18 48.312 21.031 1 36.53 62 ASN B O 1
ATOM 3089 N N . ASP B 1 63 ? -18.703 46.281 21.5 1 38.12 63 ASP B N 1
ATOM 3090 C CA . ASP B 1 63 ? -18.156 46.531 22.828 1 38.12 63 ASP B CA 1
ATOM 3091 C C . ASP B 1 63 ? -16.641 46.344 22.859 1 38.12 63 ASP B C 1
ATOM 3093 O O . ASP B 1 63 ? -15.969 46.781 23.781 1 38.12 63 ASP B O 1
ATOM 3097 N N . THR B 1 64 ? -16.141 45.156 22.391 1 44.03 64 THR B N 1
ATOM 3098 C CA . THR B 1 64 ? -14.688 45.062 22.438 1 44.03 64 THR B CA 1
ATOM 3099 C C . THR B 1 64 ? -14.07 45.75 21.219 1 44.03 64 THR B C 1
ATOM 3101 O O . THR B 1 64 ? -13.867 45.125 20.188 1 44.03 64 THR B O 1
ATOM 3104 N N . GLY B 1 65 ? -14.789 46.688 20.594 1 44.38 65 GLY B N 1
ATOM 3105 C CA . GLY B 1 65 ? -14.523 47.656 19.547 1 44.38 65 GLY B CA 1
ATOM 3106 C C . GLY B 1 65 ? -13.062 47.719 19.141 1 44.38 65 GLY B C 1
ATOM 3107 O O . GLY B 1 65 ? -12.75 47.812 17.953 1 44.38 65 GLY B O 1
ATOM 3108 N N . THR B 1 66 ? -12.008 48.156 20.016 1 52.59 66 THR B N 1
ATOM 3109 C CA . THR B 1 66 ? -10.672 48.656 19.75 1 52.59 66 THR B CA 1
ATOM 3110 C C . THR B 1 66 ? -9.664 47.531 19.672 1 52.59 66 THR B C 1
ATOM 3112 O O . THR B 1 66 ? -8.5 47.719 19.312 1 52.59 66 THR B O 1
ATOM 3115 N N . LEU B 1 67 ? -10.055 46.312 20.047 1 58.53 67 LEU B N 1
ATOM 3116 C CA . LEU B 1 67 ? -8.953 45.344 20.141 1 58.53 67 LEU B CA 1
ATOM 3117 C C . LEU B 1 67 ? -8.93 44.438 18.922 1 58.53 67 LEU B C 1
ATOM 3119 O O . LEU B 1 67 ? -9.977 43.969 18.469 1 58.53 67 LEU B O 1
ATOM 3123 N N . SER B 1 68 ? -7.82 44.344 18.203 1 59.25 68 SER B N 1
ATOM 3124 C CA . SER B 1 68 ? -7.582 43.5 17.031 1 59.25 68 SER B CA 1
ATOM 3125 C C . SER B 1 68 ? -7.723 42 17.375 1 59.25 68 SER B C 1
ATOM 3127 O O . SER B 1 68 ? -7.645 41.625 18.547 1 59.25 68 SER B O 1
ATOM 3129 N N . LYS B 1 69 ? -8.219 41.125 16.578 1 67.25 69 LYS B N 1
ATOM 3130 C CA . LYS B 1 69 ? -8.32 39.688 16.75 1 67.25 69 LYS B CA 1
ATOM 3131 C C . LYS B 1 69 ? -7.051 39.125 17.359 1 67.25 69 LYS B C 1
ATOM 3133 O O . LYS B 1 69 ? -7.117 38.219 18.203 1 67.25 69 LYS B O 1
ATOM 3138 N N . ASP B 1 70 ? -6 39.594 17 1 63.03 70 ASP B N 1
ATOM 3139 C CA . ASP B 1 70 ? -4.723 39.125 17.531 1 63.03 70 ASP B CA 1
ATOM 3140 C C . ASP B 1 70 ? -4.609 39.406 19.031 1 63.03 70 ASP B C 1
ATOM 3142 O O . ASP B 1 70 ? -4.082 38.594 19.781 1 63.03 70 ASP B O 1
ATOM 3146 N N . ASP B 1 71 ? -5.031 40.625 19.297 1 61.31 71 ASP B N 1
ATOM 3147 C CA . ASP B 1 71 ? -5.02 40.969 20.703 1 61.31 71 ASP B CA 1
ATOM 3148 C C . ASP B 1 71 ? -5.883 40 21.516 1 61.31 71 ASP B C 1
ATOM 3150 O O . ASP B 1 71 ? -5.504 39.625 22.625 1 61.31 71 ASP B O 1
ATOM 3154 N N . LEU B 1 72 ? -6.863 39.719 20.812 1 68.62 72 LEU B N 1
ATOM 3155 C CA . LEU B 1 72 ? -7.777 38.844 21.531 1 68.62 72 LEU B CA 1
ATOM 3156 C C . LEU B 1 72 ? -7.18 37.438 21.672 1 68.62 72 LEU B C 1
ATOM 3158 O O . LEU B 1 72 ? -7.387 36.781 22.703 1 68.62 72 LEU B O 1
ATOM 3162 N N . LEU B 1 73 ? -6.504 37.031 20.75 1 72.69 73 LEU B N 1
ATOM 3163 C CA . LEU B 1 73 ? -5.871 35.719 20.828 1 72.69 73 LEU B CA 1
ATOM 3164 C C . LEU B 1 73 ? -4.73 35.719 21.828 1 72.69 73 LEU B C 1
ATOM 3166 O O . LEU B 1 73 ? -4.547 34.719 22.562 1 72.69 73 LEU B O 1
ATOM 3170 N N . ARG B 1 74 ? -4.055 36.75 21.859 1 70.81 74 ARG B N 1
ATOM 3171 C CA . ARG B 1 74 ? -2.914 36.875 22.766 1 70.81 74 ARG B CA 1
ATOM 3172 C C . ARG B 1 74 ? -3.361 36.812 24.219 1 70.81 74 ARG B C 1
ATOM 3174 O O . ARG B 1 74 ? -2.645 36.281 25.062 1 70.81 74 ARG B O 1
ATOM 3181 N N . ILE B 1 75 ? -4.418 37.344 24.391 1 73.31 75 ILE B N 1
ATOM 3182 C CA . ILE B 1 75 ? -4.863 37.375 25.781 1 73.31 75 ILE B CA 1
ATOM 3183 C C . ILE B 1 75 ? -5.586 36.094 26.141 1 73.31 75 ILE B C 1
ATOM 3185 O O . ILE B 1 75 ? -5.824 35.812 27.312 1 73.31 75 ILE B O 1
ATOM 3189 N N . SER B 1 76 ? -5.875 35.312 25.094 1 75.06 76 SER B N 1
ATOM 3190 C CA . SER B 1 76 ? -6.711 34.156 25.359 1 75.06 76 SER B CA 1
ATOM 3191 C C . SER B 1 76 ? -5.906 32.875 25.266 1 75.06 76 SER B C 1
ATOM 3193 O O . SER B 1 76 ? -6.254 31.859 25.891 1 75.06 76 SER B O 1
ATOM 3195 N N . ILE B 1 77 ? -4.961 32.812 24.469 1 76.5 77 ILE B N 1
ATOM 3196 C CA . ILE B 1 77 ? -4.191 31.594 24.25 1 76.5 77 ILE B CA 1
ATOM 3197 C C . ILE B 1 77 ? -2.713 31.859 24.531 1 76.5 77 ILE B C 1
ATOM 3199 O O . ILE B 1 77 ? -2.137 32.812 24.016 1 76.5 77 ILE B O 1
ATOM 3203 N N . PRO B 1 78 ? -2.152 30.922 25.422 1 75.69 78 PRO B N 1
ATOM 3204 C CA . PRO B 1 78 ? -0.719 31.078 25.688 1 75.69 78 PRO B CA 1
ATOM 3205 C C . PRO B 1 78 ? 0.141 30.734 24.469 1 75.69 78 PRO B C 1
ATOM 3207 O O . PRO B 1 78 ? -0.289 29.969 23.609 1 75.69 78 PRO B O 1
ATOM 3210 N N . LEU B 1 79 ? 1.165 31.344 24.391 1 66.75 79 LEU B N 1
ATOM 3211 C CA . LEU B 1 79 ? 2.086 31.125 23.281 1 66.75 79 LEU B CA 1
ATOM 3212 C C . LEU B 1 79 ? 3.061 29.984 23.609 1 66.75 79 LEU B C 1
ATOM 3214 O O . LEU B 1 79 ? 3.451 29.828 24.766 1 66.75 79 LEU B O 1
ATOM 3218 N N . ASP B 1 80 ? 3.271 29.172 22.688 1 64.31 80 ASP B N 1
ATOM 3219 C CA . ASP B 1 80 ? 4.242 28.094 22.859 1 64.31 80 ASP B CA 1
ATOM 3220 C C . ASP B 1 80 ? 5.668 28.609 22.688 1 64.31 80 ASP B C 1
ATOM 3222 O O . ASP B 1 80 ? 5.887 29.812 22.531 1 64.31 80 ASP B O 1
ATOM 3226 N N . SER B 1 81 ? 6.637 27.641 22.891 1 56.31 81 SER B N 1
ATOM 3227 C CA . SER B 1 81 ? 8.055 27.969 22.812 1 56.31 81 SER B CA 1
ATOM 3228 C C . SER B 1 81 ? 8.391 28.672 21.5 1 56.31 81 SER B C 1
ATOM 3230 O O . SER B 1 81 ? 9.344 29.438 21.422 1 56.31 81 SER B O 1
ATOM 3232 N N . ASN B 1 82 ? 7.457 28.438 20.562 1 52.84 82 ASN B N 1
ATOM 3233 C CA . ASN B 1 82 ? 7.676 29.047 19.25 1 52.84 82 ASN B CA 1
ATOM 3234 C C . ASN B 1 82 ? 6.789 30.266 19.031 1 52.84 82 ASN B C 1
ATOM 3236 O O . ASN B 1 82 ? 6.578 30.688 17.906 1 52.84 82 ASN B O 1
ATOM 3240 N N . LEU B 1 83 ? 6.23 30.812 20.141 1 50.31 83 LEU B N 1
ATOM 3241 C CA . LEU B 1 83 ? 5.379 32 20.188 1 50.31 83 LEU B CA 1
ATOM 3242 C C . LEU B 1 83 ? 4.117 31.797 19.344 1 50.31 83 LEU B C 1
ATOM 3244 O O . LEU B 1 83 ? 3.617 32.719 18.719 1 50.31 83 LEU B O 1
ATOM 3248 N N . ARG B 1 84 ? 3.721 30.641 19.141 1 63.12 84 ARG B N 1
ATOM 3249 C CA . ARG B 1 84 ? 2.43 30.297 18.562 1 63.12 84 ARG B CA 1
ATOM 3250 C C . ARG B 1 84 ? 1.415 29.953 19.641 1 63.12 84 ARG B C 1
ATOM 3252 O O . ARG B 1 84 ? 1.789 29.5 20.734 1 63.12 84 ARG B O 1
ATOM 3259 N N . PRO B 1 85 ? 0.232 30.391 19.188 1 65.19 85 PRO B N 1
ATOM 3260 C CA . PRO B 1 85 ? -0.78 29.984 20.156 1 65.19 85 PRO B CA 1
ATOM 3261 C C . PRO B 1 85 ? -0.783 28.469 20.406 1 65.19 85 PRO B C 1
ATOM 3263 O O . PRO B 1 85 ? -0.687 27.688 19.453 1 65.19 85 PRO B O 1
ATOM 3266 N N . GLN B 1 86 ? -0.618 28.188 21.609 1 72 86 GLN B N 1
ATOM 3267 C CA . GLN B 1 86 ? -0.675 26.766 21.969 1 72 86 GLN B CA 1
ATOM 3268 C C . GLN B 1 86 ? -1.918 26.094 21.391 1 72 86 GLN B C 1
ATOM 3270 O O . GLN B 1 86 ? -2.99 26.703 21.344 1 72 86 GLN B O 1
ATOM 3275 N N . LYS B 1 87 ? -1.745 25 20.938 1 77.19 87 LYS B N 1
ATOM 3276 C CA . LYS B 1 87 ? -2.801 24.328 20.188 1 77.19 87 LYS B CA 1
ATOM 3277 C C . LYS B 1 87 ? -3.793 23.656 21.141 1 77.19 87 LYS B C 1
ATOM 3279 O O . LYS B 1 87 ? -4.957 23.438 20.781 1 77.19 87 LYS B O 1
ATOM 3284 N N . CYS B 1 88 ? -3.344 23.438 22.359 1 80.19 88 CYS B N 1
ATOM 3285 C CA . CYS B 1 88 ? -4.199 22.594 23.172 1 80.19 88 CYS B CA 1
ATOM 3286 C C . CYS B 1 88 ? -4.52 23.25 24.5 1 80.19 88 CYS B C 1
ATOM 3288 O O . CYS B 1 88 ? -5.18 22.641 25.359 1 80.19 88 CYS B O 1
ATOM 3290 N N . GLN B 1 89 ? -3.979 24.375 24.703 1 80.56 89 GLN B N 1
ATOM 3291 C CA . GLN B 1 89 ? -4.234 25.078 25.953 1 80.56 89 GLN B CA 1
ATOM 3292 C C . GLN B 1 89 ? -4.613 26.531 25.719 1 80.56 89 GLN B C 1
ATOM 3294 O O . GLN B 1 89 ? -4.145 27.156 24.766 1 80.56 89 GLN B O 1
ATOM 3299 N N . ARG B 1 90 ? -5.539 26.953 26.562 1 80 90 ARG B N 1
ATOM 3300 C CA . ARG B 1 90 ? -5.902 28.359 26.547 1 80 90 ARG B CA 1
ATOM 3301 C C . ARG B 1 90 ? -5.977 28.922 27.953 1 80 90 ARG B C 1
ATOM 3303 O O . ARG B 1 90 ? -6 28.172 28.938 1 80 90 ARG B O 1
ATOM 3310 N N . PHE B 1 91 ? -5.953 30.234 28.109 1 79.19 91 PHE B N 1
ATOM 3311 C CA . PHE B 1 91 ? -6.082 30.859 29.422 1 79.19 91 PHE B CA 1
ATOM 3312 C C . PHE B 1 91 ? -7.504 30.734 29.953 1 79.19 91 PHE B C 1
ATOM 3314 O O . PHE B 1 91 ? -8.469 30.844 29.188 1 79.19 91 PHE B O 1
ATOM 3321 N N . ILE B 1 92 ? -7.621 30.422 31.234 1 79.19 92 ILE B N 1
ATOM 3322 C CA . ILE B 1 92 ? -8.93 30.328 31.859 1 79.19 92 ILE B CA 1
ATOM 3323 C C . ILE B 1 92 ? -9.633 31.688 31.781 1 79.19 92 ILE B C 1
ATOM 3325 O O . ILE B 1 92 ? -10.812 31.766 31.422 1 79.19 92 ILE B O 1
ATOM 3329 N N . HIS B 1 93 ? -8.883 32.781 32.125 1 76.81 93 HIS B N 1
ATOM 3330 C CA . HIS B 1 93 ? -9.367 34.156 31.984 1 76.81 93 HIS B CA 1
ATOM 3331 C C . HIS B 1 93 ? -8.445 35 31.094 1 76.81 93 HIS B C 1
ATOM 3333 O O . HIS B 1 93 ? -7.227 34.812 31.109 1 76.81 93 HIS B O 1
ATOM 3339 N N . PRO B 1 94 ? -9.18 35.75 30.266 1 78.5 94 PRO B N 1
ATOM 3340 C CA . PRO B 1 94 ? -8.336 36.594 29.406 1 78.5 94 PRO B CA 1
ATOM 3341 C C . PRO B 1 94 ? -7.301 37.406 30.203 1 78.5 94 PRO B C 1
ATOM 3343 O O . PRO B 1 94 ? -7.633 37.969 31.25 1 78.5 94 PRO B O 1
ATOM 3346 N N . GLN B 1 95 ? -6.121 37.219 29.859 1 75.19 95 GLN B N 1
ATOM 3347 C CA . GLN B 1 95 ? -5.039 37.969 30.516 1 75.19 95 GLN B CA 1
ATOM 3348 C C . GLN B 1 95 ? -4.855 39.344 29.875 1 75.19 95 GLN B C 1
ATOM 3350 O O . GLN B 1 95 ? -3.961 39.531 29.047 1 75.19 95 GLN B O 1
ATOM 3355 N N . TRP B 1 96 ? -5.645 40.344 30.344 1 72.06 96 TRP B N 1
ATOM 3356 C CA . TRP B 1 96 ? -5.68 41.656 29.75 1 72.06 96 TRP B CA 1
ATOM 3357 C C . TRP B 1 96 ? -4.344 42.375 29.922 1 72.06 96 TRP B C 1
ATOM 3359 O O . TRP B 1 96 ? -4.004 43.281 29.156 1 72.06 96 TRP B O 1
ATOM 3369 N N . GLN B 1 97 ? -3.625 41.906 31.047 1 66.12 97 GLN B N 1
ATOM 3370 C CA . GLN B 1 97 ? -2.328 42.531 31.312 1 66.12 97 GLN B CA 1
ATOM 3371 C C . GLN B 1 97 ? -1.365 42.312 30.156 1 66.12 97 GLN B C 1
ATOM 3373 O O . GLN B 1 97 ? -0.394 43.031 30 1 66.12 97 GLN B O 1
ATOM 3378 N N . LEU B 1 98 ? -1.823 41.219 29.438 1 65.81 98 LEU B N 1
ATOM 3379 C CA . LEU B 1 98 ? -0.932 40.875 28.344 1 65.81 98 LEU B CA 1
ATOM 3380 C C . LEU B 1 98 ? -1.089 41.844 27.188 1 65.81 98 LEU B C 1
ATOM 3382 O O . LEU B 1 98 ? -0.224 41.938 26.312 1 65.81 98 LEU B O 1
ATOM 3386 N N . LEU B 1 99 ? -2.234 42.562 27.203 1 63.09 99 LEU B N 1
ATOM 3387 C CA . LEU B 1 99 ? -2.439 43.562 26.156 1 63.09 99 LEU B CA 1
ATOM 3388 C C . LEU B 1 99 ? -1.458 44.719 26.328 1 63.09 99 LEU B C 1
ATOM 3390 O O . LEU B 1 99 ? -1.027 45.312 25.328 1 63.09 99 LEU B O 1
ATOM 3394 N N . HIS B 1 100 ? -1.381 45.125 27.703 1 55.81 100 HIS B N 1
ATOM 3395 C CA . HIS B 1 100 ? -0.54 46.281 28.016 1 55.81 100 HIS B CA 1
ATOM 3396 C C . HIS B 1 100 ? 0.91 45.875 28.234 1 55.81 100 HIS B C 1
ATOM 3398 O O . HIS B 1 100 ? 1.799 46.719 28.328 1 55.81 100 HIS B O 1
ATOM 3404 N N . LEU B 1 101 ? 1.102 44.656 28.781 1 50.66 101 LEU B N 1
ATOM 3405 C CA . LEU B 1 101 ? 2.443 44.281 29.203 1 50.66 101 LEU B CA 1
ATOM 3406 C C . LEU B 1 101 ? 3.393 44.219 28.016 1 50.66 101 LEU B C 1
ATOM 3408 O O . LEU B 1 101 ? 3.143 43.5 27.047 1 50.66 101 LEU B O 1
ATOM 3412 N N . LYS B 1 102 ? 3.805 45.344 27.828 1 41.84 102 LYS B N 1
ATOM 3413 C CA . LYS B 1 102 ? 5.008 45.656 27.078 1 41.84 102 LYS B CA 1
ATOM 3414 C C . LYS B 1 102 ? 6.203 44.844 27.562 1 41.84 102 LYS B C 1
ATOM 3416 O O . LYS B 1 102 ? 6.711 45.062 28.656 1 41.84 102 LYS B O 1
ATOM 3421 N N . GLY B 1 103 ? 6.652 43.75 27.156 1 42.91 103 GLY B N 1
ATOM 3422 C CA . GLY B 1 103 ? 7.934 43.094 27.328 1 42.91 103 GLY B CA 1
ATOM 3423 C C . GLY B 1 103 ? 7.883 41.969 28.344 1 42.91 103 GLY B C 1
ATOM 3424 O O . GLY B 1 103 ? 8.664 41 28.25 1 42.91 103 GLY B O 1
ATOM 3425 N N . THR B 1 104 ? 7.633 42.281 29.75 1 39.69 104 THR B N 1
ATOM 3426 C CA . THR B 1 104 ? 7.906 41.312 30.812 1 39.69 104 THR B CA 1
ATOM 3427 C C . THR B 1 104 ? 6.848 40.219 30.828 1 39.69 104 THR B C 1
ATOM 3429 O O . THR B 1 104 ? 5.668 40.469 31.062 1 39.69 104 THR B O 1
ATOM 3432 N N . PHE B 1 105 ? 6.871 39.281 29.969 1 44.41 105 PHE B N 1
ATOM 3433 C CA . PHE B 1 105 ? 6.012 38.094 30.062 1 44.41 105 PHE B CA 1
ATOM 3434 C C . PHE B 1 105 ? 5.965 37.562 31.5 1 44.41 105 PHE B C 1
ATOM 3436 O O . PHE B 1 105 ? 6.988 37.156 32.031 1 44.41 105 PHE B O 1
ATOM 3443 N N . PRO B 1 106 ? 5.172 38.031 32.406 1 42.16 106 PRO B N 1
ATOM 3444 C CA . PRO B 1 106 ? 5.176 37.312 33.688 1 42.16 106 PRO B CA 1
ATOM 3445 C C . PRO B 1 106 ? 5.156 35.781 33.5 1 42.16 106 PRO B C 1
ATOM 3447 O O . PRO B 1 106 ? 4.715 35.281 32.469 1 42.16 106 PRO B O 1
ATOM 3450 N N . ASN B 1 107 ? 6.031 35.156 34.219 1 42.69 107 ASN B N 1
ATOM 3451 C CA . ASN B 1 107 ? 5.941 33.688 34.438 1 42.69 107 ASN B CA 1
ATOM 3452 C C . ASN B 1 107 ? 4.492 33.219 34.406 1 42.69 107 ASN B C 1
ATOM 3454 O O . ASN B 1 107 ? 3.717 33.531 35.312 1 42.69 107 ASN B O 1
ATOM 3458 N N . THR B 1 108 ? 3.764 33.469 33.375 1 47.34 108 THR B N 1
ATOM 3459 C CA . THR B 1 108 ? 2.42 32.906 33.375 1 47.34 108 THR B CA 1
ATOM 3460 C C . THR B 1 108 ? 2.391 31.562 34.094 1 47.34 108 THR B C 1
ATOM 3462 O O . THR B 1 108 ? 3.111 30.625 33.719 1 47.34 108 THR B O 1
ATOM 3465 N N . ASN B 1 109 ? 2.236 31.516 35.25 1 47.28 109 ASN B N 1
ATOM 3466 C CA . ASN B 1 109 ? 2.059 30.312 36.062 1 47.28 109 ASN B CA 1
ATOM 3467 C C . ASN B 1 109 ? 1.168 29.297 35.344 1 47.28 109 ASN B C 1
ATOM 3469 O O . ASN B 1 109 ? 0.14 29.656 34.781 1 47.28 109 ASN B O 1
ATOM 3473 N N . GLU B 1 110 ? 1.732 28.141 34.844 1 56.06 110 GLU B N 1
ATOM 3474 C CA . GLU B 1 110 ? 1.062 26.922 34.406 1 56.06 110 GLU B CA 1
ATOM 3475 C C . GLU B 1 110 ? -0.347 26.828 35 1 56.06 110 GLU B C 1
ATOM 3477 O O . GLU B 1 110 ? -1.225 26.188 34.406 1 56.06 110 GLU B O 1
ATOM 3482 N N . THR B 1 111 ? -0.545 27.562 36.125 1 58.38 111 THR B N 1
ATOM 3483 C CA . THR B 1 111 ? -1.77 27.359 36.875 1 58.38 111 THR B CA 1
ATOM 3484 C C . THR B 1 111 ? -2.941 28.078 36.219 1 58.38 111 THR B C 1
ATOM 3486 O O . THR B 1 111 ? -4.102 27.812 36.562 1 58.38 111 THR B O 1
ATOM 3489 N N . ASP B 1 112 ? -2.68 28.891 35.125 1 71.88 112 ASP B N 1
ATOM 3490 C CA . ASP B 1 112 ? -3.826 29.656 34.625 1 71.88 112 ASP B CA 1
ATOM 3491 C C . ASP B 1 112 ? -4.258 29.172 33.25 1 71.88 112 ASP B C 1
ATOM 3493 O O . ASP B 1 112 ? -4.895 29.906 32.5 1 71.88 112 ASP B O 1
ATOM 3497 N N . THR B 1 113 ? -3.881 27.984 32.875 1 78.25 113 THR B N 1
ATOM 3498 C CA . THR B 1 113 ? -4.281 27.516 31.562 1 78.25 113 THR B CA 1
ATOM 3499 C C . THR B 1 113 ? -5.215 26.312 31.688 1 78.25 113 THR B C 1
ATOM 3501 O O . THR B 1 113 ? -5.207 25.609 32.719 1 78.25 113 THR B O 1
ATOM 3504 N N . GLU B 1 114 ? -6.184 26.203 30.875 1 78.94 114 GLU B N 1
ATOM 3505 C CA . GLU B 1 114 ? -7.098 25.078 30.75 1 78.94 114 GLU B CA 1
ATOM 3506 C C . GLU B 1 114 ? -7.086 24.5 29.344 1 78.94 114 GLU B C 1
ATOM 3508 O O . GLU B 1 114 ? -6.668 25.172 28.391 1 78.94 114 GLU B O 1
ATOM 3513 N N . PRO B 1 115 ? -7.418 23.234 29.266 1 81.38 115 PRO B N 1
ATOM 3514 C CA . PRO B 1 115 ? -7.574 22.688 27.922 1 81.38 115 PRO B CA 1
ATOM 3515 C C . PRO B 1 115 ? -8.695 23.344 27.125 1 81.38 115 PRO B C 1
ATOM 3517 O O . PRO B 1 115 ? -9.492 24.109 27.703 1 81.38 115 PRO B O 1
ATOM 3520 N N . CYS B 1 116 ? -8.656 23.156 25.844 1 82.56 116 CYS B N 1
ATOM 3521 C CA . CYS B 1 116 ? -9.648 23.766 24.969 1 82.56 116 CYS B CA 1
ATOM 3522 C C . CYS B 1 116 ? -11.031 23.188 25.219 1 82.56 116 CYS B C 1
ATOM 3524 O O . CYS B 1 116 ? -11.547 22.406 24.422 1 82.56 116 CYS B O 1
ATOM 3526 N N . VAL B 1 117 ? -11.703 23.688 26.203 1 77.56 117 VAL B N 1
ATOM 3527 C CA . VAL B 1 117 ? -12.961 23.125 26.688 1 77.56 117 VAL B CA 1
ATOM 3528 C C . VAL B 1 117 ? -14.094 23.5 25.734 1 77.56 117 VAL B C 1
ATOM 3530 O O . VAL B 1 117 ? -15.086 22.781 25.641 1 77.56 117 VAL B O 1
ATOM 3533 N N . ASP B 1 118 ? -14.031 24.688 25.016 1 73.62 118 ASP B N 1
ATOM 3534 C CA . ASP B 1 118 ? -15.133 25.156 24.172 1 73.62 118 ASP B CA 1
ATOM 3535 C C . ASP B 1 118 ? -14.945 24.672 22.734 1 73.62 118 ASP B C 1
ATOM 3537 O O . ASP B 1 118 ? -15.695 25.078 21.844 1 73.62 118 ASP B O 1
ATOM 3541 N N . GLY B 1 119 ? -13.883 23.938 22.5 1 77.56 119 GLY B N 1
ATOM 3542 C CA . GLY B 1 119 ? -13.688 23.422 21.156 1 77.56 119 GLY B CA 1
ATOM 3543 C C . GLY B 1 119 ? -12.461 24 20.469 1 77.56 119 GLY B C 1
ATOM 3544 O O . GLY B 1 119 ? -11.617 24.625 21.109 1 77.56 119 GLY B O 1
ATOM 3545 N N . TRP B 1 120 ? -12.406 23.688 19.203 1 81.06 120 TRP B N 1
ATOM 3546 C CA . TRP B 1 120 ? -11.234 24.078 18.438 1 81.06 120 TRP B CA 1
ATOM 3547 C C . TRP B 1 120 ? -11.641 24.812 17.156 1 81.06 120 TRP B C 1
ATOM 3549 O O . TRP B 1 120 ? -12.766 24.641 16.672 1 81.06 120 TRP B O 1
ATOM 3559 N N . VAL B 1 121 ? -10.742 25.703 16.672 1 77.56 121 VAL B N 1
ATOM 3560 C CA . VAL B 1 121 ? -10.852 26.312 15.359 1 77.56 121 VAL B CA 1
ATOM 3561 C C . VAL B 1 121 ? -9.789 25.734 14.43 1 77.56 121 VAL B C 1
ATOM 3563 O O . VAL B 1 121 ? -8.602 25.703 14.773 1 77.56 121 VAL B O 1
ATOM 3566 N N . TYR B 1 122 ? -10.203 25.188 13.289 1 75.56 122 TYR B N 1
ATOM 3567 C CA . TYR B 1 122 ? -9.305 24.484 12.383 1 75.56 122 TYR B CA 1
ATOM 3568 C C . TYR B 1 122 ? -9 25.344 11.148 1 75.56 122 TYR B C 1
ATOM 3570 O O . TYR B 1 122 ? -9.836 26.125 10.711 1 75.56 122 TYR B O 1
ATOM 3578 N N . ASP B 1 123 ? -7.703 25.156 10.688 1 68.94 123 ASP B N 1
ATOM 3579 C CA . ASP B 1 123 ? -7.293 25.75 9.422 1 68.94 123 ASP B CA 1
ATOM 3580 C C . ASP B 1 123 ? -7.852 24.969 8.234 1 68.94 123 ASP B C 1
ATOM 3582 O O . ASP B 1 123 ? -7.492 23.812 8.031 1 68.94 123 ASP B O 1
ATOM 3586 N N . ARG B 1 124 ? -8.727 25.562 7.43 1 66.12 124 ARG B N 1
ATOM 3587 C CA . ARG B 1 124 ? -9.406 24.844 6.352 1 66.12 124 ARG B CA 1
ATOM 3588 C C . ARG B 1 124 ? -8.82 25.219 4.996 1 66.12 124 ARG B C 1
ATOM 3590 O O . ARG B 1 124 ? -9.484 25.062 3.967 1 66.12 124 ARG B O 1
ATOM 3597 N N . THR B 1 125 ? -7.586 25.672 4.941 1 61.66 125 THR B N 1
ATOM 3598 C CA . THR B 1 125 ? -6.996 26.125 3.684 1 61.66 125 THR B CA 1
ATOM 3599 C C . THR B 1 125 ? -6.621 24.938 2.809 1 61.66 125 THR B C 1
ATOM 3601 O O . THR B 1 125 ? -6.852 24.953 1.598 1 61.66 125 THR B O 1
ATOM 3604 N N . SER B 1 126 ? -6.055 23.969 3.424 1 64.38 126 SER B N 1
ATOM 3605 C CA . SER B 1 126 ? -5.637 22.812 2.65 1 64.38 126 SER B CA 1
ATOM 3606 C C . SER B 1 126 ? -6.785 21.812 2.482 1 64.38 126 SER B C 1
ATOM 3608 O O . SER B 1 126 ? -6.996 21.281 1.392 1 64.38 126 SER B O 1
ATOM 3610 N N . PHE B 1 127 ? -7.461 21.578 3.551 1 71 127 PHE B N 1
ATOM 3611 C CA . PHE B 1 127 ? -8.602 20.672 3.549 1 71 127 PHE B CA 1
ATOM 3612 C C . PHE B 1 127 ? -9.805 21.312 4.219 1 71 127 PHE B C 1
ATOM 3614 O O . PHE B 1 127 ? -9.688 21.906 5.289 1 71 127 PHE B O 1
ATOM 3621 N N . LEU B 1 128 ? -10.781 21.203 3.502 1 71.5 128 LEU B N 1
ATOM 3622 C CA . LEU B 1 128 ? -12.008 21.781 4.02 1 71.5 128 LEU B CA 1
ATOM 3623 C C . LEU B 1 128 ? -12.484 21.031 5.266 1 71.5 128 LEU B C 1
ATOM 3625 O O . LEU B 1 128 ? -12.883 21.656 6.254 1 71.5 128 LEU B O 1
ATOM 3629 N N . SER B 1 129 ? -12.422 19.734 5.133 1 80.69 129 SER B N 1
ATOM 3630 C CA . SER B 1 129 ? -12.867 18.906 6.254 1 80.69 129 SER B CA 1
ATOM 3631 C C . SER B 1 129 ? -12.141 17.562 6.273 1 80.69 129 SER B C 1
ATOM 3633 O O . SER B 1 129 ? -11.867 16.984 5.219 1 80.69 129 SER B O 1
ATOM 3635 N N . THR B 1 130 ? -11.734 17.203 7.508 1 83.31 130 THR B N 1
ATOM 3636 C CA . THR B 1 130 ? -11.125 15.906 7.75 1 83.31 130 THR B CA 1
ATOM 3637 C C . THR B 1 130 ? -11.797 15.195 8.922 1 83.31 130 THR B C 1
ATOM 3639 O O . THR B 1 130 ? -12.641 15.781 9.602 1 83.31 130 THR B O 1
ATOM 3642 N N . ILE B 1 131 ? -11.469 13.969 9.055 1 84.88 131 ILE B N 1
ATOM 3643 C CA . ILE B 1 131 ? -12.023 13.227 10.18 1 84.88 131 ILE B CA 1
ATOM 3644 C C . ILE B 1 131 ? -11.516 13.828 11.492 1 84.88 131 ILE B C 1
ATOM 3646 O O . ILE B 1 131 ? -12.211 13.781 12.508 1 84.88 131 ILE B O 1
ATOM 3650 N N . VAL B 1 132 ? -10.406 14.359 11.445 1 81.38 132 VAL B N 1
ATOM 3651 C CA . VAL B 1 132 ? -9.812 14.984 12.625 1 81.38 132 VAL B CA 1
ATOM 3652 C C . VAL B 1 132 ? -10.594 16.25 12.992 1 81.38 132 VAL B C 1
ATOM 3654 O O . VAL B 1 132 ? -10.875 16.484 14.164 1 81.38 132 VAL B O 1
ATOM 3657 N N . THR B 1 133 ? -10.93 17.031 12 1 81.44 133 THR B N 1
ATOM 3658 C CA . THR B 1 133 ? -11.656 18.266 12.242 1 81.44 133 THR B CA 1
ATOM 3659 C C . THR B 1 133 ? -13.109 17.984 12.594 1 81.44 133 THR B C 1
ATOM 3661 O O . THR B 1 133 ? -13.727 18.734 13.359 1 81.44 133 THR B O 1
ATOM 3664 N N . GLU B 1 134 ? -13.617 16.922 12.047 1 82.5 134 GLU B N 1
ATOM 3665 C CA . GLU B 1 134 ? -15.023 16.594 12.273 1 82.5 134 GLU B CA 1
ATOM 3666 C C . GLU B 1 134 ? -15.258 16.125 13.703 1 82.5 134 GLU B C 1
ATOM 3668 O O . GLU B 1 134 ? -16.25 16.5 14.336 1 82.5 134 GLU B O 1
ATOM 3673 N N . T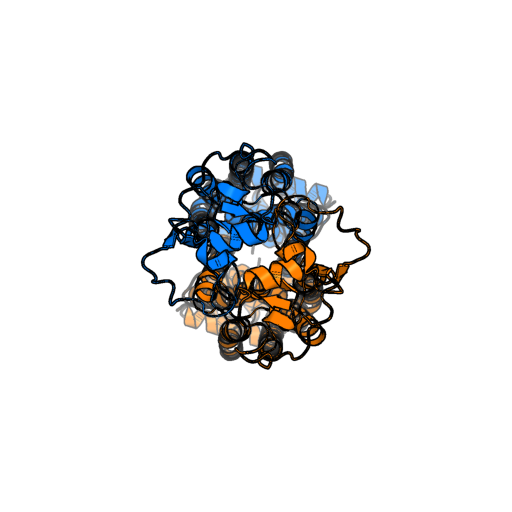RP B 1 135 ? -14.344 15.359 14.242 1 83.44 135 TRP B N 1
ATOM 3674 C CA . TRP B 1 135 ? -14.562 14.781 15.562 1 83.44 135 TRP B CA 1
ATOM 3675 C C . TRP B 1 135 ? -13.508 15.258 16.562 1 83.44 135 TRP B C 1
ATOM 3677 O O . TRP B 1 135 ? -13.328 14.656 17.625 1 83.44 135 TRP B O 1
ATOM 3687 N N . ASP B 1 136 ? -12.742 16.281 16.25 1 79 136 ASP B N 1
ATOM 3688 C CA . ASP B 1 136 ? -11.781 16.953 17.109 1 79 136 ASP B CA 1
ATOM 3689 C C . ASP B 1 136 ? -10.766 15.961 17.672 1 79 136 ASP B C 1
ATOM 3691 O O . ASP B 1 136 ? -10.562 15.898 18.891 1 79 136 ASP B O 1
ATOM 3695 N N . LEU B 1 137 ? -10.172 15.32 16.766 1 78.62 137 LEU B N 1
ATOM 3696 C CA . LEU B 1 137 ? -9.188 14.328 17.172 1 78.62 137 LEU B CA 1
ATOM 3697 C C . LEU B 1 137 ? -7.797 14.953 17.281 1 78.62 137 LEU B C 1
ATOM 3699 O O . LEU B 1 137 ? -6.852 14.5 16.641 1 78.62 137 LEU B O 1
ATOM 3703 N N . VAL B 1 138 ? -7.688 15.93 18.109 1 78 138 VAL B N 1
ATOM 3704 C CA . VAL B 1 138 ? -6.426 16.641 18.281 1 78 138 VAL B CA 1
ATOM 3705 C C . VAL B 1 138 ? -5.984 16.578 19.734 1 78 138 VAL B C 1
ATOM 3707 O O . VAL B 1 138 ? -6.75 16.141 20.609 1 78 138 VAL B O 1
ATOM 3710 N N . CYS B 1 139 ? -4.723 16.969 19.984 1 78.94 139 CYS B N 1
ATOM 3711 C CA . CYS B 1 139 ? -4.137 17.078 21.312 1 78.94 139 CYS B CA 1
ATOM 3712 C C . CYS B 1 139 ? -4.219 15.742 22.047 1 78.94 139 CYS B C 1
ATOM 3714 O O . CYS B 1 139 ? -3.715 14.727 21.578 1 78.94 139 CYS B O 1
ATOM 3716 N N . GLU B 1 140 ? -5.059 15.555 23.047 1 70.56 140 GLU B N 1
ATOM 3717 C CA . GLU B 1 140 ? -5.129 14.32 23.828 1 70.56 140 GLU B CA 1
ATOM 3718 C C . GLU B 1 140 ? -5.695 13.18 22.984 1 70.56 140 GLU B C 1
ATOM 3720 O O . GLU B 1 140 ? -5.391 12.008 23.25 1 70.56 140 GLU B O 1
ATOM 3725 N N . SER B 1 141 ? -6.445 13.594 21.984 1 74.06 141 SER B N 1
ATOM 3726 C CA . SER B 1 141 ? -7.102 12.578 21.172 1 74.06 141 SER B CA 1
ATOM 3727 C C . SER B 1 141 ? -6.352 12.352 19.859 1 74.06 141 SER B C 1
ATOM 3729 O O . SER B 1 141 ? -6.895 11.758 18.922 1 74.06 141 SER B O 1
ATOM 3731 N N . GLN B 1 142 ? -5.129 12.789 19.781 1 75 142 GLN B N 1
ATOM 3732 C CA . GLN B 1 142 ? -4.348 12.672 18.547 1 75 142 GLN B CA 1
ATOM 3733 C C . GLN B 1 142 ? -4.062 11.203 18.219 1 75 142 GLN B C 1
ATOM 3735 O O . GLN B 1 142 ? -3.996 10.828 17.047 1 75 142 GLN B O 1
ATOM 3740 N N . SER B 1 143 ? -3.939 10.375 19.203 1 72.31 143 SER B N 1
ATOM 3741 C CA . SER B 1 143 ? -3.666 8.961 19.016 1 72.31 143 SER B CA 1
ATOM 3742 C C . SER B 1 143 ? -4.844 8.258 18.344 1 72.31 143 SER B C 1
ATOM 3744 O O . SER B 1 143 ? -4.676 7.203 17.719 1 72.31 143 SER B O 1
ATOM 3746 N N . LEU B 1 144 ? -5.941 8.852 18.453 1 75.88 144 LEU B N 1
ATOM 3747 C CA . LEU B 1 144 ? -7.148 8.234 17.906 1 75.88 144 LEU B CA 1
ATOM 3748 C C . LEU B 1 144 ? -7.125 8.258 16.375 1 75.88 144 LEU B C 1
ATOM 3750 O O . LEU B 1 144 ? -7.723 7.398 15.734 1 75.88 144 LEU B O 1
ATOM 3754 N N . LYS B 1 145 ? -6.488 9.242 15.867 1 73.88 145 LYS B N 1
ATOM 3755 C CA . LYS B 1 145 ? -6.402 9.297 14.414 1 73.88 145 LYS B CA 1
ATOM 3756 C C . LYS B 1 145 ? -5.613 8.109 13.867 1 73.88 145 LYS B C 1
ATOM 3758 O O . LYS B 1 145 ? -5.988 7.527 12.844 1 73.88 145 LYS B O 1
ATOM 3763 N N . SER B 1 146 ? -4.586 7.703 14.555 1 74.38 146 SER B N 1
ATOM 3764 C CA . SER B 1 146 ? -3.777 6.559 14.141 1 74.38 146 SER B CA 1
ATOM 3765 C C . SER B 1 146 ? -4.527 5.25 14.352 1 74.38 146 SER B C 1
ATOM 3767 O O . SER B 1 146 ? -4.195 4.23 13.742 1 74.38 146 SER B O 1
ATOM 3769 N N . MET B 1 147 ? -5.5 5.309 15.156 1 80.19 147 MET B N 1
ATOM 3770 C CA . MET B 1 147 ? -6.273 4.117 15.477 1 80.19 147 MET B CA 1
ATOM 3771 C C . MET B 1 147 ? -7.094 3.656 14.273 1 80.19 147 MET B C 1
ATOM 3773 O O . MET B 1 147 ? -7.285 2.457 14.07 1 80.19 147 MET B O 1
ATOM 3777 N N . VAL B 1 148 ? -7.484 4.613 13.453 1 85.38 148 VAL B N 1
ATOM 3778 C CA . VAL B 1 148 ? -8.289 4.258 12.289 1 85.38 148 VAL B CA 1
ATOM 3779 C C . VAL B 1 148 ? -7.473 3.393 11.336 1 85.38 148 VAL B C 1
ATOM 3781 O O . VAL B 1 148 ? -7.918 2.32 10.922 1 85.38 148 VAL B O 1
ATOM 3784 N N . GLN B 1 149 ? -6.336 3.826 11.039 1 83.94 149 GLN B N 1
ATOM 3785 C CA . GLN B 1 149 ? -5.473 3.07 10.141 1 83.94 149 GLN B CA 1
ATOM 3786 C C . GLN B 1 149 ? -5.09 1.723 10.742 1 83.94 149 GLN B C 1
ATOM 3788 O O . GLN B 1 149 ? -5.012 0.717 10.039 1 83.94 149 GLN B O 1
ATOM 3793 N N . SER B 1 150 ? -4.832 1.685 12.039 1 84.56 150 SER B N 1
ATOM 3794 C CA . SER B 1 150 ? -4.496 0.442 12.727 1 84.56 150 SER B CA 1
ATOM 3795 C C . SER B 1 150 ? -5.656 -0.549 12.672 1 84.56 150 SER B C 1
ATOM 3797 O O . SER B 1 150 ? -5.445 -1.746 12.469 1 84.56 150 SER B O 1
ATOM 3799 N N . LEU B 1 151 ? -6.781 -0.026 12.828 1 89.06 151 LEU B N 1
ATOM 3800 C CA . LEU B 1 151 ? -7.957 -0.889 12.789 1 89.06 151 LEU B CA 1
ATOM 3801 C C . LEU B 1 151 ? -8.188 -1.426 11.383 1 89.06 151 LEU B C 1
ATOM 3803 O O . LEU B 1 151 ? -8.594 -2.578 11.211 1 89.06 151 LEU B O 1
ATOM 3807 N N . PHE B 1 152 ? -7.984 -0.573 10.43 1 91.88 152 PHE B N 1
ATOM 3808 C CA . PHE B 1 152 ? -8.086 -1.041 9.055 1 91.88 152 PHE B CA 1
ATOM 3809 C C . PHE B 1 152 ? -7.094 -2.168 8.789 1 91.88 152 PHE B C 1
ATOM 3811 O O . PHE B 1 152 ? -7.449 -3.186 8.195 1 91.88 152 PHE B O 1
ATOM 3818 N N . MET B 1 153 ? -5.902 -2.031 9.258 1 89.62 153 MET B N 1
ATOM 3819 C CA . MET B 1 153 ? -4.863 -3.039 9.062 1 89.62 153 MET B CA 1
ATOM 3820 C C . MET B 1 153 ? -5.188 -4.312 9.836 1 89.62 153 MET B C 1
ATOM 3822 O O . MET B 1 153 ? -4.977 -5.418 9.344 1 89.62 153 MET B O 1
ATOM 3826 N N . ALA B 1 154 ? -5.645 -4.117 10.961 1 90.44 154 ALA B N 1
ATOM 3827 C CA . ALA B 1 154 ? -6.059 -5.273 11.75 1 90.44 154 ALA B CA 1
ATOM 3828 C C . ALA B 1 154 ? -7.172 -6.047 11.055 1 90.44 154 ALA B C 1
ATOM 3830 O O . ALA B 1 154 ? -7.164 -7.281 11.039 1 90.44 154 ALA B O 1
ATOM 3831 N N . GLY B 1 155 ? -8.109 -5.324 10.578 1 94.06 155 GLY B N 1
ATOM 3832 C CA . GLY B 1 155 ? -9.156 -5.961 9.797 1 94.06 155 GLY B CA 1
ATOM 3833 C C . GLY B 1 155 ? -8.633 -6.699 8.586 1 94.06 155 GLY B C 1
ATOM 3834 O O . GLY B 1 155 ? -9.078 -7.809 8.281 1 94.06 155 GLY B O 1
ATOM 3835 N N . SER B 1 156 ? -7.75 -6.102 7.922 1 92.94 156 SER B N 1
ATOM 3836 C CA . SER B 1 156 ? -7.184 -6.727 6.73 1 92.94 156 SER B CA 1
ATOM 3837 C C . SER B 1 156 ? -6.477 -8.039 7.074 1 92.94 156 SER B C 1
ATOM 3839 O O . SER B 1 156 ? -6.547 -9 6.309 1 92.94 156 SER B O 1
ATOM 3841 N N . LEU B 1 157 ? -5.785 -8.07 8.195 1 90.94 157 LEU B N 1
ATOM 3842 C CA . LEU B 1 157 ? -5.098 -9.281 8.633 1 90.94 157 LEU B CA 1
ATOM 3843 C C . LEU B 1 157 ? -6.098 -10.383 8.969 1 90.94 157 LEU B C 1
ATOM 3845 O O . LEU B 1 157 ? -5.973 -11.508 8.492 1 90.94 157 LEU B O 1
ATOM 3849 N N . LEU B 1 158 ? -7.059 -10.008 9.703 1 93.5 158 LEU B N 1
ATOM 3850 C CA . LEU B 1 158 ? -8.062 -10.977 10.125 1 93.5 158 LEU B CA 1
ATOM 3851 C C . LEU B 1 158 ? -8.898 -11.445 8.938 1 93.5 158 LEU B C 1
ATOM 3853 O O . LEU B 1 158 ? -9.148 -12.641 8.781 1 93.5 158 LEU B O 1
ATOM 3857 N N . GLY B 1 159 ? -9.328 -10.531 8.203 1 93.56 159 GLY B N 1
ATOM 3858 C CA . GLY B 1 159 ? -10.125 -10.867 7.035 1 93.56 159 GLY B CA 1
ATOM 3859 C C . GLY B 1 159 ? -9.375 -11.719 6.027 1 93.56 159 GLY B C 1
ATOM 3860 O O . GLY B 1 159 ? -9.938 -12.648 5.445 1 93.56 159 GLY B O 1
ATOM 3861 N N . GLY B 1 160 ? -8.109 -11.359 5.797 1 91.81 160 GLY B N 1
ATOM 3862 C CA . GLY B 1 160 ? -7.297 -12.156 4.883 1 91.81 160 GLY B CA 1
ATOM 3863 C C . GLY B 1 160 ? -7.184 -13.609 5.293 1 91.81 160 GLY B C 1
ATOM 3864 O O . GLY B 1 160 ? -7.285 -14.508 4.453 1 91.81 160 GLY B O 1
ATOM 3865 N N . LEU B 1 161 ? -7.062 -13.859 6.512 1 88.19 161 LEU B N 1
ATOM 3866 C CA . LEU B 1 161 ? -6.902 -15.219 7.016 1 88.19 161 LEU B CA 1
ATOM 3867 C C . LEU B 1 161 ? -8.234 -15.969 6.984 1 88.19 161 LEU B C 1
ATOM 3869 O O . LEU B 1 161 ? -8.289 -17.125 6.535 1 88.19 161 LEU B O 1
ATOM 3873 N N . ILE B 1 162 ? -9.258 -15.289 7.312 1 92.62 162 ILE B N 1
ATOM 3874 C CA . ILE B 1 162 ? -10.562 -15.938 7.406 1 92.62 162 ILE B CA 1
ATOM 3875 C C . ILE B 1 162 ? -11.148 -16.125 6.012 1 92.62 162 ILE B C 1
ATOM 3877 O O . ILE B 1 162 ? -11.477 -17.25 5.613 1 92.62 162 ILE B O 1
ATOM 3881 N N . TYR B 1 163 ? -11.258 -15.047 5.289 1 93 163 TYR B N 1
ATOM 3882 C CA . TYR B 1 163 ? -11.852 -15.117 3.959 1 93 163 TYR B CA 1
ATOM 3883 C C . TYR B 1 163 ? -10.945 -15.883 2.996 1 93 163 TYR B C 1
ATOM 3885 O O . TYR B 1 163 ? -11.422 -16.438 2.002 1 93 163 TYR B O 1
ATOM 3893 N N . GLY B 1 164 ? -9.664 -15.859 3.266 1 85.81 164 GLY B N 1
ATOM 3894 C CA . GLY B 1 164 ? -8.766 -16.672 2.459 1 85.81 164 GLY B CA 1
ATOM 3895 C C . GLY B 1 164 ? -9.07 -18.156 2.553 1 85.81 164 GLY B C 1
ATOM 3896 O O . GLY B 1 164 ? -9.164 -18.844 1.531 1 85.81 164 GLY B O 1
ATOM 3897 N N . HIS B 1 165 ? -9.266 -18.562 3.703 1 87.31 165 HIS B N 1
ATOM 3898 C CA . HIS B 1 165 ? -9.609 -19.969 3.924 1 87.31 165 HIS B CA 1
ATOM 3899 C C . HIS B 1 165 ? -10.992 -20.297 3.367 1 87.31 165 HIS B C 1
ATOM 3901 O O . HIS B 1 165 ? -11.195 -21.344 2.77 1 87.31 165 HIS B O 1
ATOM 3907 N N . LEU B 1 166 ? -11.828 -19.391 3.488 1 90.88 166 LEU B N 1
ATOM 3908 C CA . LEU B 1 166 ? -13.18 -19.578 2.99 1 90.88 166 LEU B CA 1
ATOM 3909 C C . LEU B 1 166 ? -13.203 -19.594 1.465 1 90.88 166 LEU B C 1
ATOM 3911 O O . LEU B 1 166 ? -14.023 -20.297 0.859 1 90.88 166 LEU B O 1
ATOM 3915 N N . SER B 1 167 ? -12.336 -18.828 0.868 1 90.06 167 SER B N 1
ATOM 3916 C CA . SER B 1 167 ? -12.234 -18.812 -0.587 1 90.06 167 SER B CA 1
ATOM 3917 C C . SER B 1 167 ? -11.82 -20.172 -1.134 1 90.06 167 SER B C 1
ATOM 3919 O O . SER B 1 167 ? -12.273 -20.578 -2.203 1 90.06 167 SER B O 1
ATOM 3921 N N . ASP B 1 168 ? -11.055 -20.891 -0.36 1 86.44 168 ASP B N 1
ATOM 3922 C CA . ASP B 1 168 ? -10.594 -22.219 -0.784 1 86.44 168 ASP B CA 1
ATOM 3923 C C . ASP B 1 168 ? -11.695 -23.25 -0.635 1 86.44 168 ASP B C 1
ATOM 3925 O O . ASP B 1 168 ? -11.75 -24.219 -1.397 1 86.44 168 ASP B O 1
ATOM 3929 N N . ARG B 1 169 ? -12.594 -23.016 0.242 1 88.25 169 ARG B N 1
ATOM 3930 C CA . ARG B 1 169 ? -13.625 -24.016 0.533 1 88.25 169 ARG B CA 1
ATOM 3931 C C . ARG B 1 169 ? -14.875 -23.75 -0.301 1 88.25 169 ARG B C 1
ATOM 3933 O O . ARG B 1 169 ? -15.477 -24.688 -0.831 1 88.25 169 ARG B O 1
ATOM 3940 N N . VAL B 1 170 ? -15.305 -22.547 -0.433 1 90.69 170 VAL B N 1
ATOM 3941 C CA . VAL B 1 170 ? -16.594 -22.234 -1.04 1 90.69 170 VAL B CA 1
ATOM 3942 C C . VAL B 1 170 ? -16.391 -21.844 -2.504 1 90.69 170 VAL B C 1
ATOM 3944 O O . VAL B 1 170 ? -17.266 -22.078 -3.34 1 90.69 170 VAL B O 1
ATOM 3947 N N . GLY B 1 171 ? -15.258 -21.344 -2.793 1 89.31 171 GLY B N 1
ATOM 3948 C CA . GLY B 1 171 ? -14.984 -20.844 -4.129 1 89.31 171 GLY B CA 1
ATOM 3949 C C . GLY B 1 171 ? -14.469 -19.422 -4.133 1 89.31 171 GLY B C 1
ATOM 3950 O O . GLY B 1 171 ? -14.914 -18.594 -3.336 1 89.31 171 GLY B O 1
ATOM 3951 N N . ARG B 1 172 ? -13.609 -19.141 -4.992 1 88.25 172 ARG B N 1
ATOM 3952 C CA . ARG B 1 172 ? -12.977 -17.828 -5.039 1 88.25 172 ARG B CA 1
ATOM 3953 C C . ARG B 1 172 ? -13.922 -16.781 -5.609 1 88.25 172 ARG B C 1
ATOM 3955 O O . ARG B 1 172 ? -13.953 -15.648 -5.141 1 88.25 172 ARG B O 1
ATOM 3962 N N . LYS B 1 173 ? -14.648 -17.203 -6.559 1 90.31 173 LYS B N 1
ATOM 3963 C CA . LYS B 1 173 ? -15.555 -16.281 -7.223 1 90.31 173 LYS B CA 1
ATOM 3964 C C . LYS B 1 173 ? -16.609 -15.758 -6.254 1 90.31 173 LYS B C 1
ATOM 3966 O O . LYS B 1 173 ? -16.844 -14.547 -6.16 1 90.31 173 LYS B O 1
ATOM 3971 N N . ILE B 1 174 ? -17.203 -16.625 -5.512 1 91.69 174 ILE B N 1
ATOM 3972 C CA . ILE B 1 174 ? -18.297 -16.266 -4.605 1 91.69 174 ILE B CA 1
ATOM 3973 C C . ILE B 1 174 ? -17.75 -15.375 -3.48 1 91.69 174 ILE B C 1
ATOM 3975 O O . ILE B 1 174 ? -18.375 -14.367 -3.131 1 91.69 174 ILE B O 1
ATOM 3979 N N . ILE B 1 175 ? -16.672 -15.758 -2.926 1 93.31 175 ILE B N 1
ATOM 3980 C CA . ILE B 1 175 ? -16.109 -14.984 -1.822 1 93.31 175 ILE B CA 1
ATOM 3981 C C . ILE B 1 175 ? -15.648 -13.617 -2.33 1 93.31 175 ILE B C 1
ATOM 3983 O O . ILE B 1 175 ? -15.797 -12.609 -1.637 1 93.31 175 ILE B O 1
ATOM 3987 N N . CYS B 1 176 ? -15.078 -13.602 -3.498 1 92.06 176 CYS B N 1
ATOM 3988 C CA . CYS B 1 176 ? -14.672 -12.328 -4.086 1 92.06 176 CYS B CA 1
ATOM 3989 C C . CYS B 1 176 ? -15.867 -11.398 -4.258 1 92.06 176 CYS B C 1
ATOM 3991 O O . CYS B 1 176 ? -15.789 -10.211 -3.934 1 92.06 176 CYS B O 1
ATOM 3993 N N . LYS B 1 177 ? -16.953 -11.922 -4.73 1 92.62 177 LYS B N 1
ATOM 3994 C CA . LYS B 1 177 ? -18.172 -11.141 -4.898 1 92.62 177 LYS B CA 1
ATOM 3995 C C . LYS B 1 177 ? -18.656 -10.594 -3.562 1 92.62 177 LYS B C 1
ATOM 3997 O O . LYS B 1 177 ? -19.031 -9.414 -3.463 1 92.62 177 LYS B O 1
ATOM 4002 N N . LEU B 1 178 ? -18.656 -11.422 -2.609 1 93.69 178 LEU B N 1
ATOM 4003 C CA . LEU B 1 178 ? -19.125 -11.031 -1.284 1 93.69 178 LEU B CA 1
ATOM 4004 C C . LEU B 1 178 ? -18.219 -9.961 -0.684 1 93.69 178 LEU B C 1
ATOM 4006 O O . LEU B 1 178 ? -18.703 -9.047 -0.01 1 93.69 178 LEU B O 1
ATOM 4010 N N . CYS B 1 179 ? -16.984 -10.102 -0.889 1 94.81 179 CYS B N 1
ATOM 4011 C CA . CYS B 1 179 ? -16.031 -9.125 -0.366 1 94.81 179 CYS B CA 1
ATOM 4012 C C . CYS B 1 179 ? -16.188 -7.781 -1.064 1 94.81 179 CYS B C 1
ATOM 4014 O O . CYS B 1 179 ? -16.078 -6.734 -0.431 1 94.81 179 CYS B O 1
ATOM 4016 N N . PHE B 1 180 ? -16.469 -7.812 -2.393 1 94.81 180 PHE B N 1
ATOM 4017 C CA . PHE B 1 180 ? -16.734 -6.566 -3.102 1 94.81 180 PHE B CA 1
ATOM 4018 C C . PHE B 1 180 ? -17.969 -5.871 -2.531 1 94.81 180 PHE B C 1
ATOM 4020 O O . PHE B 1 180 ? -17.969 -4.656 -2.336 1 94.81 180 PHE B O 1
ATOM 4027 N N . LEU B 1 181 ? -18.938 -6.68 -2.273 1 95.19 181 LEU B N 1
ATOM 4028 C CA . LEU B 1 181 ? -20.156 -6.133 -1.714 1 95.19 181 LEU B CA 1
ATOM 4029 C C . LEU B 1 181 ? -19.922 -5.547 -0.327 1 95.19 181 LEU B C 1
ATOM 4031 O O . LEU B 1 181 ? -20.359 -4.438 -0.03 1 95.19 181 LEU B O 1
ATOM 4035 N N . GLN B 1 182 ? -19.266 -6.301 0.452 1 96.75 182 GLN B N 1
ATOM 4036 C CA . GLN B 1 182 ? -18.969 -5.844 1.806 1 96.75 182 GLN B CA 1
ATOM 4037 C C . GLN B 1 182 ? -18.156 -4.555 1.783 1 96.75 182 GLN B C 1
ATOM 4039 O O . GLN B 1 182 ? -18.406 -3.641 2.57 1 96.75 182 GLN B O 1
ATOM 4044 N N . LEU B 1 183 ? -17.188 -4.465 0.967 1 95.88 183 LEU B N 1
ATOM 4045 C CA . LEU B 1 183 ? -16.359 -3.273 0.857 1 95.88 183 LEU B CA 1
ATOM 4046 C C . LEU B 1 183 ? -17.188 -2.078 0.389 1 95.88 183 LEU B C 1
ATOM 4048 O O . LEU B 1 183 ? -17.047 -0.978 0.931 1 95.88 183 LEU B O 1
ATOM 4052 N N . ALA B 1 184 ? -17.984 -2.299 -0.605 1 95.25 184 ALA B N 1
ATOM 4053 C CA . ALA B 1 184 ? -18.828 -1.225 -1.14 1 95.25 184 ALA B CA 1
ATOM 4054 C C . ALA B 1 184 ? -19.766 -0.672 -0.067 1 95.25 184 ALA B C 1
ATOM 4056 O O . ALA B 1 184 ? -19.875 0.544 0.098 1 95.25 184 ALA B O 1
ATOM 4057 N N . ILE B 1 185 ? -20.344 -1.521 0.671 1 96.25 185 ILE B N 1
ATOM 4058 C CA . ILE B 1 185 ? -21.297 -1.112 1.694 1 96.25 185 ILE B CA 1
ATOM 4059 C C . ILE B 1 185 ? -20.562 -0.405 2.832 1 96.25 185 ILE B C 1
ATOM 4061 O O . ILE B 1 185 ? -20.969 0.675 3.266 1 96.25 185 ILE B O 1
ATOM 4065 N N . SER B 1 186 ? -19.547 -0.995 3.309 1 96.62 186 SER B N 1
ATOM 4066 C CA . SER B 1 186 ? -18.812 -0.433 4.438 1 96.62 186 SER B CA 1
ATOM 4067 C C . SER B 1 186 ? -18.219 0.931 4.09 1 96.62 186 SER B C 1
ATOM 4069 O O . SER B 1 186 ? -18.312 1.869 4.883 1 96.62 186 SER B O 1
ATOM 4071 N N . ASN B 1 187 ? -17.672 1.061 2.938 1 94 187 ASN B N 1
ATOM 4072 C CA . ASN B 1 187 ? -17.062 2.32 2.523 1 94 187 ASN B CA 1
ATOM 4073 C C . ASN B 1 187 ? -18.109 3.41 2.322 1 94 187 ASN B C 1
ATOM 4075 O O . ASN B 1 187 ? -17.875 4.57 2.672 1 94 187 ASN B O 1
ATOM 4079 N N . THR B 1 188 ? -19.219 3.066 1.697 1 95.19 188 THR B N 1
ATOM 4080 C CA . THR B 1 188 ? -20.281 4.043 1.489 1 95.19 188 THR B CA 1
ATOM 4081 C C . THR B 1 188 ? -20.859 4.496 2.822 1 95.19 188 THR B C 1
ATOM 4083 O O . THR B 1 188 ? -21.094 5.688 3.035 1 95.19 188 THR B O 1
ATOM 4086 N N . CYS B 1 189 ? -21.047 3.59 3.709 1 96.38 189 CYS B N 1
ATOM 4087 C CA . CYS B 1 189 ? -21.594 3.922 5.023 1 96.38 189 CYS B CA 1
ATOM 4088 C C . CYS B 1 189 ? -20.594 4.738 5.832 1 96.38 189 CYS B C 1
ATOM 4090 O O . CYS B 1 189 ? -20.984 5.562 6.664 1 96.38 189 CYS B O 1
ATOM 4092 N N . ALA B 1 190 ? -19.359 4.539 5.605 1 94.94 190 ALA B N 1
ATOM 4093 C CA . ALA B 1 190 ? -18.312 5.273 6.324 1 94.94 190 ALA B CA 1
ATOM 4094 C C . ALA B 1 190 ? -18.359 6.762 5.996 1 94.94 190 ALA B C 1
ATOM 4096 O O . ALA B 1 190 ? -18.047 7.602 6.84 1 94.94 190 ALA B O 1
ATOM 4097 N N . ALA B 1 191 ? -18.766 7.066 4.77 1 93.38 191 ALA B N 1
ATOM 4098 C CA . ALA B 1 191 ? -18.875 8.461 4.363 1 93.38 191 ALA B CA 1
ATOM 4099 C C . ALA B 1 191 ? -19.953 9.188 5.164 1 93.38 191 ALA B C 1
ATOM 4101 O O . ALA B 1 191 ? -19.891 10.414 5.32 1 93.38 191 ALA B O 1
ATOM 4102 N N . PHE B 1 192 ? -20.859 8.422 5.703 1 94.25 192 PHE B N 1
ATOM 4103 C CA . PHE B 1 192 ? -21.969 9.023 6.43 1 94.25 192 PHE B CA 1
ATOM 4104 C C . PHE B 1 192 ? -21.891 8.703 7.914 1 94.25 192 PHE B C 1
ATOM 4106 O O . PHE B 1 192 ? -22.875 8.82 8.641 1 94.25 192 PHE B O 1
ATOM 4113 N N . ALA B 1 193 ? -20.844 8.242 8.297 1 94 193 ALA B N 1
ATOM 4114 C CA . ALA B 1 193 ? -20.703 7.879 9.711 1 94 193 ALA B CA 1
ATOM 4115 C C . ALA B 1 193 ? -20.922 9.086 10.609 1 94 193 ALA B C 1
ATOM 4117 O O . ALA B 1 193 ? -20.281 10.133 10.438 1 94 193 ALA B O 1
ATOM 4118 N N . PRO B 1 194 ? -21.75 9.008 11.609 1 91.5 194 PRO B N 1
ATOM 4119 C CA . PRO B 1 194 ? -22.047 10.141 12.492 1 91.5 194 PRO B CA 1
ATOM 4120 C C . PRO B 1 194 ? -21.047 10.273 13.641 1 91.5 194 PRO B C 1
ATOM 4122 O O . PRO B 1 194 ? -20.859 11.367 14.172 1 91.5 194 PRO B O 1
ATOM 4125 N N . THR B 1 195 ? -20.547 9.109 14.016 1 92.88 195 THR B N 1
ATOM 4126 C CA . THR B 1 195 ? -19.594 9.125 15.117 1 92.88 195 THR B CA 1
ATOM 4127 C C . THR B 1 195 ? -18.281 8.492 14.695 1 92.88 195 THR B C 1
ATOM 4129 O O . THR B 1 195 ? -18.219 7.738 13.719 1 92.88 195 THR B O 1
ATOM 4132 N N . PHE B 1 196 ? -17.328 8.812 15.492 1 92 196 PHE B N 1
ATOM 4133 C CA . PHE B 1 196 ? -15.984 8.312 15.203 1 92 196 PHE B CA 1
ATOM 4134 C C . PHE B 1 196 ? -15.922 6.801 15.383 1 92 196 PHE B C 1
ATOM 4136 O O . PHE B 1 196 ? -15.273 6.105 14.594 1 92 196 PHE B O 1
ATOM 4143 N N . LEU B 1 197 ? -16.594 6.32 16.359 1 91.88 197 LEU B N 1
ATOM 4144 C CA . LEU B 1 197 ? -16.594 4.887 16.641 1 91.88 197 LEU B CA 1
ATOM 4145 C C . LEU B 1 197 ? -17.219 4.113 15.484 1 91.88 197 LEU B C 1
ATOM 4147 O O . LEU B 1 197 ? -16.703 3.07 15.07 1 91.88 197 LEU B O 1
ATOM 4151 N N . VAL B 1 198 ? -18.297 4.652 14.977 1 94.94 198 VAL B N 1
ATOM 4152 C CA . VAL B 1 198 ? -18.969 4.012 13.852 1 94.94 198 VAL B CA 1
ATOM 4153 C C . VAL B 1 198 ? -18.047 4.02 12.633 1 94.94 198 VAL B C 1
ATOM 4155 O O . VAL B 1 198 ? -17.984 3.037 11.891 1 94.94 198 VAL B O 1
ATOM 4158 N N . TYR B 1 199 ? -17.375 5.113 12.461 1 95.38 199 TYR B N 1
ATOM 4159 C CA . TYR B 1 199 ? -16.422 5.211 11.359 1 95.38 199 TYR B CA 1
ATOM 4160 C C . TYR B 1 199 ? -15.32 4.16 11.484 1 95.38 199 TYR B C 1
ATOM 4162 O O . TYR B 1 199 ? -14.977 3.496 10.5 1 95.38 199 TYR B O 1
ATOM 4170 N N . CYS B 1 200 ? -14.852 3.959 12.703 1 93.88 200 CYS B N 1
ATOM 4171 C CA . CYS B 1 200 ? -13.781 3 12.953 1 93.88 200 CYS B CA 1
ATOM 4172 C C . CYS B 1 200 ? -14.242 1.576 12.664 1 93.88 200 CYS B C 1
ATOM 4174 O O . CYS B 1 200 ? -13.516 0.793 12.055 1 93.88 200 CYS B O 1
ATOM 4176 N N . ILE B 1 201 ? -15.375 1.265 13 1 95.94 201 ILE B N 1
ATOM 4177 C CA . ILE B 1 201 ? -15.906 -0.077 12.797 1 95.94 201 ILE B CA 1
ATOM 4178 C C . ILE B 1 201 ? -16.109 -0.335 11.305 1 95.94 201 ILE B C 1
ATOM 4180 O O . ILE B 1 201 ? -15.789 -1.421 10.812 1 95.94 201 ILE B O 1
ATOM 4184 N N . LEU B 1 202 ? -16.578 0.662 10.672 1 96.38 202 LEU B N 1
ATOM 4185 C CA . LEU B 1 202 ? -16.828 0.52 9.242 1 96.38 202 LEU B CA 1
ATOM 4186 C C . LEU B 1 202 ? -15.508 0.371 8.484 1 96.38 202 LEU B C 1
ATOM 4188 O O . LEU B 1 202 ? -15.414 -0.413 7.535 1 96.38 202 LEU B O 1
ATOM 4192 N N . ARG B 1 203 ? -14.523 1.053 8.953 1 94.81 203 ARG B N 1
ATOM 4193 C CA . ARG B 1 203 ? -13.219 0.928 8.32 1 94.81 203 ARG B CA 1
ATOM 4194 C C . ARG B 1 203 ? -12.594 -0.43 8.617 1 94.81 203 ARG B C 1
ATOM 4196 O O . ARG B 1 203 ? -11.906 -1.001 7.766 1 94.81 203 ARG B O 1
ATOM 4203 N N . PHE B 1 204 ? -12.836 -0.883 9.781 1 95.94 204 PHE B N 1
ATOM 4204 C CA . PHE B 1 204 ? -12.391 -2.229 10.125 1 95.94 204 PHE B CA 1
ATOM 4205 C C . PHE B 1 204 ? -13.023 -3.262 9.203 1 95.94 204 PHE B C 1
ATOM 4207 O O . PHE B 1 204 ? -12.336 -4.152 8.695 1 95.94 204 PHE B O 1
ATOM 4214 N N . LEU B 1 205 ? -14.234 -3.09 8.953 1 96.31 205 LEU B N 1
ATOM 4215 C CA . LEU B 1 205 ? -14.953 -4.008 8.078 1 96.31 205 LEU B CA 1
ATOM 4216 C C . LEU B 1 205 ? -14.477 -3.867 6.637 1 96.31 205 LEU B C 1
ATOM 4218 O O . LEU B 1 205 ? -14.43 -4.852 5.895 1 96.31 205 LEU B O 1
ATOM 4222 N N . ALA B 1 206 ? -14.211 -2.662 6.246 1 95.44 206 ALA B N 1
ATOM 4223 C CA . ALA B 1 206 ? -13.672 -2.436 4.906 1 95.44 206 ALA B CA 1
ATOM 4224 C C . ALA B 1 206 ? -12.32 -3.123 4.738 1 95.44 206 ALA B C 1
ATOM 4226 O O . ALA B 1 206 ? -12.062 -3.75 3.711 1 95.44 206 ALA B O 1
ATOM 4227 N N . GLY B 1 207 ? -11.492 -3.027 5.754 1 94.25 207 GLY B N 1
ATOM 4228 C CA . GLY B 1 207 ? -10.211 -3.723 5.727 1 94.25 207 GLY B CA 1
ATOM 4229 C C . GLY B 1 207 ? -10.352 -5.23 5.703 1 94.25 207 GLY B C 1
ATOM 4230 O O . GLY B 1 207 ? -9.57 -5.926 5.047 1 94.25 207 GLY B O 1
ATOM 4231 N N . PHE B 1 208 ? -11.383 -5.73 6.246 1 94.69 208 PHE B N 1
ATOM 4232 C CA . PHE B 1 208 ? -11.648 -7.156 6.371 1 94.69 208 PHE B CA 1
ATOM 4233 C C . PHE B 1 208 ? -11.805 -7.801 4.996 1 94.69 208 PHE B C 1
ATOM 4235 O O . PHE B 1 208 ? -11.461 -8.969 4.809 1 94.69 208 PHE B O 1
ATOM 4242 N N . SER B 1 209 ? -12.234 -7.039 4.082 1 94.62 209 SER B N 1
ATOM 4243 C CA . SER B 1 209 ? -12.523 -7.59 2.762 1 94.62 209 SER B CA 1
ATOM 4244 C C . SER B 1 209 ? -11.422 -7.25 1.765 1 94.62 209 SER B C 1
ATOM 4246 O O . SER B 1 209 ? -11.297 -7.895 0.723 1 94.62 209 SER B O 1
ATOM 4248 N N . THR B 1 210 ? -10.664 -6.289 2.043 1 92.75 210 THR B N 1
ATOM 4249 C CA . THR B 1 210 ? -9.75 -5.703 1.07 1 92.75 210 THR B CA 1
ATOM 4250 C C . THR B 1 210 ? -8.641 -6.688 0.707 1 92.75 210 THR B C 1
ATOM 4252 O O . THR B 1 210 ? -8.375 -6.926 -0.474 1 92.75 210 THR B O 1
ATOM 4255 N N . MET B 1 211 ? -8.008 -7.352 1.65 1 90.44 211 MET B N 1
ATOM 4256 C CA . MET B 1 211 ? -6.883 -8.242 1.383 1 90.44 211 MET B CA 1
ATOM 4257 C C . MET B 1 211 ? -7.336 -9.484 0.623 1 90.44 211 MET B C 1
ATOM 4259 O O . MET B 1 211 ? -6.598 -10.008 -0.21 1 90.44 211 MET B O 1
ATOM 4263 N N . THR B 1 212 ? -8.484 -9.844 0.927 1 91.94 212 THR B N 1
ATOM 4264 C CA . THR B 1 212 ? -9.023 -11.016 0.246 1 91.94 212 THR B CA 1
ATOM 4265 C C . THR B 1 212 ? -9.297 -10.711 -1.224 1 91.94 212 THR B C 1
ATOM 4267 O O . THR B 1 212 ? -9.07 -11.555 -2.092 1 91.94 212 THR B O 1
ATOM 4270 N N . ILE B 1 213 ? -9.773 -9.602 -1.488 1 93.25 213 ILE B N 1
ATOM 4271 C CA . ILE B 1 213 ? -10.008 -9.203 -2.873 1 93.25 213 ILE B CA 1
ATOM 4272 C C . ILE B 1 213 ? -8.68 -9.172 -3.631 1 93.25 213 ILE B C 1
ATOM 4274 O O . ILE B 1 213 ? -8.562 -9.742 -4.719 1 93.25 213 ILE B O 1
ATOM 4278 N N . LEU B 1 214 ? -7.688 -8.602 -3.006 1 92.44 214 LEU B N 1
ATOM 4279 C CA . LEU B 1 214 ? -6.375 -8.516 -3.635 1 92.44 214 LEU B CA 1
ATOM 4280 C C . LEU B 1 214 ? -5.793 -9.906 -3.879 1 92.44 214 LEU B C 1
ATOM 4282 O O . LEU B 1 214 ? -5.266 -10.18 -4.957 1 92.44 214 LEU B O 1
ATOM 4286 N N . GLY B 1 215 ? -5.934 -10.719 -2.924 1 92.62 215 GLY B N 1
ATOM 4287 C CA . GLY B 1 215 ? -5.41 -12.07 -3.045 1 92.62 215 GLY B CA 1
ATOM 4288 C C . GLY B 1 215 ? -6.102 -12.883 -4.121 1 92.62 215 GLY B C 1
ATOM 4289 O O . GLY B 1 215 ? -5.449 -13.586 -4.895 1 92.62 215 GLY B O 1
ATOM 4290 N N . ASN B 1 216 ? -7.352 -12.742 -4.191 1 90.88 216 ASN B N 1
ATOM 4291 C CA . ASN B 1 216 ? -8.109 -13.516 -5.168 1 90.88 216 ASN B CA 1
ATOM 4292 C C . ASN B 1 216 ? -7.828 -13.047 -6.594 1 90.88 216 ASN B C 1
ATOM 4294 O O . ASN B 1 216 ? -7.852 -13.852 -7.531 1 90.88 216 ASN B O 1
ATOM 4298 N N . THR B 1 217 ? -7.598 -11.812 -6.75 1 89.25 217 THR B N 1
ATOM 4299 C CA . THR B 1 217 ? -7.223 -11.328 -8.07 1 89.25 217 THR B CA 1
ATOM 4300 C C . THR B 1 217 ? -5.91 -11.961 -8.531 1 89.25 217 THR B C 1
ATOM 4302 O O . THR B 1 217 ? -5.766 -12.32 -9.695 1 89.25 217 THR B O 1
ATOM 4305 N N . PHE B 1 218 ? -4.988 -12.141 -7.59 1 91.81 218 PHE B N 1
ATOM 4306 C CA . PHE B 1 218 ? -3.732 -12.805 -7.91 1 91.81 218 PHE B CA 1
ATOM 4307 C C . PHE B 1 218 ? -3.965 -14.273 -8.234 1 91.81 218 PHE B C 1
ATOM 4309 O O . PHE B 1 218 ? -3.529 -14.758 -9.281 1 91.81 218 PHE B O 1
ATOM 4316 N N . ILE B 1 219 ? -4.691 -14.875 -7.441 1 91.94 219 ILE B N 1
ATOM 4317 C CA . ILE B 1 219 ? -4.855 -16.328 -7.551 1 91.94 219 ILE B CA 1
ATOM 4318 C C . ILE B 1 219 ? -5.605 -16.672 -8.836 1 91.94 219 ILE B C 1
ATOM 4320 O O . ILE B 1 219 ? -5.176 -17.531 -9.602 1 91.94 219 ILE B O 1
ATOM 4324 N N . LEU B 1 220 ? -6.664 -15.953 -9.047 1 91.19 220 LEU B N 1
ATOM 4325 C CA . LEU B 1 220 ? -7.461 -16.234 -10.242 1 91.19 220 LEU B CA 1
ATOM 4326 C C . LEU B 1 220 ? -6.672 -15.93 -11.508 1 91.19 220 LEU B C 1
ATOM 4328 O O . LEU B 1 220 ? -6.773 -16.656 -12.5 1 91.19 220 LEU B O 1
ATOM 4332 N N . SER B 1 221 ? -5.898 -14.938 -11.477 1 91.19 221 SER B N 1
ATOM 4333 C CA . SER B 1 221 ? -5.07 -14.602 -12.633 1 91.19 221 SER B CA 1
ATOM 4334 C C . SER B 1 221 ? -4.012 -15.672 -12.875 1 91.19 221 SER B C 1
ATOM 4336 O O . SER B 1 221 ? -3.787 -16.094 -14.016 1 91.19 221 SER B O 1
ATOM 4338 N N . LEU B 1 222 ? -3.447 -16.203 -11.844 1 89.19 222 LEU B N 1
ATOM 4339 C CA . LEU B 1 222 ? -2.35 -17.156 -11.953 1 89.19 222 LEU B CA 1
ATOM 4340 C C . LEU B 1 222 ? -2.865 -18.531 -12.344 1 89.19 222 LEU B C 1
ATOM 4342 O O . LEU B 1 222 ? -2.174 -19.297 -13.031 1 89.19 222 LEU B O 1
ATOM 4346 N N . GLU B 1 223 ? -4.023 -18.828 -11.938 1 87.5 223 GLU B N 1
ATOM 4347 C CA . GLU B 1 223 ? -4.574 -20.141 -12.234 1 87.5 223 GLU B CA 1
ATOM 4348 C C . GLU B 1 223 ? -5.008 -20.25 -13.688 1 87.5 223 GLU B C 1
ATOM 4350 O O . GLU B 1 223 ? -5.141 -21.359 -14.227 1 87.5 223 GLU B O 1
ATOM 4355 N N . TRP B 1 224 ? -5.246 -19.141 -14.359 1 89.56 224 TRP B N 1
ATOM 4356 C CA . TRP B 1 224 ? -5.672 -19.172 -15.758 1 89.56 224 TRP B CA 1
ATOM 4357 C C . TRP B 1 224 ? -4.504 -18.859 -16.688 1 89.56 224 TRP B C 1
ATOM 4359 O O . TRP B 1 224 ? -4.668 -18.844 -17.906 1 89.56 224 TRP B O 1
ATOM 4369 N N . THR B 1 225 ? -3.377 -18.656 -16.094 1 88.06 225 THR B N 1
ATOM 4370 C CA . THR B 1 225 ? -2.209 -18.312 -16.906 1 88.06 225 THR B CA 1
ATOM 4371 C C . THR B 1 225 ? -1.172 -19.438 -16.844 1 88.06 225 THR B C 1
ATOM 4373 O O . THR B 1 225 ? -1.046 -20.125 -15.828 1 88.06 225 THR B O 1
ATOM 4376 N N . LEU B 1 226 ? -0.499 -19.625 -17.922 1 85 226 LEU B N 1
ATOM 4377 C CA . LEU B 1 226 ? 0.573 -20.609 -17.984 1 85 226 LEU B CA 1
ATOM 4378 C C . LEU B 1 226 ? 1.751 -20.188 -17.109 1 85 226 LEU B C 1
ATOM 4380 O O . LEU B 1 226 ? 1.94 -19 -16.844 1 85 226 LEU B O 1
ATOM 4384 N N . PRO B 1 227 ? 2.48 -21.109 -16.609 1 80.94 227 PRO B N 1
ATOM 4385 C CA . PRO B 1 227 ? 3.598 -20.812 -15.703 1 80.94 227 PRO B CA 1
ATOM 4386 C C . PRO B 1 227 ? 4.59 -19.828 -16.297 1 80.94 227 PRO B C 1
ATOM 4388 O O . PRO B 1 227 ? 5.148 -18.984 -15.57 1 80.94 227 PRO B O 1
ATOM 4391 N N . GLN B 1 228 ? 4.758 -19.781 -17.594 1 78.88 228 GLN B N 1
ATOM 4392 C CA . GLN B 1 228 ? 5.73 -18.906 -18.234 1 78.88 228 GLN B CA 1
ATOM 4393 C C . GLN B 1 228 ? 5.281 -17.453 -18.188 1 78.88 228 GLN B C 1
ATOM 4395 O O . GLN B 1 228 ? 6.105 -16.531 -18.219 1 78.88 228 GLN B O 1
ATOM 4400 N N . SER B 1 229 ? 4.047 -17.281 -18.047 1 86.56 229 SER B N 1
ATOM 4401 C CA . SER B 1 229 ? 3.506 -15.93 -18.094 1 86.56 229 SER B CA 1
ATOM 4402 C C . SER B 1 229 ? 3.098 -15.445 -16.703 1 86.56 229 SER B C 1
ATOM 4404 O O . SER B 1 229 ? 2.607 -14.328 -16.562 1 86.56 229 SER B O 1
ATOM 4406 N N . ARG B 1 230 ? 3.299 -16.234 -15.734 1 87.25 230 ARG B N 1
ATOM 4407 C CA . ARG B 1 230 ? 2.855 -15.898 -14.391 1 87.25 230 ARG B CA 1
ATOM 4408 C C . ARG B 1 230 ? 3.67 -14.734 -13.82 1 87.25 230 ARG B C 1
ATOM 4410 O O . ARG B 1 230 ? 3.131 -13.875 -13.125 1 87.25 230 ARG B O 1
ATOM 4417 N N . SER B 1 231 ? 4.941 -14.797 -14.188 1 87.38 231 SER B N 1
ATOM 4418 C CA . SER B 1 231 ? 5.785 -13.719 -13.695 1 87.38 231 SER B CA 1
ATOM 4419 C C . SER B 1 231 ? 5.316 -12.359 -14.219 1 87.38 231 SER B C 1
ATOM 4421 O O . SER B 1 231 ? 5.273 -11.383 -13.469 1 87.38 231 SER B O 1
ATOM 4423 N N . MET B 1 232 ? 5.012 -12.328 -15.414 1 88.56 232 MET B N 1
ATOM 4424 C CA . MET B 1 232 ? 4.527 -11.086 -16.016 1 88.56 232 MET B CA 1
ATOM 4425 C C . MET B 1 232 ? 3.191 -10.672 -15.414 1 88.56 232 MET B C 1
ATOM 4427 O O . MET B 1 232 ? 2.971 -9.492 -15.133 1 88.56 232 MET B O 1
ATOM 4431 N N . ALA B 1 233 ? 2.33 -11.602 -15.227 1 91.06 233 ALA B N 1
ATOM 4432 C CA . ALA B 1 233 ? 1.024 -11.312 -14.641 1 91.06 233 ALA B CA 1
ATOM 4433 C C . ALA B 1 233 ? 1.172 -10.711 -13.242 1 91.06 233 ALA B C 1
ATOM 4435 O O . ALA B 1 233 ? 0.519 -9.719 -12.922 1 91.06 233 ALA B O 1
ATOM 4436 N N . ILE B 1 234 ? 2.039 -11.258 -12.477 1 91.88 234 ILE B N 1
ATOM 4437 C CA . ILE B 1 234 ? 2.264 -10.781 -11.117 1 91.88 234 ILE B CA 1
ATOM 4438 C C . ILE B 1 234 ? 2.785 -9.344 -11.148 1 91.88 234 ILE B C 1
ATOM 4440 O O . ILE B 1 234 ? 2.283 -8.477 -10.43 1 91.88 234 ILE B O 1
ATOM 4444 N N . MET B 1 235 ? 3.711 -9.117 -12.008 1 91.25 235 MET B N 1
ATOM 4445 C CA . MET B 1 235 ? 4.324 -7.793 -12.086 1 91.25 235 MET B CA 1
ATOM 4446 C C . MET B 1 235 ? 3.301 -6.742 -12.508 1 91.25 235 MET B C 1
ATOM 4448 O O . MET B 1 235 ? 3.25 -5.652 -11.93 1 91.25 235 MET B O 1
ATOM 4452 N N . VAL B 1 236 ? 2.541 -7.082 -13.445 1 92.19 236 VAL B N 1
ATOM 4453 C CA . VAL B 1 236 ? 1.549 -6.137 -13.945 1 92.19 236 VAL B CA 1
ATOM 4454 C C . VAL B 1 236 ? 0.522 -5.832 -12.859 1 92.19 236 VAL B C 1
ATOM 4456 O O . VAL B 1 236 ? 0.104 -4.688 -12.695 1 92.19 236 VAL B O 1
ATOM 4459 N N . LEU B 1 237 ? 0.143 -6.82 -12.156 1 93.56 237 LEU B N 1
ATOM 4460 C CA . LEU B 1 237 ? -0.817 -6.629 -11.078 1 93.56 237 LEU B CA 1
ATOM 4461 C C . LEU B 1 237 ? -0.23 -5.754 -9.977 1 93.56 237 LEU B C 1
ATOM 4463 O O . LEU B 1 237 ? -0.912 -4.871 -9.453 1 93.56 237 LEU B O 1
ATOM 4467 N N . LEU B 1 238 ? 1.002 -5.957 -9.727 1 92.31 238 LEU B N 1
ATOM 4468 C CA . LEU B 1 238 ? 1.652 -5.156 -8.695 1 92.31 238 LEU B CA 1
ATOM 4469 C C . LEU B 1 238 ? 1.796 -3.705 -9.148 1 92.31 238 LEU B C 1
ATOM 4471 O O . LEU B 1 238 ? 1.604 -2.783 -8.352 1 92.31 238 LEU B O 1
ATOM 4475 N N . CYS B 1 239 ? 2.062 -3.482 -10.367 1 91.06 239 CYS B N 1
ATOM 4476 C CA . CYS B 1 239 ? 2.189 -2.129 -10.898 1 91.06 239 CYS B CA 1
ATOM 4477 C C . CYS B 1 239 ? 0.856 -1.396 -10.844 1 91.06 239 CYS B C 1
ATOM 4479 O O . CYS B 1 239 ? 0.821 -0.172 -10.695 1 91.06 239 CYS B O 1
ATOM 4481 N N . SER B 1 240 ? -0.171 -2.123 -10.953 1 93.12 240 SER B N 1
ATOM 4482 C CA . SER B 1 240 ? -1.488 -1.5 -10.875 1 93.12 240 SER B CA 1
ATOM 4483 C C . SER B 1 240 ? -1.729 -0.882 -9.5 1 93.12 240 SER B C 1
ATOM 4485 O O . SER B 1 240 ? -2.465 0.098 -9.375 1 93.12 240 SER B O 1
ATOM 4487 N N . TYR B 1 241 ? -1.072 -1.395 -8.461 1 89.31 241 TYR B N 1
ATOM 4488 C CA . TYR B 1 241 ? -1.167 -0.8 -7.133 1 89.31 241 TYR B CA 1
ATOM 4489 C C . TYR B 1 241 ? -0.589 0.61 -7.125 1 89.31 241 TYR B C 1
ATOM 4491 O O . TYR B 1 241 ? -1.161 1.519 -6.516 1 89.31 241 TYR B O 1
ATOM 4499 N N . SER B 1 242 ? 0.537 0.74 -7.789 1 88.44 242 SER B N 1
ATOM 4500 C CA . SER B 1 242 ? 1.195 2.041 -7.848 1 88.44 242 SER B CA 1
ATOM 4501 C C . SER B 1 242 ? 0.332 3.066 -8.57 1 88.44 242 SER B C 1
ATOM 4503 O O . SER B 1 242 ? 0.252 4.223 -8.156 1 88.44 242 SER B O 1
ATOM 4505 N N . VAL B 1 243 ? -0.296 2.596 -9.562 1 91.88 243 VAL B N 1
ATOM 4506 C CA . VAL B 1 243 ? -1.174 3.486 -10.32 1 91.88 243 VAL B CA 1
ATOM 4507 C C . VAL B 1 243 ? -2.359 3.9 -9.445 1 91.88 243 VAL B C 1
ATOM 4509 O O . VAL B 1 243 ? -2.803 5.051 -9.5 1 91.88 243 VAL B O 1
ATOM 4512 N N . GLY B 1 244 ? -2.848 3.004 -8.68 1 91.56 244 GLY B N 1
ATOM 4513 C CA . GLY B 1 244 ? -3.93 3.32 -7.762 1 91.56 244 GLY B CA 1
ATOM 4514 C C . GLY B 1 244 ? -3.545 4.359 -6.723 1 91.56 244 GLY B C 1
ATOM 4515 O O . GLY B 1 244 ? -4.336 5.25 -6.406 1 91.56 244 GLY B O 1
ATOM 4516 N N . GLN B 1 245 ? -2.396 4.199 -6.242 1 86.69 245 GLN B N 1
ATOM 4517 C CA . GLN B 1 245 ? -1.908 5.164 -5.262 1 86.69 245 GLN B CA 1
ATOM 4518 C C . GLN B 1 245 ? -1.797 6.559 -5.875 1 86.69 245 GLN B C 1
ATOM 4520 O O . GLN B 1 245 ? -2.143 7.551 -5.234 1 86.69 245 GLN B O 1
ATOM 4525 N N . MET B 1 246 ? -1.325 6.602 -7.059 1 86.81 246 MET B N 1
ATOM 4526 C CA . MET B 1 246 ? -1.21 7.879 -7.754 1 86.81 246 MET B CA 1
ATOM 4527 C C . MET B 1 246 ? -2.586 8.492 -7.996 1 86.81 246 MET B C 1
ATOM 4529 O O . MET B 1 246 ? -2.754 9.711 -7.898 1 86.81 246 MET B O 1
ATOM 4533 N N . LEU B 1 247 ? -3.467 7.676 -8.258 1 89.62 247 LEU B N 1
ATOM 4534 C CA . LEU B 1 247 ? -4.832 8.133 -8.492 1 89.62 247 LEU B CA 1
ATOM 4535 C C . LEU B 1 247 ? -5.406 8.797 -7.25 1 89.62 247 LEU B C 1
ATOM 4537 O O . LEU B 1 247 ? -6.066 9.836 -7.348 1 89.62 247 LEU B O 1
ATOM 4541 N N . LEU B 1 248 ? -5.195 8.25 -6.109 1 88.5 248 LEU B N 1
ATOM 4542 C CA . LEU B 1 248 ? -5.703 8.828 -4.871 1 88.5 248 LEU B CA 1
ATOM 4543 C C . LEU B 1 248 ? -5.086 10.203 -4.621 1 88.5 248 LEU B C 1
ATOM 4545 O O . LEU B 1 248 ? -5.777 11.133 -4.191 1 88.5 248 LEU B O 1
ATOM 4549 N N . GLY B 1 249 ? -3.805 10.281 -4.816 1 83.06 249 GLY B N 1
ATOM 4550 C CA . GLY B 1 249 ? -3.164 11.578 -4.672 1 83.06 249 GLY B CA 1
ATOM 4551 C C . GLY B 1 249 ? -3.797 12.656 -5.531 1 83.06 249 GLY B C 1
ATOM 4552 O O . GLY B 1 249 ? -4.043 13.766 -5.059 1 83.06 249 GLY B O 1
ATOM 4553 N N . GLY B 1 250 ? -4.066 12.297 -6.746 1 83.94 250 GLY B N 1
ATOM 4554 C CA . GLY B 1 250 ? -4.738 13.227 -7.645 1 83.94 250 GLY B CA 1
ATOM 4555 C C . GLY B 1 250 ? -6.141 13.578 -7.195 1 83.94 250 GLY B C 1
ATOM 4556 O O . GLY B 1 250 ? -6.539 14.742 -7.242 1 83.94 250 GLY B O 1
ATOM 4557 N N . LEU B 1 251 ? -6.875 12.664 -6.68 1 88.06 251 LEU B N 1
ATOM 4558 C CA . LEU B 1 251 ? -8.234 12.883 -6.207 1 88.06 251 LEU B CA 1
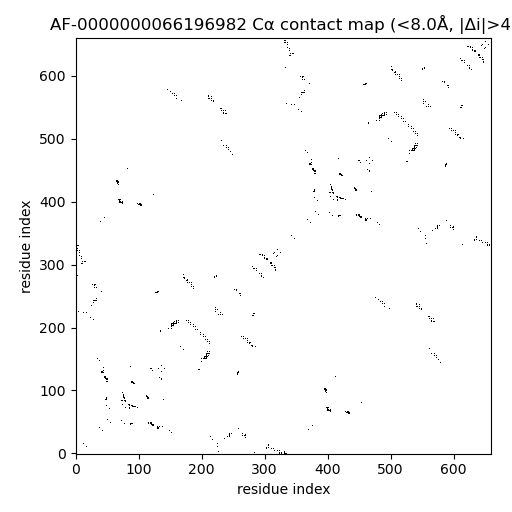ATOM 4559 C C . LEU B 1 251 ? -8.234 13.75 -4.949 1 88.06 251 LEU B C 1
ATOM 4561 O O . LEU B 1 251 ? -9.109 14.609 -4.781 1 88.06 251 LEU B O 1
ATOM 4565 N N . ALA B 1 252 ? -7.312 13.453 -4.105 1 84.25 252 ALA B N 1
ATOM 4566 C CA . ALA B 1 252 ? -7.234 14.203 -2.85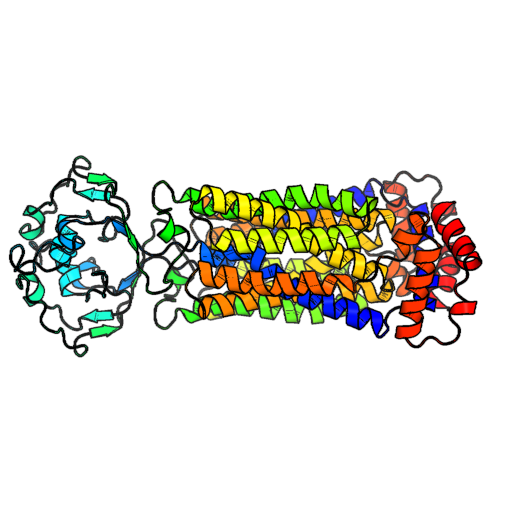4 1 84.25 252 ALA B CA 1
ATOM 4567 C C . ALA B 1 252 ? -6.902 15.672 -3.109 1 84.25 252 ALA B C 1
ATOM 4569 O O . ALA B 1 252 ? -7.305 16.547 -2.342 1 84.25 252 ALA B O 1
ATOM 4570 N N . PHE B 1 253 ? -6.176 15.922 -4.164 1 77.88 253 PHE B N 1
ATOM 4571 C CA . PHE B 1 253 ? -5.852 17.297 -4.531 1 77.88 253 PHE B CA 1
ATOM 4572 C C . PHE B 1 253 ? -7.086 18.016 -5.059 1 77.88 253 PHE B C 1
ATOM 4574 O O . PHE B 1 253 ? -7.246 19.219 -4.848 1 77.88 253 PHE B O 1
ATOM 4581 N N . ALA B 1 254 ? -7.902 17.266 -5.715 1 83.31 254 ALA B N 1
ATOM 4582 C CA . ALA B 1 254 ? -9.086 17.875 -6.328 1 83.31 254 ALA B CA 1
ATOM 4583 C C . ALA B 1 254 ? -10.234 17.953 -5.324 1 83.31 254 ALA B C 1
ATOM 4585 O O . ALA B 1 254 ? -11.07 18.859 -5.402 1 83.31 254 ALA B O 1
ATOM 4586 N N . ILE B 1 255 ? -10.352 17.016 -4.492 1 87.44 255 ILE B N 1
ATOM 4587 C CA . ILE B 1 255 ? -11.438 16.922 -3.521 1 87.44 255 ILE B CA 1
ATOM 4588 C C . ILE B 1 255 ? -10.883 17.109 -2.111 1 87.44 255 ILE B C 1
ATOM 4590 O O . ILE B 1 255 ? -10.141 16.266 -1.605 1 87.44 255 ILE B O 1
ATOM 4594 N N . GLN B 1 256 ? -11.359 18.203 -1.47 1 83.44 256 GLN B N 1
ATOM 4595 C CA . GLN B 1 256 ? -10.75 18.547 -0.188 1 83.44 256 GLN B CA 1
ATOM 4596 C C . GLN B 1 256 ? -11.664 18.156 0.973 1 83.44 256 GLN B C 1
ATOM 4598 O O . GLN B 1 256 ? -11.305 18.328 2.139 1 83.44 256 GLN B O 1
ATOM 4603 N N . ASP B 1 257 ? -12.797 17.656 0.63 1 88.19 257 ASP B N 1
ATOM 4604 C CA . ASP B 1 257 ? -13.719 17.156 1.651 1 88.19 257 ASP B CA 1
ATOM 4605 C C . ASP B 1 257 ? -13.578 15.648 1.824 1 88.19 257 ASP B C 1
ATOM 4607 O O . ASP B 1 257 ? -13.648 14.898 0.848 1 88.19 257 ASP B O 1
ATOM 4611 N N . TRP B 1 258 ? -13.414 15.242 3.062 1 89.44 258 TRP B N 1
ATOM 4612 C CA . TRP B 1 258 ? -13.141 13.828 3.316 1 89.44 258 TRP B CA 1
ATOM 4613 C C . TRP B 1 258 ? -14.352 12.969 2.973 1 89.44 258 TRP B C 1
ATOM 4615 O O . TRP B 1 258 ? -14.203 11.828 2.533 1 89.44 258 TRP B O 1
ATOM 4625 N N . ARG B 1 259 ? -15.547 13.461 3.17 1 92.31 259 ARG B N 1
ATOM 4626 C CA . ARG B 1 259 ? -16.75 12.688 2.885 1 92.31 259 ARG B CA 1
ATOM 4627 C C . ARG B 1 259 ? -16.922 12.477 1.384 1 92.31 259 ARG B C 1
ATOM 4629 O O . ARG B 1 259 ? -17.25 11.375 0.938 1 92.31 259 ARG B O 1
ATOM 4636 N N . VAL B 1 260 ? -16.719 13.539 0.664 1 92.06 260 VAL B N 1
ATOM 4637 C CA . VAL B 1 260 ? -16.828 13.453 -0.788 1 92.06 260 VAL B CA 1
ATOM 4638 C C . VAL B 1 260 ? -15.727 12.562 -1.345 1 92.06 260 VAL B C 1
ATOM 4640 O O . VAL B 1 260 ? -15.961 11.781 -2.273 1 92.06 260 VAL B O 1
ATOM 4643 N N . LEU B 1 261 ? -14.562 12.734 -0.792 1 92.5 261 LEU B N 1
ATOM 4644 C CA . LEU B 1 261 ? -13.461 11.883 -1.222 1 92.5 261 LEU B CA 1
ATOM 4645 C C . LEU B 1 261 ? -13.773 10.414 -0.962 1 92.5 261 LEU B C 1
ATOM 4647 O O . LEU B 1 261 ? -13.555 9.57 -1.831 1 92.5 261 LEU B O 1
ATOM 4651 N N . GLN B 1 262 ? -14.281 10.125 0.179 1 93.69 262 GLN B N 1
ATOM 4652 C CA . GLN B 1 262 ? -14.664 8.766 0.547 1 93.69 262 GLN B CA 1
ATOM 4653 C C . GLN B 1 262 ? -15.727 8.219 -0.401 1 93.69 262 GLN B C 1
ATOM 4655 O O . GLN B 1 262 ? -15.656 7.066 -0.826 1 93.69 262 GLN B O 1
ATOM 4660 N N . LEU B 1 263 ? -16.625 8.992 -0.737 1 93.75 263 LEU B N 1
ATOM 4661 C CA . LEU B 1 263 ? -17.703 8.57 -1.637 1 93.75 263 LEU B CA 1
ATOM 4662 C C . LEU B 1 263 ? -17.172 8.359 -3.051 1 93.75 263 LEU B C 1
ATOM 4664 O O . LEU B 1 263 ? -17.609 7.449 -3.756 1 93.75 263 LEU B O 1
ATOM 4668 N N . THR B 1 264 ? -16.266 9.195 -3.414 1 94.19 264 THR B N 1
ATOM 4669 C CA . THR B 1 264 ? -15.688 9.102 -4.75 1 94.19 264 THR B CA 1
ATOM 4670 C C . THR B 1 264 ? -14.914 7.793 -4.91 1 94.19 264 THR B C 1
ATOM 4672 O O . THR B 1 264 ? -14.969 7.16 -5.969 1 94.19 264 THR B O 1
ATOM 4675 N N . VAL B 1 265 ? -14.234 7.406 -3.887 1 93 265 VAL B N 1
ATOM 4676 C CA . VAL B 1 265 ? -13.445 6.184 -3.945 1 93 265 VAL B CA 1
ATOM 4677 C C . VAL B 1 265 ? -14.352 4.965 -3.795 1 93 265 VAL B C 1
ATOM 4679 O O . VAL B 1 265 ? -14.047 3.887 -4.309 1 93 265 VAL B O 1
ATOM 4682 N N . SER B 1 266 ? -15.492 5.082 -3.152 1 92.56 266 SER B N 1
ATOM 4683 C CA . SER B 1 266 ? -16.406 3.982 -2.902 1 92.56 266 SER B CA 1
ATOM 4684 C C . SER B 1 266 ? -17.281 3.697 -4.125 1 92.56 266 SER B C 1
ATOM 4686 O O . SER B 1 266 ? -17.625 2.543 -4.395 1 92.56 266 SER B O 1
ATOM 4688 N N . THR B 1 267 ? -17.578 4.625 -4.91 1 93 267 THR B N 1
ATOM 4689 C CA . THR B 1 267 ? -18.516 4.504 -6.016 1 93 267 THR B CA 1
ATOM 4690 C C . THR B 1 267 ? -18 3.521 -7.059 1 93 267 THR B C 1
ATOM 4692 O O . THR B 1 267 ? -18.734 2.645 -7.516 1 93 267 THR B O 1
ATOM 4695 N N . PRO B 1 268 ? -16.766 3.586 -7.406 1 94.5 268 PRO B N 1
ATOM 4696 C CA . PRO B 1 268 ? -16.281 2.633 -8.406 1 94.5 268 PRO B CA 1
ATOM 4697 C C . PRO B 1 268 ? -16.312 1.188 -7.91 1 94.5 268 PRO B C 1
ATOM 4699 O O . PRO B 1 268 ? -16.391 0.257 -8.719 1 94.5 268 PRO B O 1
ATOM 4702 N N . ILE B 1 269 ? -16.266 0.979 -6.645 1 94.12 269 ILE B N 1
ATOM 4703 C CA . ILE B 1 269 ? -16.281 -0.367 -6.082 1 94.12 269 ILE B CA 1
ATOM 4704 C C . ILE B 1 269 ? -17.656 -1.001 -6.297 1 94.12 269 ILE B C 1
ATOM 4706 O O . ILE B 1 269 ? -17.766 -2.217 -6.473 1 94.12 269 ILE B O 1
ATOM 4710 N N . ILE B 1 270 ? -18.656 -0.178 -6.352 1 93.19 270 ILE B N 1
ATOM 4711 C CA . ILE B 1 270 ? -20 -0.673 -6.625 1 93.19 270 ILE B CA 1
ATOM 4712 C C . ILE B 1 270 ? -20.078 -1.21 -8.055 1 93.19 270 ILE B C 1
ATOM 4714 O O . ILE B 1 270 ? -20.656 -2.266 -8.297 1 93.19 270 ILE B O 1
ATOM 4718 N N . VAL B 1 271 ? -19.438 -0.542 -8.914 1 91.38 271 VAL B N 1
ATOM 4719 C CA . VAL B 1 271 ? -19.406 -0.967 -10.305 1 91.38 271 VAL B CA 1
ATOM 4720 C C . VAL B 1 271 ? -18.625 -2.273 -10.43 1 91.38 271 VAL B C 1
ATOM 4722 O O . VAL B 1 271 ? -19 -3.158 -11.203 1 91.38 271 VAL B O 1
ATOM 4725 N N . LEU B 1 272 ? -17.594 -2.389 -9.672 1 90.88 272 LEU B N 1
ATOM 4726 C CA . LEU B 1 272 ? -16.797 -3.611 -9.688 1 90.88 272 LEU B CA 1
ATOM 4727 C C . LEU B 1 272 ? -17.609 -4.793 -9.156 1 90.88 272 LEU B C 1
ATOM 4729 O O . LEU B 1 272 ? -17.484 -5.91 -9.664 1 90.88 272 LEU B O 1
ATOM 4733 N N . PHE B 1 273 ? -18.375 -4.496 -8.164 1 92.81 273 PHE B N 1
ATOM 4734 C CA . PHE B 1 273 ? -19.25 -5.543 -7.625 1 92.81 273 PHE B CA 1
ATOM 4735 C C . PHE B 1 273 ? -20.219 -6.043 -8.688 1 92.81 273 PHE B C 1
ATOM 4737 O O . PHE B 1 273 ? -20.375 -7.254 -8.867 1 92.81 273 PHE B O 1
ATOM 4744 N N . LEU B 1 274 ? -20.688 -5.141 -9.445 1 89.56 274 LEU B N 1
ATOM 4745 C CA . LEU B 1 274 ? -21.656 -5.492 -10.492 1 89.56 274 LEU B CA 1
ATOM 4746 C C . LEU B 1 274 ? -20.969 -6.219 -11.641 1 89.56 274 LEU B C 1
ATOM 4748 O O . LEU B 1 274 ? -21.547 -7.129 -12.234 1 89.56 274 LEU B O 1
ATOM 4752 N N . SER B 1 275 ? -19.766 -5.914 -11.891 1 87.69 275 SER B N 1
ATOM 4753 C CA . SER B 1 275 ? -19.016 -6.531 -12.984 1 87.69 275 SER B CA 1
ATOM 4754 C C . SER B 1 275 ? -18.453 -7.883 -12.578 1 87.69 275 SER B C 1
ATOM 4756 O O . SER B 1 275 ? -18.094 -8.695 -13.43 1 87.69 275 SER B O 1
ATOM 4758 N N . SER B 1 276 ? -18.312 -8.141 -11.328 1 85.19 276 SER B N 1
ATOM 4759 C CA . SER B 1 276 ? -17.734 -9.375 -10.82 1 85.19 276 SER B CA 1
ATOM 4760 C C . SER B 1 276 ? -18.609 -10.578 -11.156 1 85.19 276 SER B C 1
ATOM 4762 O O . SER B 1 276 ? -18.141 -11.727 -11.094 1 85.19 276 SER B O 1
ATOM 4764 N N . TRP B 1 277 ? -19.766 -10.352 -11.664 1 81.19 277 TRP B N 1
ATOM 4765 C CA . TRP B 1 277 ? -20.656 -11.445 -12.047 1 81.19 277 TRP B CA 1
ATOM 4766 C C . TRP B 1 277 ? -20.156 -12.148 -13.297 1 81.19 277 TRP B C 1
ATOM 4768 O O . TRP B 1 277 ? -20.453 -13.32 -13.523 1 81.19 277 TRP B O 1
ATOM 4778 N N . LYS B 1 278 ? -19.312 -11.516 -14.008 1 80.94 278 LYS B N 1
ATOM 4779 C CA . LYS B 1 278 ? -18.828 -12.086 -15.258 1 80.94 278 LYS B CA 1
ATOM 4780 C C . LYS B 1 278 ? -17.484 -12.789 -15.062 1 80.94 278 LYS B C 1
ATOM 4782 O O . LYS B 1 278 ? -16.938 -13.367 -16 1 80.94 278 LYS B O 1
ATOM 4787 N N . MET B 1 279 ? -17.109 -12.93 -13.898 1 84.94 279 MET B N 1
ATOM 4788 C CA . MET B 1 279 ? -15.828 -13.555 -13.633 1 84.94 279 MET B CA 1
ATOM 4789 C C . MET B 1 279 ? -15.93 -15.078 -13.734 1 84.94 279 MET B C 1
ATOM 4791 O O . MET B 1 279 ? -17 -15.648 -13.508 1 84.94 279 MET B O 1
ATOM 4795 N N . VAL B 1 280 ? -14.828 -15.594 -14.164 1 86.69 280 VAL B N 1
ATOM 4796 C CA . VAL B 1 280 ? -14.766 -17.047 -14.32 1 86.69 280 VAL B CA 1
ATOM 4797 C C . VAL B 1 280 ? -14.062 -17.656 -13.117 1 86.69 280 VAL B C 1
ATOM 4799 O O . VAL B 1 280 ? -13.078 -17.109 -12.617 1 86.69 280 VAL B O 1
ATOM 4802 N N . GLU B 1 281 ? -14.68 -18.703 -12.695 1 89.19 281 GLU B N 1
ATOM 4803 C CA . GLU B 1 281 ? -14.078 -19.406 -11.57 1 89.19 281 GLU B CA 1
ATOM 4804 C C . GLU B 1 281 ? -12.852 -20.188 -12.008 1 89.19 281 GLU B C 1
ATOM 4806 O O . GLU B 1 281 ? -12.688 -20.484 -13.195 1 89.19 281 GLU B O 1
ATOM 4811 N N . SER B 1 282 ? -11.977 -20.469 -11.109 1 87 282 SER B N 1
ATOM 4812 C CA . SER B 1 282 ? -10.789 -21.266 -11.367 1 87 282 SER B CA 1
ATOM 4813 C C . SER B 1 282 ? -11.156 -22.688 -11.812 1 87 282 SER B C 1
ATOM 4815 O O . SER B 1 282 ? -11.875 -23.391 -11.109 1 87 282 SER B O 1
ATOM 4817 N N . ALA B 1 283 ? -10.727 -23.016 -12.977 1 85.38 283 ALA B N 1
ATOM 4818 C CA . ALA B 1 283 ? -11 -24.375 -13.477 1 85.38 283 ALA B CA 1
ATOM 4819 C C . ALA B 1 283 ? -10.367 -25.422 -12.57 1 85.38 283 ALA B C 1
ATOM 4821 O O . ALA B 1 283 ? -10.961 -26.484 -12.336 1 85.38 283 ALA B O 1
ATOM 4822 N N . ARG B 1 284 ? -9.25 -25.062 -12.141 1 83.44 284 ARG B N 1
ATOM 4823 C CA . ARG B 1 284 ? -8.555 -26 -11.258 1 83.44 284 ARG B CA 1
ATOM 4824 C C . ARG B 1 284 ? -9.367 -26.25 -9.992 1 83.44 284 ARG B C 1
ATOM 4826 O O . ARG B 1 284 ? -9.477 -27.391 -9.531 1 83.44 284 ARG B O 1
ATOM 4833 N N . TRP B 1 285 ? -9.852 -25.234 -9.445 1 84.06 285 TRP B N 1
ATOM 4834 C CA . TRP B 1 285 ? -10.648 -25.359 -8.227 1 84.06 285 TRP B CA 1
ATOM 4835 C C . TRP B 1 285 ? -11.922 -26.156 -8.484 1 84.06 285 TRP B C 1
ATOM 4837 O O . TRP B 1 285 ? -12.297 -27.016 -7.676 1 84.06 285 TRP B O 1
ATOM 4847 N N . LEU B 1 286 ? -12.57 -25.922 -9.57 1 85.69 286 LEU B N 1
ATOM 4848 C CA . LEU B 1 286 ? -13.797 -26.625 -9.914 1 85.69 286 LEU B CA 1
ATOM 4849 C C . LEU B 1 286 ? -13.555 -28.125 -10.055 1 85.69 286 LEU B C 1
ATOM 4851 O O . LEU B 1 286 ? -14.336 -28.938 -9.555 1 85.69 286 LEU B O 1
ATOM 4855 N N . ILE B 1 287 ? -12.492 -28.438 -10.664 1 81.44 287 ILE B N 1
ATOM 4856 C CA . ILE B 1 287 ? -12.156 -29.828 -10.914 1 81.44 287 ILE B CA 1
ATOM 4857 C C . ILE B 1 287 ? -11.797 -30.516 -9.602 1 81.44 287 ILE B C 1
ATOM 4859 O O . ILE B 1 287 ? -12.242 -31.641 -9.328 1 81.44 287 ILE B O 1
ATOM 4863 N N . ILE B 1 288 ? -11.031 -29.859 -8.766 1 79.81 288 ILE B N 1
ATOM 4864 C CA . ILE B 1 288 ? -10.602 -30.406 -7.488 1 79.81 288 ILE B CA 1
ATOM 4865 C C . ILE B 1 288 ? -11.812 -30.594 -6.57 1 79.81 288 ILE B C 1
ATOM 4867 O O . ILE B 1 288 ? -11.867 -31.531 -5.781 1 79.81 288 ILE B O 1
ATOM 4871 N N . ASN B 1 289 ? -12.781 -29.75 -6.703 1 83.69 289 ASN B N 1
ATOM 4872 C CA . ASN B 1 289 ? -13.969 -29.828 -5.863 1 83.69 289 ASN B CA 1
ATOM 4873 C C . ASN B 1 289 ? -15.078 -30.641 -6.527 1 83.69 289 ASN B C 1
ATOM 4875 O O . ASN B 1 289 ? -16.266 -30.422 -6.254 1 83.69 289 ASN B O 1
ATOM 4879 N N . ASN B 1 290 ? -14.773 -31.406 -7.441 1 83.44 290 ASN B N 1
ATOM 4880 C CA . ASN B 1 290 ? -15.625 -32.406 -8.055 1 83.44 290 ASN B CA 1
ATOM 4881 C C . ASN B 1 290 ? -16.734 -31.781 -8.891 1 83.44 290 ASN B C 1
ATOM 4883 O O . ASN B 1 290 ? -17.859 -32.281 -8.906 1 83.44 290 ASN B O 1
ATOM 4887 N N . GLN B 1 291 ? -16.531 -30.672 -9.297 1 87.25 291 GLN B N 1
ATOM 4888 C CA . GLN B 1 291 ? -17.422 -30.031 -10.258 1 87.25 291 GLN B CA 1
ATOM 4889 C C . GLN B 1 291 ? -16.828 -30.047 -11.656 1 87.25 291 GLN B C 1
ATOM 4891 O O . GLN B 1 291 ? -16.609 -29 -12.266 1 87.25 291 GLN B O 1
ATOM 4896 N N . LEU B 1 292 ? -16.719 -31.234 -12.125 1 84.94 292 LEU B N 1
ATOM 4897 C CA . LEU B 1 292 ? -15.992 -31.484 -13.367 1 84.94 292 LEU B CA 1
ATOM 4898 C C . LEU B 1 292 ? -16.719 -30.859 -14.555 1 84.94 292 LEU B C 1
ATOM 4900 O O . LEU B 1 292 ? -16.094 -30.281 -15.438 1 84.94 292 LEU B O 1
ATOM 4904 N N . ASP B 1 293 ? -17.984 -30.984 -14.531 1 86.12 293 ASP B N 1
ATOM 4905 C CA . ASP B 1 293 ? -18.766 -30.469 -15.648 1 86.12 293 ASP B CA 1
ATOM 4906 C C . ASP B 1 293 ? -18.625 -28.953 -15.766 1 86.12 293 ASP B C 1
ATOM 4908 O O . ASP B 1 293 ? -18.469 -28.422 -16.859 1 86.12 293 ASP B O 1
ATOM 4912 N N . GLU B 1 294 ? -18.703 -28.375 -14.633 1 88.12 294 GLU B N 1
ATOM 4913 C CA . GLU B 1 294 ? -18.562 -26.922 -14.625 1 88.12 294 GLU B CA 1
ATOM 4914 C C . GLU B 1 294 ? -17.156 -26.5 -15.023 1 88.12 294 GLU B C 1
ATOM 4916 O O . GLU B 1 294 ? -16.984 -25.484 -15.703 1 88.12 294 GLU B O 1
ATOM 4921 N N . GLY B 1 295 ? -16.219 -27.234 -14.562 1 87.31 295 GLY B N 1
ATOM 4922 C CA . GLY B 1 295 ? -14.836 -26.953 -14.945 1 87.31 295 GLY B CA 1
ATOM 4923 C C . GLY B 1 295 ? -14.602 -27.062 -16.438 1 87.31 295 GLY B C 1
ATOM 4924 O O . GLY B 1 295 ? -13.938 -26.203 -17.031 1 87.31 295 GLY B O 1
ATOM 4925 N N . LEU B 1 296 ? -15.156 -28.062 -17.031 1 85.75 296 LEU B N 1
ATOM 4926 C CA . LEU B 1 296 ? -15.023 -28.266 -18.469 1 85.75 296 LEU B CA 1
ATOM 4927 C C . LEU B 1 296 ? -15.734 -27.172 -19.25 1 85.75 296 LEU B C 1
ATOM 4929 O O . LEU B 1 296 ? -15.25 -26.734 -20.297 1 85.75 296 LEU B O 1
ATOM 4933 N N . LYS B 1 297 ? -16.812 -26.859 -18.766 1 87.44 297 LYS B N 1
ATOM 4934 C CA . LYS B 1 297 ? -17.562 -25.781 -19.391 1 87.44 297 LYS B CA 1
ATOM 4935 C C . LYS B 1 297 ? -16.766 -24.484 -19.422 1 87.44 297 LYS B C 1
ATOM 4937 O O . LYS B 1 297 ? -16.719 -23.797 -20.453 1 87.44 297 LYS B O 1
ATOM 4942 N N . GLU B 1 298 ? -16.156 -24.156 -18.297 1 87.75 298 GLU B N 1
ATOM 4943 C CA . GLU B 1 298 ? -15.344 -22.953 -18.219 1 87.75 298 GLU B CA 1
ATOM 4944 C C . GLU B 1 298 ? -14.117 -23.031 -19.109 1 87.75 298 GLU B C 1
ATOM 4946 O O . GLU B 1 298 ? -13.734 -22.047 -19.75 1 87.75 298 GLU B O 1
ATOM 4951 N N . LEU B 1 299 ? -13.562 -24.156 -19.172 1 87.75 299 LEU B N 1
ATOM 4952 C CA . LEU B 1 299 ? -12.398 -24.344 -20.031 1 87.75 299 LEU B CA 1
ATOM 4953 C C . LEU B 1 299 ? -12.773 -24.188 -21.5 1 87.75 299 LEU B C 1
ATOM 4955 O O . LEU B 1 299 ? -12.023 -23.594 -22.281 1 87.75 299 LEU B O 1
ATOM 4959 N N . ARG B 1 300 ? -13.883 -24.719 -21.828 1 87.19 300 ARG B N 1
ATOM 4960 C CA . ARG B 1 300 ? -14.352 -24.609 -23.203 1 87.19 300 ARG B CA 1
ATOM 4961 C C . ARG B 1 300 ? -14.664 -23.156 -23.547 1 87.19 300 ARG B C 1
ATOM 4963 O O . ARG B 1 300 ? -14.391 -22.703 -24.656 1 87.19 300 ARG B O 1
ATOM 4970 N N . ARG B 1 301 ? -15.242 -22.531 -22.625 1 87.69 301 ARG B N 1
ATOM 4971 C CA . ARG B 1 301 ? -15.547 -21.109 -22.812 1 87.69 301 ARG B CA 1
ATOM 4972 C C . ARG B 1 301 ? -14.273 -20.312 -23.062 1 87.69 301 ARG B C 1
ATOM 4974 O O . ARG B 1 301 ? -14.242 -19.453 -23.953 1 87.69 301 ARG B O 1
ATOM 4981 N N . VAL B 1 302 ? -13.289 -20.531 -22.312 1 88.69 302 VAL B N 1
ATOM 4982 C CA . VAL B 1 302 ? -12.016 -19.812 -22.438 1 88.69 302 VAL B CA 1
ATOM 4983 C C . VAL B 1 302 ? -11.352 -20.188 -23.766 1 88.69 302 VAL B C 1
ATOM 4985 O O . VAL B 1 302 ? -10.789 -19.328 -24.453 1 88.69 302 VAL B O 1
ATOM 4988 N N . ALA B 1 303 ? -11.422 -21.453 -24.109 1 88.5 303 ALA B N 1
ATOM 4989 C CA . ALA B 1 303 ? -10.852 -21.906 -25.375 1 88.5 303 ALA B CA 1
ATOM 4990 C C . ALA B 1 303 ? -11.531 -21.219 -26.562 1 88.5 303 ALA B C 1
ATOM 4992 O O . ALA B 1 303 ? -10.859 -20.828 -27.516 1 88.5 303 ALA B O 1
ATOM 4993 N N . HIS B 1 304 ? -12.805 -21.109 -26.422 1 87.75 304 HIS B N 1
ATOM 4994 C CA . HIS B 1 304 ? -13.562 -20.453 -27.484 1 87.75 304 HIS B CA 1
ATOM 4995 C C . HIS B 1 304 ? -13.172 -18.984 -27.594 1 87.75 304 HIS B C 1
ATOM 4997 O O . HIS B 1 304 ? -13.016 -18.469 -28.703 1 87.75 304 HIS B O 1
ATOM 5003 N N . THR B 1 305 ? -13.055 -18.344 -26.5 1 88.5 305 THR B N 1
ATOM 5004 C CA . THR B 1 305 ? -12.688 -16.938 -26.484 1 88.5 305 THR B CA 1
ATOM 5005 C C . THR B 1 305 ? -11.266 -16.75 -27.031 1 88.5 305 THR B C 1
ATOM 5007 O O . THR B 1 305 ? -10.969 -15.719 -27.641 1 88.5 305 THR B O 1
ATOM 5010 N N . ASN B 1 306 ? -10.375 -17.75 -26.828 1 90.75 306 ASN B N 1
ATOM 5011 C CA . ASN B 1 306 ? -9 -17.688 -27.312 1 90.75 306 ASN B CA 1
ATOM 5012 C C . ASN B 1 306 ? -8.883 -18.141 -28.766 1 90.75 306 ASN B C 1
ATOM 5014 O O . ASN B 1 306 ? -7.789 -18.172 -29.328 1 90.75 306 ASN B O 1
ATOM 5018 N N . GLY B 1 307 ? -9.938 -18.484 -29.312 1 84.12 307 GLY B N 1
ATOM 5019 C CA . GLY B 1 307 ? -9.969 -18.844 -30.719 1 84.12 307 GLY B CA 1
ATOM 5020 C C . GLY B 1 307 ? -9.531 -20.266 -30.984 1 84.12 307 GLY B C 1
ATOM 5021 O O . GLY B 1 307 ? -9.086 -20.578 -32.094 1 84.12 307 GLY B O 1
ATOM 5022 N N . LYS B 1 308 ? -9.297 -21.047 -30.016 1 81.94 308 LYS B N 1
ATOM 5023 C CA . LYS B 1 308 ? -8.914 -22.438 -30.25 1 81.94 308 LYS B CA 1
ATOM 5024 C C . LYS B 1 308 ? -10.094 -23.25 -30.781 1 81.94 308 LYS B C 1
ATOM 5026 O O . LYS B 1 308 ? -11.188 -23.203 -30.219 1 81.94 308 LYS B O 1
ATOM 5031 N N . LYS B 1 309 ? -9.82 -23.75 -32.062 1 70.81 309 LYS B N 1
ATOM 5032 C CA . LYS B 1 309 ? -10.828 -24.5 -32.812 1 70.81 309 LYS B CA 1
ATOM 5033 C C . LYS B 1 309 ? -10.789 -25.984 -32.406 1 70.81 309 LYS B C 1
ATOM 5035 O O . LYS B 1 309 ? -9.727 -26.516 -32.094 1 70.81 309 LYS B O 1
ATOM 5040 N N . ASN B 1 310 ? -11.852 -26.688 -31.938 1 63.88 310 ASN B N 1
ATOM 5041 C CA . ASN B 1 310 ? -12.062 -28.125 -31.719 1 63.88 310 ASN B CA 1
ATOM 5042 C C . ASN B 1 310 ? -11.867 -28.5 -30.25 1 63.88 310 ASN B C 1
ATOM 5044 O O . ASN B 1 310 ? -11.289 -29.547 -29.953 1 63.88 310 ASN B O 1
ATOM 5048 N N . THR B 1 311 ? -12.141 -27.594 -29.438 1 63.81 311 THR B N 1
ATOM 5049 C CA . THR B 1 311 ? -11.93 -27.75 -28 1 63.81 311 THR B CA 1
ATOM 5050 C C . THR B 1 311 ? -12.836 -28.844 -27.422 1 63.81 311 THR B C 1
ATOM 5052 O O . THR B 1 311 ? -12.484 -29.5 -26.453 1 63.81 311 THR B O 1
ATOM 5055 N N . GLU B 1 312 ? -13.961 -29.031 -28.016 1 64.56 312 GLU B N 1
ATOM 5056 C CA . GLU B 1 312 ? -14.883 -30.031 -27.5 1 64.56 312 GLU B CA 1
ATOM 5057 C C . GLU B 1 312 ? -14.281 -31.438 -27.594 1 64.56 312 GLU B C 1
ATOM 5059 O O . GLU B 1 312 ? -14.531 -32.281 -26.734 1 64.56 312 GLU B O 1
ATOM 5064 N N . GLU B 1 313 ? -13.438 -31.625 -28.469 1 61.81 313 GLU B N 1
ATOM 5065 C CA . GLU B 1 313 ? -12.852 -32.938 -28.656 1 61.81 313 GLU B CA 1
ATOM 5066 C C . GLU B 1 313 ? -11.641 -33.156 -27.75 1 61.81 313 GLU B C 1
ATOM 5068 O O . GLU B 1 313 ? -11.391 -34.25 -27.266 1 61.81 313 GLU B O 1
ATOM 5073 N N . THR B 1 314 ? -11 -32.156 -27.531 1 63.59 314 THR B N 1
ATOM 5074 C CA . THR B 1 314 ? -9.742 -32.281 -26.797 1 63.59 314 THR B CA 1
ATOM 5075 C C . THR B 1 314 ? -9.969 -32.156 -25.297 1 63.59 314 THR B C 1
ATOM 5077 O O . THR B 1 314 ? -9.25 -32.781 -24.516 1 63.59 314 THR B O 1
ATOM 5080 N N . LEU B 1 315 ? -11.008 -31.453 -25.031 1 65.75 315 LEU B N 1
ATOM 5081 C CA . LEU B 1 315 ? -11.258 -31.219 -23.609 1 65.75 315 LEU B CA 1
ATOM 5082 C C . LEU B 1 315 ? -12.43 -32.062 -23.125 1 65.75 315 LEU B C 1
ATOM 5084 O O . LEU B 1 315 ? -13.57 -31.578 -23.094 1 65.75 315 LEU B O 1
ATOM 5088 N N . THR B 1 316 ? -12.18 -33.344 -23 1 65.12 316 THR B N 1
ATOM 5089 C CA . THR B 1 316 ? -13.18 -34.281 -22.516 1 65.12 316 THR B CA 1
ATOM 5090 C C . THR B 1 316 ? -12.883 -34.688 -21.078 1 65.12 316 THR B C 1
ATOM 5092 O O . THR B 1 316 ? -11.766 -34.5 -20.594 1 65.12 316 THR B O 1
ATOM 5095 N N . ALA B 1 317 ? -14 -35.125 -20.422 1 64.94 317 ALA B N 1
ATOM 5096 C CA . ALA B 1 317 ? -13.883 -35.562 -19.047 1 64.94 317 ALA B CA 1
ATOM 5097 C C . ALA B 1 317 ? -12.781 -36.625 -18.906 1 64.94 317 ALA B C 1
ATOM 5099 O O . ALA B 1 317 ? -12.086 -36.656 -17.875 1 64.94 317 ALA B O 1
ATOM 5100 N N . GLU B 1 318 ? -12.586 -37.344 -19.875 1 61.69 318 GLU B N 1
ATOM 5101 C CA . GLU B 1 318 ? -11.578 -38.406 -19.859 1 61.69 318 GLU B CA 1
ATOM 5102 C C . GLU B 1 318 ? -10.172 -37.812 -19.797 1 61.69 318 GLU B C 1
ATOM 5104 O O . GLU B 1 318 ? -9.312 -38.312 -19.078 1 61.69 318 GLU B O 1
ATOM 5109 N N . VAL B 1 319 ? -10.008 -36.781 -20.469 1 60 319 VAL B N 1
ATOM 5110 C CA . VAL B 1 319 ? -8.695 -36.156 -20.5 1 60 319 VAL B CA 1
ATOM 5111 C C . VAL B 1 319 ? -8.398 -35.5 -19.156 1 60 319 VAL B C 1
ATOM 5113 O O . VAL B 1 319 ? -7.266 -35.531 -18.688 1 60 319 VAL B O 1
ATOM 5116 N N . ILE B 1 320 ? -9.477 -35 -18.672 1 59.44 320 ILE B N 1
ATOM 5117 C CA . ILE B 1 320 ? -9.328 -34.344 -17.375 1 59.44 320 ILE B CA 1
ATOM 5118 C C . ILE B 1 320 ? -9 -35.375 -16.297 1 59.44 320 ILE B C 1
ATOM 5120 O O . ILE B 1 320 ? -8.156 -35.125 -15.438 1 59.44 320 ILE B O 1
ATOM 5124 N N . TRP B 1 321 ? -9.828 -36.438 -16.406 1 56.97 321 TRP B N 1
ATOM 5125 C CA . TRP B 1 321 ? -9.594 -37.5 -15.438 1 56.97 321 TRP B CA 1
ATOM 5126 C C . TRP B 1 321 ? -8.18 -38.062 -15.57 1 56.97 321 TRP B C 1
ATOM 5128 O O . TRP B 1 321 ? -7.527 -38.375 -14.57 1 56.97 321 TRP B O 1
ATOM 5138 N N . LYS B 1 322 ? -7.742 -38.156 -16.75 1 53.44 322 LYS B N 1
ATOM 5139 C CA . LYS B 1 322 ? -6.379 -38.625 -16.984 1 53.44 322 LYS B CA 1
ATOM 5140 C C . LYS B 1 322 ? -5.359 -37.594 -16.5 1 53.44 322 LYS B C 1
ATOM 5142 O O . LYS B 1 322 ? -4.32 -37.938 -15.945 1 53.44 322 LYS B O 1
ATOM 5147 N N . GLY B 1 323 ? -5.785 -36.406 -16.719 1 50.59 323 GLY B N 1
ATOM 5148 C CA . GLY B 1 323 ? -4.941 -35.281 -16.281 1 50.59 323 GLY B CA 1
ATOM 5149 C C . GLY B 1 323 ? -5.004 -35.062 -14.781 1 50.59 323 GLY B C 1
ATOM 5150 O O . GLY B 1 323 ? -3.994 -34.719 -14.164 1 50.59 323 GLY B O 1
ATOM 5151 N N . GLU B 1 324 ? -6.27 -35.062 -14.203 1 50.53 324 GLU B N 1
ATOM 5152 C CA . GLU B 1 324 ? -6.559 -34.938 -12.781 1 50.53 324 GLU B CA 1
ATOM 5153 C C . GLU B 1 324 ? -5.973 -36.094 -11.992 1 50.53 324 GLU B C 1
ATOM 5155 O O . GLU B 1 324 ? -5.473 -35.906 -10.875 1 50.53 324 GLU B O 1
ATOM 5160 N N . MET B 1 325 ? -6.422 -37.375 -12.406 1 43.09 325 MET B N 1
ATOM 5161 C CA . MET B 1 325 ? -5.914 -38.562 -11.727 1 43.09 325 MET B CA 1
ATOM 5162 C C . MET B 1 325 ? -4.398 -38.5 -11.57 1 43.09 325 MET B C 1
ATOM 5164 O O . MET B 1 325 ? -3.859 -38.906 -10.531 1 43.09 325 MET B O 1
ATOM 5168 N N . ILE B 1 326 ? -3.791 -38 -12.539 1 44.06 326 ILE B N 1
ATOM 5169 C CA . ILE B 1 326 ? -2.34 -37.938 -12.414 1 44.06 326 ILE B CA 1
ATOM 5170 C C . ILE B 1 326 ? -1.966 -36.812 -11.461 1 44.06 326 ILE B C 1
ATOM 5172 O O . ILE B 1 326 ? -0.974 -36.906 -10.734 1 44.06 326 ILE B O 1
ATOM 5176 N N . ALA B 1 327 ? -2.641 -35.719 -11.289 1 44.97 327 ALA B N 1
ATOM 5177 C CA . ALA B 1 327 ? -2.447 -34.594 -10.383 1 44.97 327 ALA B CA 1
ATOM 5178 C C . ALA B 1 327 ? -2.789 -34.969 -8.945 1 44.97 327 ALA B C 1
ATOM 5180 O O . ALA B 1 327 ? -2.168 -34.469 -8 1 44.97 327 ALA B O 1
ATOM 5181 N N . VAL B 1 328 ? -4.023 -35.594 -8.555 1 38.94 328 VAL B N 1
ATOM 5182 C CA . VAL B 1 328 ? -4.527 -36.094 -7.277 1 38.94 328 VAL B CA 1
ATOM 5183 C C . VAL B 1 328 ? -3.744 -37.312 -6.848 1 38.94 328 VAL B C 1
ATOM 5185 O O . VAL B 1 328 ? -3.645 -37.625 -5.656 1 38.94 328 VAL B O 1
ATOM 5188 N N . ILE B 1 329 ? -3.678 -38.469 -7.629 1 35.34 329 ILE B N 1
ATOM 5189 C CA . ILE B 1 329 ? -3.213 -39.781 -7.203 1 35.34 329 ILE B CA 1
ATOM 5190 C C . ILE B 1 329 ? -1.796 -39.656 -6.641 1 35.34 329 ILE B C 1
ATOM 5192 O O . ILE B 1 329 ? -1.386 -40.469 -5.812 1 35.34 329 ILE B O 1
ATOM 5196 N N . LYS B 1 330 ? -0.693 -39.094 -7.363 1 34.25 330 LYS B N 1
ATOM 5197 C CA . LYS B 1 330 ? 0.542 -39.375 -6.633 1 34.25 330 LYS B CA 1
ATOM 5198 C C . LYS B 1 330 ? 0.725 -38.375 -5.488 1 34.25 330 LYS B C 1
ATOM 5200 O O . LYS B 1 330 ? 0.462 -37.188 -5.652 1 34.25 330 LYS B O 1
#

Foldseek 3Di:
DQQLVLLVLLPQDFPVLVVLLVLLLVVLLLLLCLLCLLVQQLDAFDKAFDDCCQNVPPPDCPDVVPDDSVLSQPQWFPAPVVGHGDRFKTFPDRNNVSSVPDPPPPPPPPVGIDTRPVAMDGDPPQFVHHPCRLAVCDDVNVVVSVLLSVLLQVLLVQLCVPLVVVCLVVHLLVSLLVLLVQLLVLLLVLLVDPDPVSNSVSSNSNSSSSNSNLVSSLVLSQLSHRPVCSVVSVVSSVVSSVSSVVVLVVLCNVHRYSSVSSVVSSVVSVVSSVVSVPDDTRLVSCVVVPNNVSSLVSSVVSSVSRVNPPSVVVRDPVSSCVSVCVVPVD/DFQLVLLVLLPQDFPVLVVLLVLLLVVLLLLLCLLCVLVQQLDAFDKAFDDCCQNVPPPDCPDVVPDDSVLSQPQWFPAPPVGHGDRFKTFPDRNNVSSVPDPCPPPPPPVGIDTRPVAMDGDPPQFVHHPCRLAVCDDVNVVVSVLLSVLLQVLLVQLCVPLVVVCLVVHLLVSLLVLLVQLLVLLLVLLVDPDPVSNSVSSNSNSSSSNSNLVSSLVQSQLSHRPVCSVVSVVSSVVSSVSSVVVLVVLCNVHRYSSVSSNVSSVVSVVSSVVSVPDDTRLVSCVVVPNNVSSLVSSVVSSVVRVNPPSVPVRDPVSSCVSVCVVPVD

pLDDT: mean 79.74, std 15.1, range [34.25, 96.75]

Organism: Pongo abelii (NCBI:txid9601)

Solvent-accessible surface area (backbone atoms only — not comparable to full-atom values): 33593 Å² total; per-residue (Å²): 44,28,65,58,51,54,40,51,69,28,44,32,81,31,58,50,45,52,52,51,47,50,52,44,26,53,51,36,28,59,48,36,30,71,74,56,41,58,71,62,28,53,39,71,60,45,53,32,42,49,44,68,89,70,68,40,79,75,66,54,76,68,82,73,20,40,56,34,69,42,56,49,42,49,20,32,26,48,57,37,102,81,68,36,62,26,52,52,36,22,35,73,57,70,38,64,61,49,73,68,33,26,45,69,73,67,80,71,56,80,82,50,53,35,62,45,82,81,35,69,45,71,51,49,82,83,35,67,42,24,59,27,70,73,68,59,36,48,71,93,36,38,66,54,54,57,45,43,59,50,36,21,36,50,20,20,46,52,20,24,58,52,49,43,53,44,22,74,72,78,30,53,55,61,46,41,43,51,28,32,47,46,29,24,51,25,36,45,50,37,43,65,42,88,43,69,66,55,28,40,52,24,40,20,50,25,19,24,22,48,45,32,44,56,37,45,49,51,45,54,50,45,72,60,31,36,78,87,49,34,60,57,52,48,40,52,49,55,40,21,39,42,52,6,48,51,50,40,57,55,46,50,71,74,37,38,36,35,44,60,42,38,40,60,55,24,52,59,38,47,53,47,38,66,55,50,73,74,60,76,65,52,45,68,58,27,43,74,68,71,33,49,69,60,19,48,50,52,46,46,51,44,11,52,63,39,64,44,81,68,47,73,73,67,63,34,73,64,50,44,46,57,21,43,47,61,53,69,68,110,47,28,65,57,52,56,39,53,69,29,44,30,81,31,58,50,46,51,52,50,49,50,52,45,28,52,49,36,26,55,48,38,30,70,76,57,42,57,70,61,31,51,39,71,62,44,52,30,44,49,43,66,91,71,67,41,80,76,67,55,77,67,80,73,22,43,56,34,69,42,56,50,42,49,21,32,25,48,58,38,101,83,67,35,63,26,52,50,35,22,35,72,56,70,36,63,63,50,74,68,34,27,46,69,72,66,82,71,58,80,82,49,54,35,61,43,82,82,35,71,46,73,50,49,83,83,35,68,39,24,58,26,70,72,68,60,36,49,71,92,36,39,66,56,56,56,43,45,59,48,36,22,35,49,20,20,44,53,21,24,58,51,50,44,53,43,22,72,72,79,30,53,56,62,47,40,43,50,27,33,46,47,29,27,51,24,36,46,50,39,43,64,41,89,44,72,67,55,29,39,52,25,39,19,51,25,19,24,23,47,45,32,44,57,37,47,50,52,47,53,50,46,70,60,32,37,78,87,48,35,60,56,53,50,40,53,48,54,40,22,40,42,52,7,47,50,48,41,56,54,47,51,72,72,36,39,36,34,45,59,42,38,40,60,56,23,53,58,38,47,54,49,37,64,54,50,72,75,59,76,64,52,44,68,56,28,44,76,68,70,33,50,66,60,18,48,51,52,46,44,50,43,10,52,64,40,64,43,84,65,46,74,74,66,61,34,73,65,51,44,46,57,22,43,48,59,52,71,68,108